Protein AF-A0A9P0CP58-F1 (afdb_monomer_lite)

Sequence (474 aa):
MNKIVRLRFTSNDEIVLLREVLAQNPFEDPKKWTTIKDNIVNVTNKAFSLGTLKNHFDGLLLNWLRKDKANRNKSGIEETYTDADVLLQEVYELSQVYNRQKILTSSIDDEKAIQEYSVTAQIENKENNEVIERDHAYCNTKKKTRRTDKPVKGNALDFLNKKRTADNEIKLRELELEERKFKLEEYSLKLEERKIKIQEDQLQFDFVEKRRKLEMEVEKHQVYVDERKQMHEVTTSHWQLFLELAEQFPALITSKFNGPQGKAQGNELWKTIAARLNGLGYGEKTILEWRRALKDWKSKVKVKASKLRCSSTLTGGGSCDTPPMTGLQKKLLGLMGRKCLEGDENNSIDKYKGKSLSEIEVEDDILQNENASDSDSENEENLNSEVNMEEYVQRNETKQNIGSAKGKKENNKKKWSDEEKMATESFFKNHIKKKIAPKKGEVLKLVRMHSTLFDGRKWESIKVFVCNRYAKKQ

InterPro domains:
  IPR028002 Myb/SANT-like DNA-binding domain 5 [PF13873] (239-306)

Secondary structure (DSSP, 8-state):
----------HHHHHHHHHHHHHH-TTT-TTHHHHHHHHHHHHH-----HHHHHHHHHHHHHHHHHHHHHHHTSTT------HHHHHHHHHHHHHHHHHHHHHHHHHHHHHHHHHHHHHHHHHHHHHHHHHHHHHTTS-----------------HHHHHHHHHHHHHHHHHHHHHHHHHHHHHHHHHHHHHHHHHHHHHHHHHHHHHHHHHHHHHHHHHHHHHHHHHHHTT---HHHHHHHHHHHHH-THHHH----STTHHHHHHHHHHHHHHHHHTTSS----HHHHHHHHHHHHHHHHHHHHHHHHHHH--S-----PPPPPHHHHHHHHHH-THHHH--GGG-GGGGTT--TTS----GGGGGTS--------------------------------------------PPPHHHHHHHHHHTHHHHHHTPPPPHHHHHHHHHHTTTTSTT--HHHHHHHHHHHHHT--

Structure (mmCIF, N/CA/C/O backbone):
data_AF-A0A9P0CP58-F1
#
_entry.id   AF-A0A9P0CP58-F1
#
loop_
_atom_site.group_PDB
_atom_site.id
_atom_site.type_symbol
_atom_site.label_atom_id
_atom_site.label_alt_id
_atom_site.label_comp_id
_atom_site.label_asym_id
_atom_site.label_entity_id
_atom_site.label_seq_id
_atom_site.pdbx_PDB_ins_code
_atom_site.Cartn_x
_atom_site.Cartn_y
_atom_site.Cartn_z
_atom_site.occupancy
_atom_site.B_iso_or_equiv
_atom_site.auth_seq_id
_atom_site.auth_comp_id
_atom_site.auth_asym_id
_atom_site.auth_atom_id
_atom_site.pdbx_PDB_model_num
ATOM 1 N N . MET A 1 1 ? -32.951 -33.243 2.300 1.00 40.72 1 MET A N 1
ATOM 2 C CA . MET A 1 1 ? -32.289 -32.131 1.580 1.00 40.72 1 MET A CA 1
ATOM 3 C C . MET A 1 1 ? -30.842 -32.045 2.045 1.00 40.72 1 MET A C 1
ATOM 5 O O . MET A 1 1 ? -30.618 -31.849 3.233 1.00 40.72 1 MET A O 1
ATOM 9 N N . ASN A 1 2 ? -29.866 -32.254 1.157 1.00 49.03 2 ASN A N 1
ATOM 10 C CA . ASN A 1 2 ? -28.451 -32.096 1.506 1.00 49.03 2 ASN A CA 1
ATOM 11 C C . ASN A 1 2 ? -28.172 -30.612 1.779 1.00 49.03 2 ASN A C 1
ATOM 13 O O . ASN A 1 2 ? -28.331 -29.787 0.882 1.00 49.03 2 ASN A O 1
ATOM 17 N N . LYS A 1 3 ? -27.780 -30.262 3.012 1.00 49.81 3 LYS A N 1
ATOM 18 C CA . LYS A 1 3 ? -27.315 -28.906 3.339 1.00 49.81 3 LYS A CA 1
ATOM 19 C C . LYS A 1 3 ? -26.111 -28.597 2.449 1.00 49.81 3 LYS A C 1
ATOM 21 O O . LYS A 1 3 ? -25.091 -29.276 2.545 1.00 49.81 3 LYS A O 1
ATOM 26 N N . ILE A 1 4 ? -26.228 -27.594 1.582 1.00 60.56 4 ILE A N 1
ATOM 27 C CA . ILE A 1 4 ? -25.109 -27.122 0.763 1.00 60.56 4 ILE A CA 1
ATOM 28 C C . ILE A 1 4 ? -24.101 -26.470 1.716 1.00 60.56 4 ILE A C 1
ATOM 30 O O . ILE A 1 4 ? -24.297 -25.352 2.188 1.00 60.56 4 ILE A O 1
ATOM 34 N N . VAL A 1 5 ? -23.035 -27.196 2.052 1.00 71.38 5 VAL A N 1
ATOM 35 C CA . VAL A 1 5 ? -21.938 -26.669 2.869 1.00 71.38 5 VAL A CA 1
ATOM 36 C C . VAL A 1 5 ? -21.106 -25.730 2.001 1.00 71.38 5 VAL A C 1
ATOM 38 O O . VAL A 1 5 ? -20.609 -26.116 0.944 1.00 71.38 5 VAL A O 1
ATOM 41 N N . ARG A 1 6 ? -20.937 -24.481 2.445 1.00 76.00 6 ARG A N 1
ATOM 42 C CA . ARG A 1 6 ? -20.106 -23.492 1.747 1.00 76.00 6 ARG A CA 1
ATOM 43 C C . ARG A 1 6 ? -18.646 -23.951 1.735 1.00 76.00 6 ARG A C 1
ATOM 45 O O . ARG A 1 6 ? -18.010 -24.034 2.785 1.00 76.00 6 ARG A O 1
ATOM 52 N N . LEU A 1 7 ? -18.119 -24.210 0.541 1.00 83.38 7 LEU A N 1
ATOM 53 C CA . LEU A 1 7 ? -16.732 -24.618 0.317 1.00 83.38 7 LEU A CA 1
ATOM 54 C C . LEU A 1 7 ? -15.763 -23.500 0.736 1.00 83.38 7 LEU A C 1
ATOM 56 O O . LEU A 1 7 ? -15.955 -22.333 0.390 1.00 83.38 7 LEU A O 1
ATOM 60 N N . ARG A 1 8 ? -14.719 -23.862 1.487 1.00 86.56 8 ARG A N 1
ATOM 61 C CA . ARG A 1 8 ? -13.637 -22.964 1.917 1.00 86.56 8 ARG A CA 1
ATOM 62 C C . ARG A 1 8 ? -12.279 -23.601 1.632 1.00 86.56 8 ARG A C 1
ATOM 64 O O . ARG A 1 8 ? -12.119 -24.816 1.804 1.00 86.56 8 ARG A O 1
ATOM 71 N N . PHE A 1 9 ? -11.325 -22.766 1.229 1.00 90.56 9 PHE A N 1
ATOM 72 C CA . PHE A 1 9 ? -9.926 -23.152 1.081 1.00 90.56 9 PHE A CA 1
ATOM 73 C C . PHE A 1 9 ? -9.274 -23.342 2.449 1.00 90.56 9 PHE A C 1
ATOM 75 O O . PHE A 1 9 ? -9.543 -22.605 3.399 1.00 90.56 9 PHE A O 1
ATOM 82 N N . THR A 1 10 ? -8.444 -24.369 2.535 1.00 91.50 10 THR A N 1
ATOM 83 C CA . THR A 1 10 ? -7.582 -24.692 3.672 1.00 91.50 10 THR A CA 1
ATOM 84 C C . THR A 1 10 ? -6.128 -24.629 3.220 1.00 91.50 10 THR A C 1
ATOM 86 O O . THR A 1 10 ? -5.854 -24.737 2.028 1.00 91.50 10 THR A O 1
ATOM 89 N N . SER A 1 11 ? -5.182 -24.541 4.157 1.00 88.81 11 SER A N 1
ATOM 90 C CA . SER A 1 11 ? -3.750 -24.500 3.826 1.00 88.81 11 SER A CA 1
ATOM 91 C C . SER A 1 11 ? -3.278 -25.718 3.023 1.00 88.81 11 SER A C 1
ATOM 93 O O . SER A 1 11 ? -2.376 -25.606 2.202 1.00 88.81 11 SER A O 1
ATOM 95 N N . ASN A 1 12 ? -3.915 -26.880 3.207 1.00 91.62 12 ASN A N 1
ATOM 96 C CA . ASN A 1 12 ? -3.627 -28.060 2.394 1.00 91.62 12 ASN A CA 1
ATOM 97 C C . ASN A 1 12 ? -4.109 -27.891 0.942 1.00 91.62 12 ASN A C 1
ATOM 99 O O . ASN A 1 12 ? -3.393 -28.261 0.018 1.00 91.62 12 ASN A O 1
ATOM 103 N N . ASP A 1 13 ? -5.289 -27.297 0.736 1.00 92.12 13 ASP A N 1
ATOM 104 C CA . ASP A 1 13 ? -5.809 -27.023 -0.612 1.00 92.12 13 ASP A CA 1
ATOM 105 C C . ASP A 1 13 ? -4.918 -26.012 -1.353 1.00 92.12 13 ASP A C 1
ATOM 107 O O . ASP A 1 13 ? -4.687 -26.161 -2.549 1.00 92.12 13 ASP A O 1
ATOM 111 N N . GLU A 1 14 ? -4.388 -25.014 -0.637 1.00 93.75 14 GLU A N 1
ATOM 112 C CA . GLU A 1 14 ? -3.456 -24.012 -1.171 1.00 93.75 14 GLU A CA 1
ATOM 113 C C . GLU A 1 14 ? -2.145 -24.661 -1.640 1.00 93.75 14 GLU A C 1
ATOM 115 O O . GLU A 1 14 ? -1.699 -24.411 -2.757 1.00 93.75 14 GLU A O 1
ATOM 120 N N . ILE A 1 15 ? -1.558 -25.553 -0.834 1.00 93.31 15 ILE A N 1
ATOM 121 C CA . ILE A 1 15 ? -0.336 -26.288 -1.201 1.00 93.31 15 ILE A CA 1
ATOM 122 C C . ILE A 1 15 ? -0.576 -27.180 -2.425 1.00 93.31 15 ILE A C 1
ATOM 124 O O . ILE A 1 15 ? 0.246 -27.195 -3.342 1.00 93.31 15 ILE A O 1
ATOM 128 N N . VAL A 1 16 ? -1.694 -27.915 -2.458 1.00 93.62 16 VAL A N 1
ATOM 129 C CA . VAL A 1 16 ? -2.049 -28.778 -3.598 1.00 93.62 16 VAL A CA 1
ATOM 130 C C . VAL A 1 16 ? -2.241 -27.945 -4.865 1.00 93.62 16 VAL A C 1
ATOM 132 O O . VAL A 1 16 ? -1.688 -28.294 -5.904 1.00 93.62 16 VAL A O 1
ATOM 135 N N . LEU A 1 17 ? -2.949 -26.816 -4.775 1.00 94.62 17 LEU A N 1
ATOM 136 C CA . LEU A 1 17 ? -3.136 -25.888 -5.891 1.00 94.62 17 LEU A CA 1
ATOM 137 C C . LEU A 1 17 ? -1.797 -25.367 -6.428 1.00 94.62 17 LEU A C 1
ATOM 139 O O . LEU A 1 17 ? -1.574 -25.405 -7.634 1.00 94.62 17 LEU A O 1
ATOM 143 N N . LEU A 1 18 ? -0.897 -24.911 -5.555 1.00 95.25 18 LEU A N 1
ATOM 144 C CA . LEU A 1 18 ? 0.399 -24.366 -5.970 1.00 95.25 18 LEU A CA 1
ATOM 145 C C . LEU A 1 18 ? 1.297 -25.428 -6.615 1.00 95.25 18 LEU A C 1
ATOM 147 O O . LEU A 1 18 ? 1.918 -25.159 -7.641 1.00 95.25 18 LEU A O 1
ATOM 151 N N . ARG A 1 19 ? 1.321 -26.649 -6.067 1.00 94.44 19 ARG A N 1
ATOM 152 C CA . ARG A 1 19 ? 2.052 -27.778 -6.665 1.00 94.44 19 ARG A CA 1
ATOM 153 C C . ARG A 1 19 ? 1.521 -28.135 -8.046 1.00 94.44 19 ARG A C 1
ATOM 155 O O . ARG A 1 19 ? 2.307 -28.360 -8.959 1.00 94.44 19 ARG A O 1
ATOM 162 N N . GLU A 1 20 ? 0.203 -28.159 -8.206 1.00 95.12 20 GLU A N 1
ATOM 163 C CA . GLU A 1 20 ? -0.417 -28.501 -9.483 1.00 95.12 20 GLU A CA 1
ATOM 164 C C . GLU A 1 20 ? -0.182 -27.405 -10.538 1.00 95.12 20 GLU A C 1
ATOM 166 O O . GLU A 1 20 ? 0.058 -27.704 -11.706 1.00 95.12 20 GLU A O 1
ATOM 171 N N . VAL A 1 21 ? -0.153 -26.133 -10.124 1.00 94.25 21 VAL A N 1
ATOM 172 C CA . VAL A 1 21 ? 0.246 -25.009 -10.986 1.00 94.25 21 VAL A CA 1
ATOM 173 C C . VAL A 1 21 ? 1.704 -25.140 -11.438 1.00 94.25 21 VAL A C 1
ATOM 175 O O . VAL A 1 21 ? 1.976 -24.925 -12.618 1.00 94.25 21 VAL A O 1
ATOM 178 N N . LEU A 1 22 ? 2.628 -25.530 -10.553 1.00 92.50 22 LEU A N 1
ATOM 179 C CA . LEU A 1 22 ? 4.023 -25.792 -10.932 1.00 92.50 22 LEU A CA 1
ATOM 180 C C . LEU A 1 22 ? 4.151 -26.976 -11.892 1.00 92.50 22 LEU A C 1
ATOM 182 O O . LEU A 1 22 ? 4.883 -26.887 -12.874 1.00 92.50 22 LEU A O 1
ATOM 186 N N . ALA A 1 23 ? 3.433 -28.068 -11.625 1.00 92.12 23 ALA A N 1
ATOM 187 C CA . ALA A 1 23 ? 3.528 -29.296 -12.406 1.00 92.12 23 ALA A CA 1
ATOM 188 C C . ALA A 1 23 ? 2.955 -29.140 -13.820 1.00 92.12 23 ALA A C 1
ATOM 190 O O . ALA A 1 23 ? 3.563 -29.591 -14.789 1.00 92.12 23 ALA A O 1
ATOM 191 N N . GLN A 1 24 ? 1.790 -28.501 -13.949 1.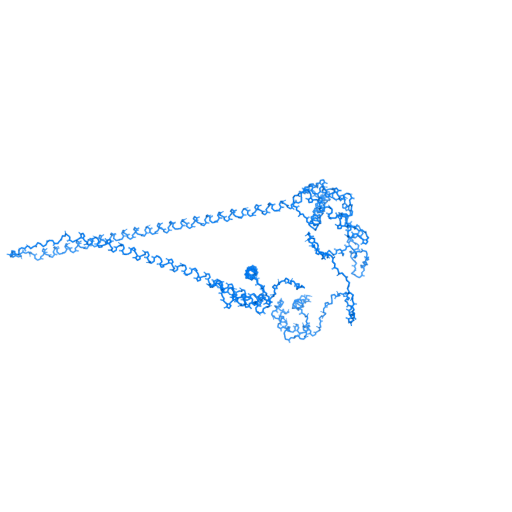00 92.19 24 GLN A N 1
ATOM 192 C CA . GLN A 1 24 ? 1.142 -28.328 -15.249 1.00 92.19 24 GLN A CA 1
ATOM 193 C C . GLN A 1 24 ? 1.686 -27.109 -15.998 1.00 92.19 24 GLN A C 1
ATOM 195 O O . GLN A 1 24 ? 1.694 -27.105 -17.225 1.00 92.19 24 GLN A O 1
ATOM 200 N N . ASN A 1 25 ? 2.161 -26.080 -15.294 1.00 89.88 25 ASN A N 1
ATOM 201 C CA . ASN A 1 25 ? 2.565 -24.794 -15.860 1.00 89.88 25 ASN A CA 1
ATOM 202 C C . ASN A 1 25 ? 1.479 -24.176 -16.772 1.00 89.88 25 ASN A C 1
ATOM 204 O O . ASN A 1 25 ? 1.571 -24.226 -18.007 1.00 89.88 25 ASN A O 1
ATOM 208 N N . PRO A 1 26 ? 0.434 -23.566 -16.187 1.00 90.62 26 PRO A N 1
ATOM 209 C CA . PRO A 1 26 ? -0.660 -22.971 -16.946 1.00 90.62 26 PRO A CA 1
ATOM 210 C C . PRO A 1 26 ? -0.301 -21.641 -17.629 1.00 90.62 26 PRO A C 1
ATOM 212 O O . PRO A 1 26 ? -1.155 -21.065 -18.304 1.00 90.62 26 PRO A O 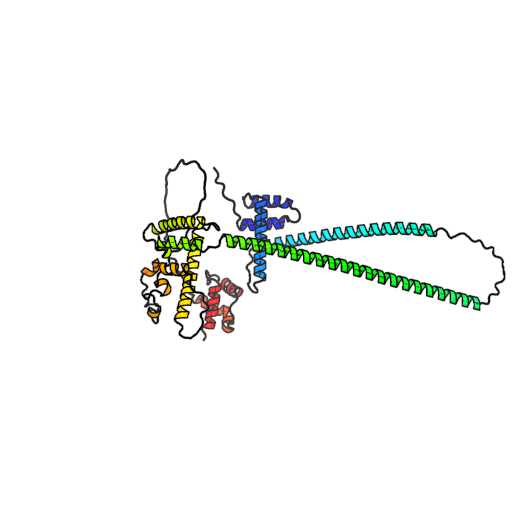1
ATOM 215 N N . PHE A 1 27 ? 0.921 -21.126 -17.444 1.00 88.62 27 PHE A N 1
ATOM 216 C CA . PHE A 1 27 ? 1.377 -19.909 -18.117 1.00 88.62 27 PHE A CA 1
ATOM 217 C C . PHE A 1 27 ? 1.699 -20.166 -19.594 1.00 88.62 27 PHE A C 1
ATOM 219 O O . PHE A 1 27 ? 1.409 -19.309 -20.423 1.00 88.62 27 PHE A O 1
ATOM 226 N N . GLU A 1 28 ? 2.205 -21.358 -19.929 1.00 85.56 28 GLU A N 1
ATOM 227 C CA . GLU A 1 28 ? 2.453 -21.788 -21.314 1.00 85.56 28 GLU A CA 1
ATOM 228 C C . GLU A 1 28 ? 1.163 -22.046 -22.098 1.00 85.56 28 GLU A C 1
ATOM 230 O O . GLU A 1 28 ? 1.031 -21.613 -23.239 1.00 85.56 28 GLU A O 1
ATOM 235 N N . ASP A 1 29 ? 0.207 -22.752 -21.487 1.00 86.00 29 ASP A N 1
ATOM 236 C CA . ASP A 1 29 ? -1.084 -23.054 -22.104 1.00 86.00 29 ASP A CA 1
ATOM 237 C C . ASP A 1 29 ? -2.230 -22.823 -21.102 1.00 86.00 29 ASP A C 1
ATOM 239 O O . ASP A 1 29 ? -2.389 -23.587 -20.139 1.00 86.00 29 ASP A O 1
ATOM 243 N N . PRO A 1 30 ? -3.086 -21.809 -21.344 1.00 88.50 30 PRO A N 1
ATOM 244 C CA . PRO A 1 30 ? -4.240 -21.511 -20.505 1.00 88.50 30 PRO A CA 1
ATOM 245 C C . PRO A 1 30 ? -5.235 -22.666 -20.351 1.00 88.50 30 PRO A C 1
ATOM 247 O O . PRO A 1 30 ? -5.993 -22.675 -19.375 1.00 88.50 30 PRO A O 1
ATOM 250 N N . LYS A 1 31 ? -5.264 -23.633 -21.282 1.00 91.44 31 LYS A N 1
ATOM 251 C CA . LYS A 1 31 ? -6.148 -24.805 -21.192 1.00 91.44 31 LYS A CA 1
ATOM 252 C C . LYS A 1 31 ? -5.767 -25.713 -20.031 1.00 91.44 31 LYS A C 1
ATOM 254 O O . LYS A 1 31 ? -6.651 -26.319 -19.442 1.00 91.44 31 LYS A O 1
ATOM 259 N N . LYS A 1 32 ? -4.500 -25.731 -19.607 1.00 91.69 32 LYS A N 1
ATOM 260 C CA . LYS A 1 32 ? -4.035 -26.575 -18.495 1.00 91.69 32 LYS A CA 1
ATOM 261 C C . LYS A 1 32 ? -4.719 -26.257 -17.158 1.00 91.69 32 LYS A C 1
ATOM 263 O O . LYS A 1 32 ? -4.763 -27.110 -16.278 1.00 91.69 32 LYS A O 1
ATOM 268 N N . TRP A 1 33 ? -5.351 -25.086 -17.014 1.00 93.31 33 TRP A N 1
ATOM 269 C CA . TRP A 1 33 ? -6.211 -24.778 -15.865 1.00 93.31 33 TRP A CA 1
ATOM 270 C C . TRP A 1 33 ? -7.382 -25.754 -15.683 1.00 93.31 33 TRP A C 1
ATOM 272 O O . TRP A 1 33 ? -7.819 -25.946 -14.549 1.00 93.31 33 TRP A O 1
ATOM 282 N N . THR A 1 34 ? -7.895 -26.372 -16.755 1.00 93.06 34 THR A N 1
ATOM 283 C CA . THR A 1 34 ? -8.938 -27.405 -16.632 1.00 93.06 34 THR A CA 1
ATOM 284 C C . THR A 1 34 ? -8.383 -28.652 -15.957 1.00 93.06 34 THR A C 1
ATOM 286 O O . THR A 1 34 ? -8.971 -29.123 -14.991 1.00 93.06 34 THR A O 1
ATOM 289 N N . THR A 1 35 ? -7.197 -29.095 -16.375 1.00 93.81 35 THR A N 1
ATOM 290 C CA . THR A 1 35 ? -6.481 -30.228 -15.773 1.00 93.81 35 THR A CA 1
ATOM 291 C C . THR A 1 35 ? -6.165 -29.973 -14.300 1.00 93.81 35 THR A C 1
ATOM 293 O O . THR A 1 35 ? -6.442 -30.819 -13.454 1.00 93.81 35 THR A O 1
ATOM 296 N N . ILE A 1 36 ? -5.669 -28.772 -13.972 1.00 93.62 36 ILE A N 1
ATOM 297 C CA . ILE A 1 36 ? -5.380 -28.363 -12.587 1.00 93.62 36 ILE A CA 1
ATOM 298 C C . ILE A 1 36 ? -6.641 -28.458 -11.721 1.00 93.62 36 ILE A C 1
ATOM 300 O O . ILE A 1 36 ? -6.600 -28.984 -10.609 1.00 93.62 36 ILE A O 1
ATOM 304 N N . LYS A 1 37 ? -7.782 -27.969 -12.223 1.00 94.38 37 LYS A N 1
ATOM 305 C CA . LYS A 1 37 ? -9.051 -28.055 -11.496 1.00 94.38 37 LYS A CA 1
ATOM 306 C C . LYS A 1 37 ? -9.432 -29.504 -11.226 1.00 94.38 37 LYS A C 1
ATOM 308 O O . LYS A 1 37 ? -9.744 -29.818 -10.082 1.00 94.38 37 LYS A O 1
ATOM 313 N N . ASP A 1 38 ? -9.432 -30.354 -12.245 1.00 92.56 38 ASP A N 1
ATOM 314 C CA . ASP A 1 38 ? -9.885 -31.739 -12.101 1.00 92.56 38 ASP A CA 1
ATOM 315 C C . ASP A 1 38 ? -9.009 -32.494 -11.089 1.00 92.56 38 ASP A C 1
ATOM 317 O O . ASP A 1 38 ? -9.524 -33.178 -10.203 1.00 92.56 38 ASP A O 1
ATOM 321 N N . ASN A 1 39 ? -7.696 -32.251 -11.113 1.00 92.62 39 ASN A N 1
ATOM 322 C CA . ASN A 1 39 ? -6.755 -32.814 -10.145 1.00 92.62 39 ASN A CA 1
ATOM 323 C C . ASN A 1 39 ? -7.012 -32.314 -8.714 1.00 92.62 39 ASN A C 1
ATOM 325 O O . ASN A 1 39 ? -7.036 -33.112 -7.776 1.00 92.62 39 ASN A O 1
ATOM 329 N N . ILE A 1 40 ? -7.291 -31.021 -8.525 1.00 92.19 40 ILE A N 1
ATOM 330 C CA . ILE A 1 40 ? -7.628 -30.472 -7.201 1.00 92.19 40 ILE A CA 1
ATOM 331 C C . ILE A 1 40 ? -8.938 -31.058 -6.677 1.00 92.19 40 ILE A C 1
ATOM 333 O O . ILE A 1 40 ? -9.014 -31.402 -5.496 1.00 92.19 40 ILE A O 1
ATOM 337 N N . VAL A 1 41 ? -9.959 -31.197 -7.527 1.00 93.00 41 VAL A N 1
ATOM 338 C CA . VAL A 1 41 ? -11.235 -31.814 -7.138 1.00 93.00 41 VAL A CA 1
ATOM 339 C C . VAL A 1 41 ? -11.008 -33.260 -6.693 1.00 93.00 41 VAL A C 1
ATOM 341 O O . VAL A 1 41 ? -11.522 -33.642 -5.644 1.00 93.00 41 VAL A O 1
ATOM 344 N N . ASN A 1 42 ? -10.180 -34.019 -7.415 1.00 91.56 42 ASN A N 1
ATOM 345 C CA . ASN A 1 42 ? -9.854 -35.409 -7.084 1.00 91.56 42 ASN A CA 1
ATOM 346 C C . ASN A 1 42 ? -9.076 -35.549 -5.765 1.00 91.56 42 ASN A C 1
ATOM 348 O O . ASN A 1 42 ? -9.338 -36.465 -4.990 1.00 91.56 42 ASN A O 1
ATOM 352 N N . VAL A 1 43 ? -8.130 -34.647 -5.487 1.00 91.19 43 VAL A N 1
ATOM 353 C CA . VAL A 1 43 ? -7.284 -34.724 -4.281 1.00 91.19 43 VAL A CA 1
ATOM 354 C C . VAL A 1 43 ? -8.001 -34.189 -3.041 1.00 91.19 43 VAL A C 1
ATOM 356 O O . VAL A 1 43 ? -7.880 -34.749 -1.953 1.00 91.19 43 VAL A O 1
ATOM 359 N N . THR A 1 44 ? -8.741 -33.090 -3.181 1.00 88.69 44 THR A N 1
ATOM 360 C CA . THR A 1 44 ? -9.341 -32.379 -2.038 1.00 88.69 44 THR A CA 1
ATOM 361 C C . THR A 1 44 ? -10.801 -32.758 -1.791 1.00 88.69 44 THR A C 1
ATOM 363 O O . THR A 1 44 ? -11.350 -32.403 -0.748 1.00 88.69 44 THR A O 1
ATOM 366 N N . ASN A 1 45 ? -11.443 -33.466 -2.731 1.00 89.88 45 ASN A N 1
ATOM 367 C CA . ASN A 1 45 ? -12.887 -33.738 -2.761 1.00 89.88 45 ASN A CA 1
ATOM 368 C C . ASN A 1 45 ? -13.756 -32.466 -2.691 1.00 89.88 45 ASN A C 1
ATOM 370 O O . ASN A 1 45 ? -14.914 -32.501 -2.270 1.00 89.88 45 ASN A O 1
ATOM 374 N N . LYS A 1 46 ? -13.201 -31.319 -3.102 1.00 89.00 46 LYS A N 1
ATOM 375 C CA . LYS A 1 46 ? -13.875 -30.019 -3.115 1.00 89.00 46 LYS A CA 1
ATOM 376 C C . LYS A 1 46 ? -14.051 -29.541 -4.548 1.00 89.00 46 LYS A C 1
ATOM 378 O O . LYS A 1 46 ? -13.086 -29.230 -5.238 1.00 89.00 46 LYS A O 1
ATOM 383 N N . ALA A 1 47 ? -15.304 -29.432 -4.980 1.00 88.50 47 ALA A N 1
ATOM 384 C CA . ALA A 1 47 ? -15.665 -28.984 -6.321 1.00 88.50 47 ALA A CA 1
ATOM 385 C C . ALA A 1 47 ? -15.552 -27.453 -6.467 1.00 88.50 47 ALA A C 1
ATOM 387 O O . ALA A 1 47 ? -16.555 -26.738 -6.471 1.00 88.50 47 ALA A O 1
ATOM 388 N N . PHE A 1 48 ? -14.330 -26.929 -6.569 1.00 89.81 48 PHE A N 1
ATOM 389 C CA . PHE A 1 48 ? -14.111 -25.509 -6.854 1.00 89.81 48 PHE A CA 1
ATOM 390 C C . PHE A 1 48 ? -14.351 -25.184 -8.337 1.00 89.81 48 PHE A C 1
ATOM 392 O O . PHE A 1 48 ? -14.035 -25.966 -9.236 1.00 89.81 48 PHE A O 1
ATOM 399 N N . SER A 1 49 ? -14.895 -23.995 -8.614 1.00 90.81 49 SER A N 1
ATOM 400 C CA . SER A 1 49 ? -14.999 -23.493 -9.989 1.00 90.81 49 SER A CA 1
ATOM 401 C C . SER A 1 49 ? -13.634 -23.006 -10.500 1.00 90.81 49 SER A C 1
ATOM 403 O O . SER A 1 49 ? -12.789 -22.584 -9.708 1.00 90.81 49 SER A O 1
ATOM 405 N N . LEU A 1 50 ? -13.428 -23.003 -11.825 1.00 91.00 50 LEU A N 1
ATOM 406 C CA . LEU A 1 50 ? -12.188 -22.490 -12.433 1.00 91.00 50 LEU A CA 1
ATOM 407 C C . LEU A 1 50 ? -11.910 -21.036 -12.039 1.00 91.00 50 LEU A C 1
ATOM 409 O O . LEU A 1 50 ? -10.785 -20.701 -11.682 1.00 91.00 50 LEU A O 1
ATOM 413 N N . GLY A 1 51 ? -12.938 -20.183 -12.073 1.00 89.56 51 GLY A N 1
ATOM 414 C CA . GLY A 1 51 ? -12.808 -18.780 -11.678 1.00 89.56 51 GLY A CA 1
ATOM 415 C C . GLY A 1 51 ? -12.442 -18.633 -10.202 1.00 89.56 51 GLY A C 1
ATOM 416 O O . GLY A 1 51 ? -11.597 -17.818 -9.855 1.00 89.56 51 GLY A O 1
ATOM 417 N N . THR A 1 52 ? -13.011 -19.470 -9.331 1.00 91.62 52 THR A N 1
ATOM 418 C CA . THR A 1 52 ? -12.680 -19.473 -7.900 1.00 91.62 52 THR A CA 1
ATOM 419 C C . THR A 1 52 ? -11.225 -19.871 -7.651 1.00 91.62 52 THR A C 1
ATOM 421 O O . THR A 1 52 ? -10.566 -19.220 -6.846 1.00 91.62 52 THR A O 1
ATOM 424 N N . LEU A 1 53 ? -10.715 -20.894 -8.347 1.00 92.50 53 LEU A N 1
ATOM 425 C CA . LEU A 1 53 ? -9.318 -21.328 -8.230 1.00 92.50 53 LEU A CA 1
ATOM 426 C C . LEU A 1 53 ? -8.346 -20.252 -8.717 1.00 92.50 53 LEU A C 1
ATOM 428 O O . LEU A 1 53 ? -7.403 -19.932 -8.002 1.00 92.50 53 LEU A O 1
ATOM 432 N N . LYS A 1 54 ? -8.613 -19.650 -9.884 1.00 92.88 54 LYS A N 1
ATOM 433 C CA . LYS A 1 54 ? -7.788 -18.566 -10.441 1.00 92.88 54 LYS A CA 1
ATOM 434 C C . LYS A 1 54 ? -7.770 -17.339 -9.534 1.00 92.88 54 LYS A C 1
ATOM 436 O O . LYS A 1 54 ? -6.704 -16.905 -9.124 1.00 92.88 54 LYS A O 1
ATOM 441 N N . ASN A 1 55 ? -8.941 -16.854 -9.122 1.00 92.44 55 ASN A N 1
ATOM 442 C CA . ASN A 1 55 ? -9.036 -15.688 -8.240 1.00 92.44 55 ASN A CA 1
ATOM 443 C C . ASN A 1 55 ? -8.350 -15.932 -6.889 1.00 92.44 55 ASN A C 1
ATOM 445 O O . ASN A 1 55 ? -7.751 -15.021 -6.318 1.00 92.44 55 ASN A O 1
ATOM 449 N N . HIS A 1 56 ? -8.450 -17.153 -6.356 1.00 93.38 56 HIS A N 1
ATOM 450 C CA . HIS A 1 56 ? -7.772 -17.508 -5.117 1.00 93.38 56 HIS A CA 1
ATOM 451 C C . HIS A 1 56 ? -6.253 -17.566 -5.307 1.00 93.38 56 HIS A C 1
ATOM 453 O O . HIS A 1 56 ? -5.531 -16.967 -4.515 1.00 93.38 56 HIS A O 1
ATOM 459 N N . PHE A 1 57 ? -5.783 -18.200 -6.383 1.00 94.25 57 PHE A N 1
ATOM 460 C CA . PHE A 1 57 ? -4.376 -18.236 -6.774 1.00 94.25 57 PHE A CA 1
ATOM 461 C C . PHE A 1 57 ? -3.778 -16.828 -6.937 1.00 94.25 57 PHE A C 1
ATOM 463 O O . PHE A 1 57 ? -2.769 -16.514 -6.306 1.00 94.25 57 PHE A O 1
ATOM 470 N N . ASP A 1 58 ? -4.439 -15.951 -7.696 1.00 92.44 58 ASP A N 1
ATOM 471 C CA . ASP A 1 58 ? -4.006 -14.564 -7.897 1.00 92.44 58 ASP A CA 1
ATOM 472 C C . ASP A 1 58 ? -3.944 -13.805 -6.562 1.00 92.44 58 ASP A C 1
ATOM 474 O O . ASP A 1 58 ? -3.008 -13.046 -6.295 1.00 92.44 58 ASP A O 1
ATOM 478 N N . GLY A 1 59 ? -4.916 -14.053 -5.678 1.00 91.12 59 GLY A N 1
ATOM 479 C CA . GLY A 1 59 ? -4.934 -13.515 -4.321 1.00 91.12 59 GLY A CA 1
ATOM 480 C C . GLY A 1 59 ? -3.760 -13.995 -3.461 1.00 91.12 59 GLY A C 1
ATOM 481 O O . GLY A 1 59 ? -3.177 -13.187 -2.733 1.00 91.12 59 GLY A O 1
ATOM 482 N N . LEU A 1 60 ? -3.386 -15.277 -3.544 1.00 93.00 60 LEU A N 1
ATOM 483 C CA . LEU A 1 60 ? -2.223 -15.833 -2.842 1.00 93.00 60 LEU A CA 1
ATOM 484 C C . LEU A 1 60 ? -0.927 -15.179 -3.333 1.00 93.00 60 LEU A C 1
ATOM 486 O O . LEU A 1 60 ? -0.140 -14.700 -2.514 1.00 93.00 60 LEU A O 1
ATOM 490 N N . LEU A 1 61 ? -0.749 -15.075 -4.653 1.00 91.75 61 LEU A N 1
ATOM 491 C CA . LEU A 1 61 ? 0.437 -14.481 -5.267 1.00 91.75 61 LEU A CA 1
ATOM 492 C C . LEU A 1 61 ? 0.574 -12.991 -4.917 1.00 91.75 61 LEU A C 1
ATOM 494 O O . LEU A 1 61 ? 1.643 -12.536 -4.510 1.00 91.75 61 LEU A O 1
ATOM 498 N N . LEU A 1 62 ? -0.522 -12.227 -4.992 1.00 89.44 62 LEU A N 1
ATOM 499 C CA . LEU A 1 62 ? -0.530 -10.802 -4.654 1.00 89.44 62 LEU A CA 1
ATOM 500 C C . LEU A 1 62 ? -0.234 -10.558 -3.168 1.00 89.44 62 LEU A C 1
ATOM 502 O O . LEU A 1 62 ? 0.508 -9.636 -2.816 1.00 89.44 62 LEU A O 1
ATOM 506 N N . ASN A 1 63 ? -0.811 -11.374 -2.283 1.00 90.31 63 ASN A N 1
ATOM 507 C CA . ASN A 1 63 ? -0.560 -11.275 -0.848 1.00 90.31 63 ASN A CA 1
ATOM 508 C C . ASN A 1 63 ? 0.887 -11.638 -0.503 1.00 90.31 63 ASN A C 1
ATOM 510 O O . ASN A 1 63 ? 1.495 -10.956 0.325 1.00 90.31 63 ASN A O 1
ATOM 514 N N . TRP A 1 64 ? 1.447 -12.664 -1.147 1.00 92.94 64 TRP A N 1
ATOM 515 C CA . TRP A 1 64 ? 2.851 -13.032 -0.995 1.00 92.94 64 TRP A CA 1
ATOM 516 C C . TRP A 1 64 ? 3.787 -11.926 -1.488 1.00 92.94 64 TRP A C 1
ATOM 518 O O . TRP A 1 64 ? 4.650 -11.504 -0.728 1.00 92.94 64 TRP A O 1
ATOM 528 N N . LEU A 1 65 ? 3.547 -11.328 -2.661 1.00 87.19 65 LEU A N 1
ATOM 529 C CA . LEU A 1 65 ? 4.352 -10.205 -3.169 1.00 87.19 65 LEU A CA 1
ATOM 530 C C . LEU A 1 65 ? 4.354 -8.991 -2.229 1.00 87.19 65 LEU A C 1
ATOM 532 O O . LEU A 1 65 ? 5.378 -8.328 -2.042 1.00 87.19 65 LEU A O 1
ATOM 536 N N . ARG A 1 66 ? 3.209 -8.686 -1.605 1.00 86.50 66 ARG A N 1
ATOM 537 C CA . ARG A 1 66 ? 3.120 -7.622 -0.591 1.00 86.50 66 ARG A CA 1
ATOM 538 C C . ARG A 1 66 ? 3.930 -7.960 0.658 1.00 86.50 66 ARG A C 1
ATOM 540 O O . ARG A 1 66 ? 4.585 -7.067 1.196 1.00 86.50 66 ARG A O 1
ATOM 547 N N . LYS A 1 67 ? 3.881 -9.218 1.111 1.00 84.88 67 LYS A N 1
ATOM 548 C CA . LYS A 1 67 ? 4.692 -9.703 2.237 1.00 84.88 67 LYS A CA 1
ATOM 549 C C . LYS A 1 67 ? 6.181 -9.642 1.895 1.00 84.88 67 LYS A C 1
ATOM 551 O O . LYS A 1 67 ? 6.906 -8.971 2.616 1.00 84.88 67 LYS A O 1
ATOM 556 N N . ASP A 1 68 ? 6.608 -10.201 0.765 1.00 81.31 68 ASP A N 1
ATOM 557 C CA . ASP A 1 68 ? 8.009 -10.202 0.318 1.00 81.31 68 ASP A CA 1
ATOM 558 C C . ASP A 1 68 ? 8.576 -8.775 0.219 1.00 81.31 68 ASP A C 1
ATOM 560 O O . ASP A 1 68 ? 9.629 -8.472 0.777 1.00 81.31 68 ASP A O 1
ATOM 564 N N . LYS A 1 69 ? 7.825 -7.829 -0.365 1.00 80.06 69 LYS A N 1
ATOM 565 C CA . LYS A 1 69 ? 8.224 -6.410 -0.406 1.00 80.06 69 LYS A CA 1
ATOM 566 C C . LYS A 1 69 ? 8.355 -5.792 0.990 1.00 80.06 69 LYS A C 1
ATOM 568 O O . LYS A 1 69 ? 9.295 -5.041 1.249 1.00 80.06 69 LYS A O 1
ATOM 573 N N . ALA A 1 70 ? 7.420 -6.082 1.895 1.00 78.25 70 ALA A N 1
ATOM 574 C CA . ALA A 1 70 ? 7.483 -5.600 3.273 1.00 78.25 70 ALA A CA 1
ATOM 575 C C . ALA A 1 70 ? 8.653 -6.219 4.056 1.00 78.25 70 ALA A C 1
ATOM 577 O O . ALA A 1 70 ? 9.181 -5.571 4.960 1.00 78.25 70 ALA A O 1
ATOM 578 N N . ASN A 1 71 ? 9.057 -7.436 3.701 1.00 75.62 71 ASN A N 1
ATOM 579 C CA . ASN A 1 71 ? 10.108 -8.196 4.365 1.00 75.62 71 ASN A CA 1
ATOM 580 C C . ASN A 1 71 ? 11.500 -7.785 3.869 1.00 75.62 71 ASN A C 1
ATOM 582 O O . ASN A 1 71 ? 12.373 -7.512 4.688 1.00 75.62 71 ASN A O 1
ATOM 586 N N . ARG A 1 72 ? 11.682 -7.562 2.558 1.00 69.38 72 ARG A N 1
ATOM 587 C CA . ARG A 1 72 ? 12.908 -6.956 1.992 1.00 69.38 72 ARG A CA 1
ATOM 588 C C . ARG A 1 72 ? 13.222 -5.580 2.582 1.00 69.38 72 ARG A C 1
ATOM 590 O O . ARG A 1 72 ? 14.385 -5.223 2.733 1.00 69.38 72 ARG A O 1
ATOM 597 N N . ASN A 1 73 ? 12.189 -4.824 2.952 1.00 68.62 73 ASN A N 1
ATOM 598 C CA . ASN A 1 73 ? 12.334 -3.509 3.581 1.00 68.62 73 ASN A CA 1
ATOM 599 C C . ASN A 1 73 ? 12.652 -3.579 5.089 1.00 68.62 73 ASN A C 1
ATOM 601 O O . ASN A 1 73 ? 12.985 -2.558 5.690 1.00 68.62 73 ASN A O 1
ATOM 605 N N . LYS A 1 74 ? 12.548 -4.756 5.720 1.00 72.56 74 LYS A N 1
ATOM 606 C CA . LYS A 1 74 ? 12.884 -4.983 7.132 1.00 72.56 74 LYS A CA 1
ATOM 607 C C . LYS A 1 74 ? 14.248 -5.664 7.231 1.00 72.56 74 LYS A C 1
ATOM 609 O O . LYS A 1 74 ? 14.352 -6.884 7.300 1.00 72.56 74 LYS A O 1
ATOM 614 N N . SER A 1 75 ? 15.316 -4.876 7.282 1.00 43.19 75 SER A N 1
ATOM 615 C CA . SER A 1 75 ? 16.672 -5.400 7.463 1.00 43.19 75 SER A CA 1
ATOM 616 C C . SER A 1 75 ? 16.813 -6.153 8.798 1.00 43.19 75 SER A C 1
ATOM 618 O O . SER A 1 75 ? 16.684 -5.555 9.866 1.00 43.19 75 SER A O 1
ATOM 620 N N . GLY A 1 76 ? 17.124 -7.455 8.750 1.00 54.31 76 GLY A N 1
ATOM 621 C CA . GLY A 1 76 ? 17.629 -8.217 9.905 1.00 54.31 76 GLY A CA 1
ATOM 622 C C . GLY A 1 76 ? 16.646 -9.131 10.652 1.00 54.31 76 GLY A C 1
ATOM 623 O O . GLY A 1 76 ? 16.954 -9.534 11.775 1.00 54.31 76 GLY A O 1
ATOM 624 N N . ILE A 1 77 ? 15.496 -9.482 10.068 1.00 51.41 77 ILE A N 1
ATOM 625 C CA . ILE A 1 77 ? 14.570 -10.480 10.631 1.00 51.41 77 ILE A CA 1
ATOM 626 C C . ILE A 1 77 ? 14.741 -11.800 9.868 1.00 51.41 77 ILE A C 1
ATOM 628 O O . ILE A 1 77 ? 14.576 -11.848 8.656 1.00 51.41 77 ILE A O 1
ATOM 632 N N . GLU A 1 78 ? 15.107 -12.868 10.580 1.00 52.62 78 GLU A N 1
ATOM 633 C CA . GLU A 1 78 ? 15.211 -14.223 10.027 1.00 52.62 78 GLU A CA 1
ATOM 634 C C . GLU A 1 78 ? 13.797 -14.814 9.926 1.00 52.62 78 GLU A C 1
ATOM 636 O O . GLU A 1 78 ? 13.169 -15.142 10.940 1.00 52.62 78 GLU A O 1
ATOM 641 N N . GLU A 1 79 ? 13.264 -14.861 8.708 1.00 65.44 79 GLU A N 1
ATOM 642 C CA . GLU A 1 79 ? 11.900 -15.302 8.436 1.00 65.44 79 GLU A CA 1
ATOM 643 C C . GLU A 1 79 ? 11.815 -16.814 8.264 1.00 65.44 79 GLU A C 1
ATOM 645 O O . GLU A 1 79 ? 12.600 -17.444 7.560 1.00 65.44 79 GLU A O 1
ATOM 650 N N . THR A 1 80 ? 10.832 -17.406 8.933 1.00 61.62 80 THR A N 1
ATOM 651 C CA . THR A 1 80 ? 10.452 -18.799 8.723 1.00 61.62 80 THR A CA 1
ATOM 652 C C . THR A 1 80 ? 9.495 -18.848 7.540 1.00 61.62 80 THR A C 1
ATOM 654 O O . THR A 1 80 ? 8.310 -18.558 7.713 1.00 61.62 80 THR A O 1
ATOM 657 N N . TYR A 1 81 ? 10.009 -19.178 6.357 1.00 73.50 81 TYR A N 1
ATOM 658 C CA . TYR A 1 81 ? 9.181 -19.460 5.185 1.00 73.50 81 TYR A CA 1
ATOM 659 C C . TYR A 1 81 ? 8.339 -20.709 5.442 1.00 73.50 81 TYR A C 1
ATOM 661 O O . TYR A 1 81 ? 8.849 -21.720 5.931 1.00 73.50 81 TYR A O 1
ATOM 669 N N . THR A 1 82 ? 7.043 -20.625 5.156 1.00 82.19 82 THR A N 1
ATOM 670 C CA . THR A 1 82 ? 6.174 -21.804 5.124 1.00 82.19 82 THR A CA 1
ATOM 671 C C . THR A 1 82 ? 6.329 -22.525 3.785 1.00 82.19 82 THR A C 1
ATOM 673 O O . THR A 1 82 ? 6.731 -21.911 2.799 1.00 82.19 82 THR A O 1
ATOM 676 N N . ASP A 1 83 ? 5.971 -23.810 3.714 1.00 82.00 83 ASP A N 1
ATOM 677 C CA . ASP A 1 83 ? 6.010 -24.575 2.456 1.00 82.00 83 ASP A CA 1
ATOM 678 C C . ASP A 1 83 ? 5.210 -23.887 1.333 1.00 82.00 83 ASP A C 1
ATOM 680 O O . ASP A 1 83 ? 5.601 -23.925 0.169 1.00 82.00 83 ASP A O 1
ATOM 684 N N . ALA A 1 84 ? 4.118 -23.198 1.680 1.00 86.81 84 ALA A N 1
ATOM 685 C CA . ALA A 1 84 ? 3.343 -22.398 0.737 1.00 86.81 84 ALA A CA 1
ATOM 686 C C . ALA A 1 84 ? 4.121 -21.174 0.219 1.00 86.81 84 ALA A C 1
ATOM 688 O O . ALA A 1 84 ? 4.000 -20.846 -0.956 1.00 86.81 84 ALA A O 1
ATOM 689 N N . ASP A 1 85 ? 4.936 -20.520 1.055 1.00 87.06 85 ASP A N 1
ATOM 690 C CA . ASP A 1 85 ? 5.753 -19.371 0.638 1.00 87.06 85 ASP A CA 1
ATOM 691 C C . ASP A 1 85 ? 6.866 -19.789 -0.334 1.00 87.06 85 ASP A C 1
ATOM 693 O O . ASP A 1 85 ? 7.148 -19.054 -1.278 1.00 87.06 85 ASP A O 1
ATOM 697 N N . VAL A 1 86 ? 7.461 -20.972 -0.132 1.00 88.38 86 VAL A N 1
ATOM 698 C CA . VAL A 1 86 ? 8.463 -21.544 -1.051 1.00 88.38 86 VAL A CA 1
ATOM 699 C C . VAL A 1 86 ? 7.824 -21.839 -2.407 1.00 88.38 86 VAL A C 1
ATOM 701 O O . VAL A 1 86 ? 8.315 -21.385 -3.437 1.00 88.38 86 VAL A O 1
ATOM 704 N N . LEU A 1 87 ? 6.674 -22.517 -2.407 1.00 91.25 87 LEU A N 1
ATOM 705 C CA . LEU A 1 87 ? 5.943 -22.814 -3.639 1.00 91.25 87 LEU A CA 1
ATOM 706 C C . LEU A 1 87 ? 5.474 -21.536 -4.350 1.00 91.25 87 LEU A C 1
ATOM 708 O O . LEU A 1 87 ? 5.518 -21.462 -5.573 1.00 91.25 87 LEU A O 1
ATOM 712 N N . LEU A 1 88 ? 5.048 -20.508 -3.611 1.00 92.50 88 LEU A N 1
ATOM 713 C CA . LEU A 1 88 ? 4.663 -19.215 -4.189 1.00 92.50 88 LEU A CA 1
ATOM 714 C C . LEU A 1 88 ? 5.844 -18.499 -4.841 1.00 92.50 88 LEU A C 1
ATOM 716 O O . LEU A 1 88 ? 5.667 -17.904 -5.905 1.00 92.50 88 LEU A O 1
ATOM 720 N N . GLN A 1 89 ? 7.035 -18.588 -4.245 1.00 90.56 89 GLN A N 1
ATOM 721 C CA . GLN A 1 89 ? 8.252 -18.076 -4.861 1.00 90.56 89 GLN A CA 1
ATOM 722 C C . GLN A 1 89 ? 8.558 -18.807 -6.175 1.00 90.56 89 GLN A C 1
ATOM 724 O O . GLN A 1 89 ? 8.750 -18.152 -7.197 1.00 90.56 89 GLN A O 1
ATOM 729 N N . GLU A 1 90 ? 8.539 -20.141 -6.175 1.00 90.62 90 GLU A N 1
ATOM 730 C CA . GLU A 1 90 ? 8.795 -20.951 -7.374 1.00 90.62 90 GLU A CA 1
ATOM 731 C C . GLU A 1 90 ? 7.776 -20.660 -8.485 1.00 90.62 90 GLU A C 1
ATOM 733 O O . GLU A 1 90 ? 8.144 -20.471 -9.645 1.00 90.62 90 GLU A O 1
ATOM 738 N N . VAL A 1 91 ? 6.488 -20.547 -8.141 1.00 91.56 91 VAL A N 1
ATOM 739 C CA . VAL A 1 91 ? 5.435 -20.214 -9.111 1.00 91.56 91 VAL A CA 1
ATOM 740 C C . VAL A 1 91 ? 5.620 -18.801 -9.663 1.00 91.56 91 VAL A C 1
ATOM 742 O O . VAL A 1 91 ? 5.411 -18.561 -10.856 1.00 91.56 91 VAL A O 1
ATOM 745 N N . TYR A 1 92 ? 6.011 -17.849 -8.814 1.00 91.12 92 TYR A N 1
ATOM 746 C CA . TYR A 1 92 ? 6.304 -16.493 -9.256 1.00 91.12 92 TYR A CA 1
ATOM 747 C C . TYR A 1 92 ? 7.486 -16.474 -10.230 1.00 91.12 92 TYR A C 1
ATOM 749 O O . TYR A 1 92 ? 7.396 -15.862 -11.294 1.00 91.12 92 TYR A O 1
ATOM 757 N N . GLU A 1 93 ? 8.572 -17.173 -9.906 1.00 88.56 93 GLU A N 1
ATOM 758 C CA . GLU A 1 93 ? 9.736 -17.303 -10.782 1.00 88.56 93 GLU A CA 1
ATOM 759 C C . GLU A 1 93 ? 9.358 -17.948 -12.123 1.00 88.56 93 GLU A C 1
ATOM 761 O O . GLU A 1 93 ? 9.728 -17.414 -13.173 1.00 88.56 93 GLU A O 1
ATOM 766 N N . LEU A 1 94 ? 8.537 -19.004 -12.104 1.00 87.88 94 LEU A N 1
ATOM 767 C CA . LEU A 1 94 ? 7.994 -19.657 -13.299 1.00 87.88 94 LEU A CA 1
ATOM 768 C C . LEU A 1 94 ? 7.210 -18.670 -14.184 1.00 87.88 94 LEU A C 1
ATOM 770 O O . LEU A 1 94 ? 7.435 -18.596 -15.394 1.00 87.88 94 LEU A O 1
ATOM 774 N N . SER A 1 95 ? 6.356 -17.838 -13.579 1.00 85.44 95 SER A N 1
ATOM 775 C CA . SER A 1 95 ? 5.619 -16.780 -14.283 1.00 85.44 95 SER A CA 1
ATOM 776 C C . SER A 1 95 ? 6.552 -15.734 -14.917 1.00 85.44 95 SER A C 1
ATOM 778 O O . SER A 1 95 ? 6.346 -15.312 -16.057 1.00 85.44 95 SER A O 1
ATOM 780 N N . GLN A 1 96 ? 7.623 -15.335 -14.220 1.00 83.50 96 GLN A N 1
ATOM 781 C CA . GLN A 1 96 ? 8.602 -14.370 -14.737 1.00 83.50 96 GLN A CA 1
ATOM 782 C C . GLN A 1 96 ? 9.455 -14.938 -15.877 1.00 83.50 96 GLN A C 1
ATOM 784 O O . GLN A 1 96 ? 9.815 -14.206 -16.800 1.00 83.50 96 GLN A O 1
ATOM 789 N N . VAL A 1 97 ? 9.813 -16.224 -15.826 1.00 79.75 97 VAL A N 1
ATOM 790 C CA . VAL A 1 97 ? 10.525 -16.902 -16.922 1.00 79.75 97 VAL A CA 1
ATOM 791 C C . VAL A 1 97 ? 9.671 -16.898 -18.186 1.00 79.75 97 VAL A C 1
ATOM 793 O O . VAL A 1 97 ? 10.162 -16.486 -19.236 1.00 79.75 97 VAL A O 1
ATOM 796 N N . TYR A 1 98 ? 8.386 -17.239 -18.074 1.00 79.06 98 TYR A N 1
ATOM 797 C CA . TYR A 1 98 ? 7.470 -17.203 -19.211 1.00 79.06 98 TYR A CA 1
ATOM 798 C C . TYR A 1 98 ? 7.296 -15.789 -19.786 1.00 79.06 98 TYR A C 1
ATOM 800 O O . TYR A 1 98 ? 7.409 -15.587 -20.993 1.00 79.06 98 TYR A O 1
ATOM 808 N N . ASN A 1 99 ? 7.109 -14.778 -18.932 1.00 75.69 99 ASN A N 1
ATOM 809 C CA . ASN A 1 99 ? 7.002 -13.389 -19.390 1.00 75.69 99 ASN A CA 1
ATOM 810 C C . ASN A 1 99 ? 8.275 -12.917 -20.114 1.00 75.69 99 ASN A C 1
ATOM 812 O O . ASN A 1 99 ? 8.180 -12.227 -21.125 1.00 75.69 99 ASN A O 1
ATOM 816 N N . ARG A 1 100 ? 9.463 -13.329 -19.652 1.00 72.88 100 ARG A N 1
ATOM 817 C CA . ARG A 1 100 ? 10.735 -13.042 -20.336 1.00 72.88 100 ARG A CA 1
ATOM 818 C C . ARG A 1 100 ? 10.845 -13.750 -21.685 1.00 72.88 100 ARG A C 1
ATOM 820 O O . ARG A 1 100 ? 11.246 -13.118 -22.656 1.00 72.88 100 ARG A O 1
ATOM 827 N N . GLN A 1 101 ? 10.453 -15.020 -21.768 1.00 70.94 101 GLN A N 1
ATOM 828 C CA . GLN A 1 101 ? 10.426 -15.769 -23.031 1.00 70.94 101 GLN A CA 1
ATOM 829 C C . GLN A 1 101 ? 9.437 -15.164 -24.037 1.00 70.94 101 GLN A C 1
ATOM 831 O O . GLN A 1 101 ? 9.740 -15.081 -25.225 1.00 70.94 101 GLN A O 1
ATOM 836 N N . LYS A 1 102 ? 8.290 -14.665 -23.568 1.00 71.00 102 LYS A N 1
ATOM 837 C CA . LYS A 1 102 ? 7.315 -13.951 -24.400 1.00 71.00 102 LYS A CA 1
ATOM 838 C C . LYS A 1 102 ? 7.874 -12.640 -24.971 1.00 71.00 102 LYS A C 1
ATOM 840 O O . LYS A 1 102 ? 7.628 -12.338 -26.130 1.00 71.00 102 LYS A O 1
ATOM 845 N N . ILE A 1 103 ? 8.649 -11.890 -24.183 1.00 65.38 103 ILE A N 1
ATOM 846 C CA . ILE A 1 103 ? 9.310 -10.650 -24.634 1.00 65.38 103 ILE A CA 1
ATOM 847 C C . ILE A 1 103 ? 10.432 -10.952 -25.645 1.00 65.38 103 ILE A C 1
ATOM 849 O O . ILE A 1 103 ? 10.587 -10.245 -26.636 1.00 65.38 103 ILE A O 1
ATOM 853 N N . LEU A 1 104 ? 11.205 -12.018 -25.416 1.00 59.56 104 LEU A N 1
ATOM 854 C CA . LEU A 1 104 ? 12.263 -12.455 -26.334 1.00 59.56 104 LEU A CA 1
ATOM 855 C C . LEU A 1 104 ? 11.696 -12.939 -27.674 1.00 59.56 104 LEU A C 1
ATOM 857 O O . LEU A 1 104 ? 12.230 -12.593 -28.718 1.00 59.56 104 LEU A O 1
ATOM 861 N N . THR A 1 105 ? 10.601 -13.701 -27.657 1.00 58.56 105 THR A N 1
ATOM 862 C CA . THR A 1 105 ? 9.951 -14.186 -28.887 1.00 58.56 105 THR A CA 1
ATOM 863 C C . THR A 1 105 ? 9.316 -13.054 -29.692 1.00 58.56 105 THR A C 1
ATOM 865 O O . THR A 1 105 ? 9.533 -13.012 -30.897 1.00 58.56 105 THR A O 1
ATOM 868 N N . SER A 1 106 ? 8.671 -12.071 -29.049 1.00 53.75 106 SER A N 1
ATOM 869 C CA . SER A 1 106 ? 8.194 -10.874 -29.762 1.00 53.75 106 SER A CA 1
ATOM 870 C C . SER A 1 106 ? 9.334 -10.052 -30.375 1.00 53.75 106 SER A C 1
ATOM 872 O O . SER A 1 106 ? 9.200 -9.571 -31.491 1.00 53.75 106 SER A O 1
ATOM 874 N N . SER A 1 107 ? 10.483 -9.951 -29.696 1.00 54.00 107 SER A N 1
ATOM 875 C CA . SER A 1 107 ? 11.659 -9.241 -30.226 1.00 54.00 107 SER A CA 1
ATOM 876 C C . SER A 1 107 ? 12.324 -9.968 -31.403 1.00 54.00 107 SER A C 1
ATOM 878 O O . SER A 1 107 ? 12.895 -9.316 -32.270 1.00 54.00 107 SER A O 1
ATOM 880 N N . ILE A 1 108 ? 12.261 -11.304 -31.445 1.00 57.12 108 ILE A N 1
ATOM 881 C CA . ILE A 1 108 ? 12.768 -12.114 -32.566 1.00 57.12 108 ILE A CA 1
ATOM 882 C C . ILE A 1 108 ? 11.854 -11.982 -33.789 1.00 57.12 108 ILE A C 1
ATOM 884 O O . ILE A 1 108 ? 12.344 -11.963 -34.916 1.00 57.12 108 ILE A O 1
ATOM 888 N N . ASP A 1 109 ? 10.539 -11.889 -33.585 1.00 55.66 109 ASP A N 1
ATOM 889 C CA . ASP A 1 109 ? 9.589 -11.654 -34.675 1.00 55.66 109 ASP A CA 1
ATOM 890 C C . ASP A 1 109 ? 9.750 -10.235 -35.256 1.00 55.66 109 ASP A C 1
ATOM 892 O O . ASP A 1 109 ? 9.716 -10.071 -36.477 1.00 55.66 109 ASP A O 1
ATOM 896 N N . ASP A 1 110 ? 10.061 -9.242 -34.415 1.00 55.22 110 ASP A N 1
ATOM 897 C CA . ASP A 1 110 ? 10.429 -7.888 -34.850 1.00 55.22 110 ASP A CA 1
ATOM 898 C C . ASP A 1 110 ? 11.780 -7.865 -35.599 1.00 55.22 110 ASP A C 1
ATOM 900 O O . ASP A 1 110 ? 11.898 -7.231 -36.649 1.00 55.22 110 ASP A O 1
ATOM 904 N N . GLU A 1 111 ? 12.798 -8.600 -35.130 1.00 55.28 111 GLU A N 1
ATOM 905 C CA . GLU A 1 111 ? 14.084 -8.737 -35.837 1.00 55.28 111 GLU A CA 1
ATOM 906 C C . GLU A 1 111 ? 13.936 -9.451 -37.185 1.00 55.28 111 GLU A C 1
ATOM 908 O O . GLU A 1 111 ? 14.533 -9.019 -38.172 1.00 55.28 111 GLU A O 1
ATOM 913 N N . LYS A 1 112 ? 13.107 -10.499 -37.267 1.00 62.81 112 LYS A N 1
ATOM 914 C CA . LYS A 1 112 ? 12.794 -11.174 -38.534 1.00 62.81 112 LYS A CA 1
ATOM 915 C C . LYS A 1 112 ? 12.050 -10.256 -39.494 1.00 62.81 112 LYS A C 1
ATOM 917 O O . LYS A 1 112 ? 12.399 -10.246 -40.668 1.00 62.81 112 LYS A O 1
ATOM 922 N N . ALA A 1 113 ? 11.107 -9.446 -39.012 1.00 55.47 113 ALA A N 1
ATOM 923 C CA . ALA A 1 113 ? 10.412 -8.456 -39.834 1.00 55.47 113 ALA A CA 1
ATOM 924 C C . ALA A 1 113 ? 11.367 -7.365 -40.360 1.00 55.47 113 ALA A C 1
ATOM 926 O O . ALA A 1 113 ? 11.276 -6.964 -41.519 1.00 55.47 113 ALA A O 1
ATOM 927 N N . ILE A 1 114 ? 12.340 -6.927 -39.551 1.00 58.06 114 ILE A N 1
ATOM 928 C CA . ILE A 1 114 ? 13.392 -5.984 -39.972 1.00 58.06 114 ILE A CA 1
ATOM 929 C C . ILE A 1 114 ? 14.335 -6.629 -41.000 1.00 58.06 114 ILE A C 1
ATOM 931 O O . ILE A 1 114 ? 14.761 -5.975 -41.955 1.00 58.06 114 ILE A O 1
ATOM 935 N N . GLN A 1 115 ? 14.653 -7.914 -40.838 1.00 59.94 115 GLN A N 1
ATOM 936 C CA . GLN A 1 115 ? 15.513 -8.654 -41.759 1.00 59.94 115 GLN A CA 1
ATOM 937 C C . GLN A 1 115 ? 14.805 -8.946 -43.091 1.00 59.94 115 GLN A C 1
ATOM 939 O O . GLN A 1 115 ? 15.418 -8.812 -44.147 1.00 59.94 115 GLN A O 1
ATOM 944 N N . GLU A 1 116 ? 13.511 -9.257 -43.059 1.00 64.88 116 GLU A N 1
ATOM 945 C CA . GLU A 1 116 ? 12.666 -9.447 -44.240 1.00 64.88 116 GLU A CA 1
ATOM 946 C C . GLU A 1 116 ? 12.484 -8.124 -45.005 1.00 64.88 116 GLU A C 1
ATOM 948 O O . GLU A 1 116 ? 12.674 -8.095 -46.220 1.00 64.88 116 GLU A O 1
ATOM 953 N N . TYR A 1 117 ? 12.286 -7.005 -44.291 1.00 60.38 117 TYR A N 1
ATOM 954 C CA . TYR A 1 117 ? 12.252 -5.655 -44.870 1.00 60.38 117 TYR A CA 1
ATOM 955 C C . TYR A 1 117 ? 13.601 -5.230 -45.491 1.00 60.38 117 TYR A C 1
ATOM 957 O O . TYR A 1 117 ? 13.652 -4.612 -46.557 1.00 60.38 117 TYR A O 1
ATOM 965 N N . SER A 1 118 ? 14.718 -5.601 -44.854 1.00 59.69 118 SER A N 1
ATOM 966 C CA . SER A 1 118 ? 16.086 -5.411 -45.364 1.00 59.69 118 SER A CA 1
ATOM 967 C C . SER A 1 118 ? 16.336 -6.202 -46.653 1.00 59.69 118 SER A C 1
ATOM 969 O O . SER A 1 118 ? 16.894 -5.664 -47.612 1.00 59.69 118 SER A O 1
ATOM 971 N N . VAL A 1 119 ? 15.875 -7.454 -46.719 1.00 67.50 119 VAL A N 1
ATOM 972 C CA . VAL A 1 119 ? 15.998 -8.297 -47.915 1.00 67.50 119 VAL A CA 1
ATOM 973 C C . VAL A 1 119 ? 15.145 -7.748 -49.063 1.00 67.50 119 VAL A C 1
ATOM 975 O O . VAL A 1 119 ? 15.644 -7.660 -50.184 1.00 67.50 119 VAL A O 1
ATOM 978 N N . THR A 1 120 ? 13.916 -7.284 -48.808 1.00 60.53 120 THR A N 1
ATOM 979 C CA . THR A 1 120 ? 13.091 -6.628 -49.841 1.00 60.53 120 THR A CA 1
ATOM 980 C C . THR A 1 120 ? 13.707 -5.319 -50.342 1.00 60.53 120 THR A C 1
ATOM 982 O O . THR A 1 120 ? 13.750 -5.091 -51.549 1.00 60.53 120 THR A O 1
ATOM 985 N N . ALA A 1 121 ? 14.301 -4.509 -49.460 1.00 54.75 121 ALA A N 1
ATOM 986 C CA . ALA A 1 121 ? 14.998 -3.281 -49.852 1.00 54.75 121 ALA A CA 1
ATOM 987 C C . ALA A 1 121 ? 16.301 -3.552 -50.637 1.00 54.75 121 ALA A C 1
ATOM 989 O O . ALA A 1 121 ? 16.704 -2.759 -51.489 1.00 54.75 121 ALA A O 1
ATOM 990 N N . GLN A 1 122 ? 16.982 -4.675 -50.385 1.00 57.09 122 GLN A N 1
ATOM 991 C CA . GLN A 1 122 ? 18.134 -5.106 -51.185 1.00 57.09 122 GLN A CA 1
ATOM 992 C C . GLN A 1 122 ? 17.723 -5.611 -52.574 1.00 57.09 122 GLN A C 1
ATOM 994 O O . GLN A 1 122 ? 18.467 -5.391 -53.530 1.00 57.09 122 GLN A O 1
ATOM 999 N N . ILE A 1 123 ? 16.549 -6.241 -52.705 1.00 59.31 123 ILE A N 1
ATOM 1000 C CA . ILE A 1 123 ? 15.984 -6.668 -53.995 1.00 59.31 123 ILE A CA 1
ATOM 1001 C C . ILE A 1 123 ? 15.603 -5.444 -54.844 1.00 59.31 123 ILE A C 1
ATOM 1003 O O . ILE A 1 123 ? 16.035 -5.361 -55.993 1.00 59.31 123 ILE A O 1
ATOM 1007 N N . GLU A 1 124 ? 14.937 -4.437 -54.267 1.00 52.69 124 GLU A N 1
ATOM 1008 C CA . GLU A 1 124 ? 14.609 -3.178 -54.963 1.00 52.69 124 GLU A CA 1
ATOM 1009 C C . GLU A 1 124 ? 15.863 -2.385 -55.382 1.00 52.69 124 GLU A C 1
ATOM 1011 O O . GLU A 1 124 ? 15.908 -1.785 -56.456 1.00 52.69 124 GLU A O 1
ATOM 1016 N N . ASN A 1 125 ? 16.937 -2.415 -54.586 1.00 55.03 125 ASN A N 1
ATOM 1017 C CA . ASN A 1 125 ? 18.218 -1.810 -54.974 1.00 55.03 125 ASN A CA 1
ATOM 1018 C C . ASN A 1 125 ? 18.949 -2.596 -56.077 1.00 55.03 125 ASN A C 1
ATOM 1020 O O . ASN A 1 125 ? 19.704 -2.006 -56.853 1.00 55.03 125 ASN A O 1
ATOM 1024 N N . LYS A 1 126 ? 18.725 -3.911 -56.180 1.00 53.28 126 LYS A N 1
ATOM 1025 C CA . LYS A 1 126 ? 19.263 -4.744 -57.265 1.00 53.28 126 LYS A CA 1
ATOM 1026 C C . LYS A 1 126 ? 18.529 -4.487 -58.581 1.00 53.28 126 LYS A C 1
ATOM 1028 O O . LYS A 1 126 ? 19.184 -4.359 -59.611 1.00 53.28 126 LYS A O 1
ATOM 1033 N N . GLU A 1 127 ? 17.208 -4.321 -58.533 1.00 51.72 127 GLU A N 1
ATOM 1034 C CA . GLU A 1 127 ? 16.401 -3.938 -59.698 1.00 51.72 127 GLU A CA 1
ATOM 1035 C C . GLU A 1 127 ? 16.732 -2.517 -60.182 1.00 51.72 127 GLU A C 1
ATOM 1037 O O . GLU A 1 127 ? 16.867 -2.294 -61.384 1.00 51.72 127 GLU A O 1
ATOM 1042 N N . ASN A 1 128 ? 16.984 -1.571 -59.271 1.00 50.28 128 ASN A N 1
ATOM 1043 C CA . ASN A 1 128 ? 17.417 -0.220 -59.643 1.00 50.28 128 ASN A CA 1
ATOM 1044 C C . ASN A 1 128 ? 18.852 -0.170 -60.208 1.00 50.28 128 ASN A C 1
ATOM 1046 O O . ASN A 1 128 ? 19.126 0.629 -61.103 1.00 50.28 128 ASN A O 1
ATOM 1050 N N . ASN A 1 129 ? 19.763 -1.045 -59.761 1.00 48.34 129 ASN A N 1
ATOM 1051 C CA . ASN A 1 129 ? 21.105 -1.156 -60.353 1.00 48.34 129 ASN A CA 1
ATOM 1052 C C . ASN A 1 129 ? 21.102 -1.849 -61.727 1.00 48.34 129 ASN A C 1
ATOM 1054 O O . ASN A 1 129 ? 21.872 -1.447 -62.597 1.00 48.34 129 ASN A O 1
ATOM 1058 N N . GLU A 1 130 ? 20.214 -2.819 -61.974 1.00 46.75 130 GLU A N 1
ATOM 1059 C CA . GLU A 1 130 ? 20.046 -3.409 -63.314 1.00 46.75 130 GLU A CA 1
ATOM 1060 C C . GLU A 1 130 ? 19.475 -2.415 -64.340 1.00 46.75 130 GLU A C 1
ATOM 1062 O O . GLU A 1 130 ? 19.732 -2.547 -65.539 1.00 46.75 130 GLU A O 1
ATOM 1067 N N . VAL A 1 131 ? 18.730 -1.397 -63.900 1.00 48.69 131 VAL A N 1
ATOM 1068 C CA . VAL A 1 131 ? 18.269 -0.306 -64.775 1.00 48.69 131 VAL A CA 1
ATOM 1069 C C . VAL A 1 131 ? 19.427 0.634 -65.141 1.00 48.69 131 VAL A C 1
ATOM 1071 O O . VAL A 1 131 ? 19.532 1.042 -66.295 1.00 48.69 131 VAL A O 1
ATOM 1074 N N . ILE A 1 132 ? 20.366 0.889 -64.223 1.00 47.91 132 ILE A N 1
ATOM 1075 C CA . ILE A 1 132 ? 21.558 1.717 -64.492 1.00 47.91 132 ILE A CA 1
ATOM 1076 C C . ILE A 1 132 ? 22.573 0.978 -65.389 1.00 47.91 132 ILE A C 1
ATOM 1078 O O . ILE A 1 132 ? 23.231 1.597 -66.229 1.00 47.91 132 ILE A O 1
ATOM 1082 N N . GLU A 1 133 ? 22.672 -0.352 -65.288 1.00 42.97 133 GLU A N 1
ATOM 1083 C CA . GLU A 1 133 ? 23.551 -1.158 -66.152 1.00 42.97 133 GLU A CA 1
ATOM 1084 C C . GLU A 1 133 ? 23.025 -1.310 -67.593 1.00 42.97 133 GLU A C 1
ATOM 1086 O O . GLU A 1 133 ? 23.814 -1.519 -68.520 1.00 42.97 133 GLU A O 1
ATOM 1091 N N . ARG A 1 134 ? 21.715 -1.122 -67.827 1.00 45.66 134 ARG A N 1
ATOM 1092 C CA . ARG A 1 134 ? 21.145 -1.067 -69.188 1.00 45.66 134 ARG A CA 1
ATOM 1093 C C . ARG A 1 134 ? 21.436 0.252 -69.907 1.00 45.66 134 ARG A C 1
ATOM 1095 O O . ARG A 1 134 ? 21.637 0.229 -71.122 1.00 45.66 134 ARG A O 1
ATOM 1102 N N . ASP A 1 135 ? 21.574 1.362 -69.184 1.00 42.75 135 ASP A N 1
ATOM 1103 C CA . ASP A 1 135 ? 21.870 2.673 -69.784 1.00 42.75 135 ASP A CA 1
ATOM 1104 C C . ASP A 1 135 ? 23.366 2.884 -70.096 1.00 42.75 135 ASP A C 1
ATOM 1106 O O . ASP A 1 135 ? 23.726 3.729 -70.920 1.00 42.75 135 ASP A O 1
ATOM 1110 N N . HIS A 1 136 ? 24.257 2.051 -69.546 1.00 43.06 136 HIS A N 1
ATOM 1111 C CA . HIS A 1 136 ? 25.686 2.042 -69.890 1.00 43.06 136 HIS A CA 1
ATOM 1112 C C . HIS A 1 136 ? 26.061 1.114 -71.064 1.00 43.06 136 HIS A C 1
ATOM 1114 O O . HIS A 1 136 ? 27.237 1.016 -71.428 1.00 43.06 136 HIS A O 1
ATOM 1120 N N . ALA A 1 137 ? 25.084 0.488 -71.730 1.00 40.84 137 ALA A N 1
ATOM 1121 C CA . ALA A 1 137 ? 25.314 -0.367 -72.899 1.00 40.84 137 ALA A CA 1
ATOM 1122 C C . ALA A 1 137 ? 25.412 0.393 -74.243 1.00 40.84 137 ALA A C 1
ATOM 1124 O O . ALA A 1 137 ? 25.647 -0.228 -75.282 1.00 40.84 137 ALA A O 1
ATOM 1125 N N . TYR A 1 138 ? 25.293 1.728 -74.255 1.00 46.41 138 TYR A N 1
ATOM 1126 C CA . TYR A 1 138 ? 25.298 2.531 -75.486 1.00 46.41 138 TYR A CA 1
ATOM 1127 C C . TYR A 1 138 ? 26.489 3.494 -75.614 1.00 46.41 138 TYR A C 1
ATOM 1129 O O . TYR A 1 138 ? 26.330 4.655 -75.968 1.00 46.41 138 TYR A O 1
ATOM 1137 N N . CYS A 1 139 ? 27.718 3.019 -75.394 1.00 42.12 139 CYS A N 1
ATOM 1138 C CA . CYS A 1 139 ? 28.883 3.611 -76.066 1.00 42.12 139 CYS A CA 1
ATOM 1139 C C . CYS A 1 139 ? 30.064 2.636 -76.135 1.00 42.12 139 CYS A C 1
ATOM 1141 O O . CYS A 1 139 ? 31.115 2.844 -75.537 1.00 42.12 139 CYS A O 1
ATOM 1143 N N . ASN A 1 140 ? 29.908 1.550 -76.894 1.00 46.62 140 ASN A N 1
ATOM 1144 C CA . ASN A 1 140 ? 31.059 0.776 -77.354 1.00 46.62 140 ASN A CA 1
ATOM 1145 C C . ASN A 1 140 ? 30.940 0.471 -78.853 1.00 46.62 140 ASN A C 1
ATOM 1147 O O . ASN A 1 140 ? 30.935 -0.672 -79.311 1.00 46.62 140 ASN A O 1
ATOM 1151 N N . THR A 1 141 ? 30.815 1.531 -79.657 1.00 42.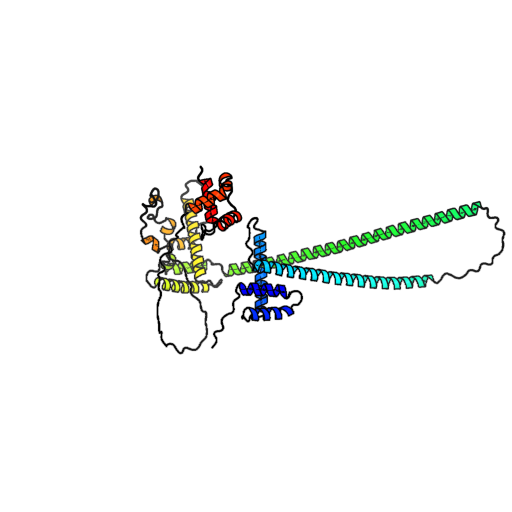12 141 THR A N 1
ATOM 1152 C CA . THR A 1 141 ? 30.972 1.422 -81.108 1.00 42.12 141 THR A CA 1
ATOM 1153 C C . THR A 1 141 ? 32.455 1.327 -81.449 1.00 42.12 141 THR A C 1
ATOM 1155 O O . THR A 1 141 ? 33.200 2.306 -81.403 1.00 42.12 141 THR A O 1
ATOM 1158 N N . LYS A 1 142 ? 32.854 0.115 -81.828 1.00 47.53 142 LYS A N 1
ATOM 1159 C CA . LYS A 1 142 ? 34.073 -0.249 -82.558 1.00 47.53 142 LYS A CA 1
ATOM 1160 C C . LYS A 1 142 ? 34.541 0.864 -83.517 1.00 47.53 142 LYS A C 1
ATOM 1162 O O . LYS A 1 142 ? 34.019 0.987 -84.622 1.00 47.53 142 LYS A O 1
ATOM 1167 N N . LYS A 1 143 ? 35.603 1.596 -83.167 1.00 41.59 143 LYS A N 1
ATOM 1168 C CA . LYS A 1 143 ? 36.439 2.305 -84.152 1.00 41.59 143 LYS A CA 1
ATOM 1169 C C . LYS A 1 143 ? 37.603 1.398 -84.552 1.00 41.59 143 LYS A C 1
ATOM 1171 O O . LYS A 1 143 ? 38.636 1.360 -83.896 1.00 41.59 143 LYS A O 1
ATOM 1176 N N . LYS A 1 144 ? 37.425 0.666 -85.658 1.00 46.03 144 LYS A N 1
ATOM 1177 C CA . LYS A 1 144 ? 38.533 0.112 -86.450 1.00 46.03 144 LYS A CA 1
ATOM 1178 C C . LYS A 1 144 ? 39.308 1.287 -87.054 1.00 46.03 144 LYS A C 1
ATOM 1180 O O . LYS A 1 144 ? 38.947 1.775 -88.122 1.00 46.03 144 LYS A O 1
ATOM 1185 N N . THR A 1 145 ? 40.364 1.748 -86.398 1.00 39.56 145 THR A N 1
ATOM 1186 C CA . THR A 1 145 ? 41.370 2.587 -87.053 1.00 39.56 145 THR A CA 1
ATOM 1187 C C . THR A 1 145 ? 42.390 1.681 -87.732 1.00 39.56 145 THR A C 1
ATOM 1189 O O . THR A 1 145 ? 43.053 0.851 -87.111 1.00 39.56 145 THR A O 1
ATOM 1192 N N . ARG A 1 146 ? 42.452 1.802 -89.062 1.00 42.56 146 ARG A N 1
ATOM 1193 C CA . ARG A 1 146 ? 43.467 1.186 -89.916 1.00 42.56 146 ARG A CA 1
ATOM 1194 C C . ARG A 1 146 ? 44.853 1.555 -89.386 1.00 42.56 146 ARG A C 1
ATOM 1196 O O . ARG A 1 146 ? 45.164 2.736 -89.250 1.00 42.56 146 ARG A O 1
ATOM 1203 N N . ARG A 1 147 ? 45.673 0.540 -89.111 1.00 42.38 147 ARG A N 1
ATOM 1204 C CA . ARG A 1 147 ? 47.110 0.692 -88.881 1.00 42.38 147 ARG A CA 1
ATOM 1205 C C . ARG A 1 147 ? 47.733 1.238 -90.163 1.00 42.38 147 ARG A C 1
ATOM 1207 O O . ARG A 1 147 ? 47.815 0.532 -91.160 1.00 42.38 147 ARG A O 1
ATOM 1214 N N . THR A 1 148 ? 48.103 2.511 -90.144 1.00 47.59 148 THR A N 1
ATOM 1215 C CA . THR A 1 148 ? 49.125 3.045 -91.040 1.00 47.59 148 THR A CA 1
ATOM 1216 C C . THR A 1 148 ? 50.434 2.977 -90.276 1.00 47.59 148 THR A C 1
ATOM 1218 O O . THR A 1 148 ? 50.601 3.698 -89.288 1.00 47.59 148 THR A O 1
ATOM 1221 N N . ASP A 1 149 ? 51.328 2.095 -90.706 1.00 52.12 149 ASP A N 1
ATOM 1222 C CA . ASP A 1 149 ? 52.689 1.996 -90.197 1.00 52.12 149 ASP A CA 1
ATOM 1223 C C . ASP A 1 149 ? 53.425 3.315 -90.473 1.00 52.12 149 ASP A C 1
ATOM 1225 O O . ASP A 1 149 ? 53.869 3.595 -91.585 1.00 52.12 149 ASP A O 1
ATOM 1229 N N . LYS A 1 150 ? 53.507 4.168 -89.448 1.00 52.66 150 LYS A N 1
ATOM 1230 C CA . LYS A 1 150 ? 54.458 5.278 -89.378 1.00 52.66 150 LYS A CA 1
ATOM 1231 C C . LYS A 1 150 ? 55.492 4.932 -88.304 1.00 52.66 150 LYS A C 1
ATOM 1233 O O . LYS A 1 150 ? 55.095 4.558 -87.199 1.00 52.66 150 LYS A O 1
ATOM 1238 N N . PRO A 1 151 ? 56.797 5.058 -88.587 1.00 49.88 151 PRO A N 1
ATOM 1239 C CA . PRO A 1 151 ? 57.840 4.742 -87.622 1.00 49.88 151 PRO A CA 1
ATOM 1240 C C . PRO A 1 151 ? 57.777 5.731 -86.454 1.00 49.88 151 PRO A C 1
ATOM 1242 O O . PRO A 1 151 ? 57.939 6.940 -86.628 1.00 49.88 151 PRO A O 1
ATOM 1245 N N . VAL A 1 152 ? 57.530 5.211 -85.251 1.00 51.28 152 VAL A N 1
ATOM 1246 C CA . VAL A 1 152 ? 57.532 5.973 -83.999 1.00 51.28 152 VAL A CA 1
ATOM 1247 C C . VAL A 1 152 ? 58.976 6.358 -83.674 1.00 51.28 152 VAL A C 1
ATOM 1249 O O . VAL A 1 152 ? 59.680 5.651 -82.964 1.00 51.28 152 VAL A O 1
ATOM 1252 N N . LYS A 1 153 ? 59.430 7.507 -84.179 1.00 55.56 153 LYS A N 1
ATOM 1253 C CA . LYS A 1 153 ? 60.529 8.265 -83.562 1.00 55.56 153 LYS A CA 1
ATOM 1254 C C . LYS A 1 153 ? 59.943 9.160 -82.467 1.00 55.56 153 LYS A C 1
ATOM 1256 O O . LYS A 1 153 ? 59.968 10.380 -82.565 1.00 55.56 153 LYS A O 1
ATOM 1261 N N . GLY A 1 154 ? 59.327 8.541 -81.462 1.00 55.41 154 GLY A N 1
ATOM 1262 C CA . GLY A 1 154 ? 58.963 9.211 -80.218 1.00 55.41 154 GLY A CA 1
ATOM 1263 C C . GLY A 1 154 ? 60.134 9.072 -79.259 1.00 55.41 154 GLY A C 1
ATOM 1264 O O . GLY A 1 154 ? 60.555 7.953 -78.978 1.00 55.41 154 GLY A O 1
ATOM 1265 N N . ASN A 1 155 ? 60.687 10.193 -78.804 1.00 68.38 155 ASN A N 1
ATOM 1266 C CA . ASN A 1 155 ? 61.785 10.209 -77.848 1.00 68.38 155 ASN A CA 1
ATOM 1267 C C . ASN A 1 155 ? 61.347 9.414 -76.604 1.00 68.38 155 ASN A C 1
ATOM 1269 O O . ASN A 1 155 ? 60.294 9.708 -76.042 1.00 68.38 155 ASN A O 1
ATOM 1273 N N . ALA A 1 156 ? 62.096 8.388 -76.184 1.00 73.25 156 ALA A N 1
ATOM 1274 C CA . ALA A 1 156 ? 61.694 7.508 -75.073 1.00 73.25 156 ALA A CA 1
ATOM 1275 C C . ALA A 1 156 ? 61.360 8.295 -73.785 1.00 73.25 156 ALA A C 1
ATOM 1277 O O . ALA A 1 156 ? 60.514 7.885 -72.990 1.00 73.25 156 ALA A O 1
ATOM 1278 N N . LEU A 1 157 ? 61.967 9.476 -73.637 1.00 73.75 157 LEU A N 1
ATOM 1279 C CA . LEU A 1 157 ? 61.703 10.444 -72.578 1.00 73.75 157 LEU A CA 1
ATOM 1280 C C . LEU A 1 157 ? 60.251 10.969 -72.563 1.00 73.75 157 LEU A C 1
ATOM 1282 O O . LEU A 1 157 ? 59.659 11.104 -71.495 1.00 73.75 157 LEU A O 1
ATOM 1286 N N . ASP A 1 158 ? 59.647 11.218 -73.729 1.00 79.69 158 ASP A N 1
ATOM 1287 C CA . ASP A 1 158 ? 58.278 11.743 -73.835 1.00 79.69 158 ASP A CA 1
ATOM 1288 C C . ASP A 1 158 ? 57.239 10.708 -73.409 1.00 79.69 158 ASP A C 1
ATOM 1290 O O . ASP A 1 158 ? 56.220 11.051 -72.811 1.00 79.69 158 ASP A O 1
ATOM 1294 N N . PHE A 1 159 ? 57.497 9.428 -73.687 1.00 80.00 159 PHE A N 1
ATOM 1295 C CA . PHE A 1 159 ? 56.640 8.341 -73.223 1.00 80.00 159 PHE A CA 1
ATOM 1296 C C . PHE A 1 159 ? 56.687 8.213 -71.697 1.00 80.00 159 PHE A C 1
ATOM 1298 O O . PHE A 1 159 ? 55.643 8.073 -71.062 1.00 80.00 159 PHE A O 1
ATOM 1305 N N . LEU A 1 160 ? 57.876 8.326 -71.097 1.00 80.62 160 LEU A N 1
ATOM 1306 C CA . LEU A 1 160 ? 58.039 8.297 -69.642 1.00 80.62 160 LEU A CA 1
ATOM 1307 C C . LEU A 1 160 ? 57.362 9.497 -68.964 1.00 80.62 160 LEU A C 1
ATOM 1309 O O . LEU A 1 160 ? 56.683 9.320 -67.954 1.00 80.62 160 LEU A O 1
ATOM 1313 N N . ASN A 1 161 ? 57.462 10.694 -69.548 1.00 84.00 161 ASN A N 1
ATOM 1314 C CA . ASN A 1 161 ? 56.776 11.887 -69.044 1.00 84.00 161 ASN A CA 1
ATOM 1315 C C . ASN A 1 161 ? 55.245 11.783 -69.176 1.00 84.00 161 ASN A C 1
ATOM 1317 O O . ASN A 1 161 ? 54.521 12.133 -68.242 1.00 84.00 161 ASN A O 1
ATOM 1321 N N . LYS A 1 162 ? 54.735 11.246 -70.292 1.00 85.56 162 LYS A N 1
ATOM 1322 C CA . LYS A 1 162 ? 53.296 10.978 -70.483 1.00 85.56 162 LYS A CA 1
ATOM 1323 C C . LYS A 1 162 ? 52.764 9.905 -69.536 1.00 85.56 162 LYS A C 1
ATOM 1325 O O . LYS A 1 162 ? 51.670 10.045 -69.007 1.00 85.56 162 LYS A O 1
ATOM 1330 N N . LYS A 1 163 ? 53.542 8.852 -69.281 1.00 87.56 163 LYS A N 1
ATOM 1331 C CA . LYS A 1 163 ? 53.176 7.822 -68.305 1.00 87.56 163 LYS A CA 1
ATOM 1332 C C . LYS A 1 163 ? 53.131 8.398 -66.890 1.00 87.56 163 LYS A C 1
ATOM 1334 O O . LYS A 1 163 ? 52.143 8.215 -66.198 1.00 87.56 163 LYS A O 1
ATOM 1339 N N . ARG A 1 164 ? 54.146 9.174 -66.495 1.00 90.12 164 ARG A N 1
ATOM 1340 C CA . ARG A 1 164 ? 54.192 9.834 -65.181 1.00 90.12 164 ARG A CA 1
ATOM 1341 C C . ARG A 1 164 ? 53.024 10.801 -64.962 1.00 90.12 164 ARG A C 1
ATOM 1343 O O . ARG A 1 164 ? 52.495 10.869 -63.861 1.00 90.12 164 ARG A O 1
ATOM 1350 N N . THR A 1 165 ? 52.638 11.561 -65.985 1.00 90.25 165 THR A N 1
ATOM 1351 C CA . THR A 1 165 ? 51.489 12.481 -65.905 1.00 90.25 165 THR A CA 1
ATOM 1352 C C . THR A 1 165 ? 50.168 11.726 -65.818 1.00 90.25 165 THR A C 1
ATOM 1354 O O . THR A 1 165 ? 49.379 12.036 -64.934 1.00 90.25 165 THR A O 1
ATOM 1357 N N . ALA A 1 166 ? 49.974 10.676 -66.621 1.00 89.81 166 ALA A N 1
ATOM 1358 C CA . ALA A 1 166 ? 48.806 9.802 -66.508 1.00 89.81 166 ALA A CA 1
ATOM 1359 C C . ALA A 1 166 ? 48.717 9.115 -65.131 1.00 89.81 166 ALA A C 1
ATOM 1361 O O . ALA A 1 166 ? 47.651 9.103 -64.524 1.00 89.81 166 ALA A O 1
ATOM 1362 N N . ASP A 1 167 ? 49.833 8.610 -64.595 1.00 89.12 167 ASP A N 1
ATOM 1363 C CA . ASP A 1 167 ? 49.885 7.998 -63.260 1.00 89.12 167 ASP A CA 1
ATOM 1364 C C . ASP A 1 167 ? 49.545 9.021 -62.156 1.00 89.12 167 ASP A C 1
ATOM 1366 O O . ASP A 1 167 ? 48.871 8.692 -61.181 1.00 89.12 167 ASP A O 1
ATOM 1370 N N . ASN A 1 168 ? 49.977 10.279 -62.306 1.00 90.56 168 ASN A N 1
ATOM 1371 C CA . ASN A 1 168 ? 49.618 11.360 -61.385 1.00 90.56 168 ASN A CA 1
ATOM 1372 C C . ASN A 1 168 ? 48.134 11.747 -61.491 1.00 90.56 168 ASN A C 1
ATOM 1374 O O . ASN A 1 168 ? 47.501 11.992 -60.469 1.00 90.56 168 ASN A O 1
ATOM 1378 N N . GLU A 1 169 ? 47.575 11.795 -62.702 1.00 92.94 169 GLU A N 1
ATOM 1379 C CA . GLU A 1 169 ? 46.148 12.063 -62.924 1.00 92.94 169 GLU A CA 1
ATOM 1380 C C . GLU A 1 169 ? 45.264 10.955 -62.344 1.00 92.94 169 GLU A C 1
ATOM 1382 O O . GLU A 1 169 ? 44.223 11.246 -61.757 1.00 92.94 169 GLU A O 1
ATOM 1387 N N . ILE A 1 170 ? 45.687 9.691 -62.459 1.00 92.38 170 ILE A N 1
ATOM 1388 C CA . ILE A 1 170 ? 44.997 8.554 -61.837 1.00 92.38 170 ILE A CA 1
ATOM 1389 C C . ILE A 1 170 ? 44.981 8.722 -60.317 1.00 92.38 170 ILE A C 1
ATOM 1391 O O . ILE A 1 170 ? 43.907 8.679 -59.724 1.00 92.38 170 ILE A O 1
ATOM 1395 N N . LYS A 1 171 ? 46.133 9.013 -59.700 1.00 93.56 171 LYS A N 1
ATOM 1396 C CA . LYS A 1 171 ? 46.220 9.255 -58.250 1.00 93.56 171 LYS A CA 1
ATOM 1397 C C . LYS A 1 171 ? 45.363 10.430 -57.791 1.00 93.56 171 LYS A C 1
ATOM 1399 O O . LYS A 1 171 ? 44.754 10.362 -56.731 1.00 93.56 171 LYS A O 1
ATOM 1404 N N . LEU A 1 172 ? 45.301 11.506 -58.577 1.00 93.50 172 LEU A N 1
ATOM 1405 C CA . LEU A 1 172 ? 44.457 12.656 -58.254 1.00 93.50 172 LEU A CA 1
ATOM 1406 C C . LEU A 1 172 ? 42.971 12.273 -58.260 1.00 93.50 172 LEU A C 1
ATOM 1408 O O . LEU A 1 172 ? 42.249 12.617 -57.332 1.00 93.50 172 LEU A O 1
ATOM 1412 N N . ARG A 1 173 ? 42.526 11.499 -59.259 1.00 92.25 173 ARG A N 1
ATOM 1413 C CA . ARG A 1 173 ? 41.148 10.984 -59.306 1.00 92.25 173 ARG A CA 1
ATOM 1414 C C . ARG A 1 173 ? 40.846 10.003 -58.177 1.00 92.25 173 ARG A C 1
ATOM 1416 O O . ARG A 1 173 ? 39.731 10.004 -57.667 1.00 92.25 173 ARG A O 1
ATOM 1423 N N . GLU A 1 174 ? 41.806 9.163 -57.795 1.00 91.81 174 GLU A N 1
ATOM 1424 C CA . GLU A 1 174 ? 41.670 8.268 -56.640 1.00 91.81 174 GLU A CA 1
ATOM 1425 C C . GLU A 1 174 ? 41.452 9.071 -55.351 1.00 91.81 174 GLU A C 1
ATOM 1427 O O . GLU A 1 174 ? 40.491 8.800 -54.632 1.00 91.81 174 GLU A O 1
ATOM 1432 N N . LEU A 1 175 ? 42.251 10.119 -55.125 1.00 92.50 175 LEU A N 1
ATOM 1433 C CA . LEU A 1 175 ? 42.084 11.031 -53.989 1.00 92.50 175 LEU A CA 1
ATOM 1434 C C . LEU A 1 175 ? 40.725 11.749 -54.012 1.00 92.50 175 LEU A C 1
ATOM 1436 O O . LEU A 1 175 ? 40.043 11.804 -52.993 1.00 92.50 175 LEU A O 1
ATOM 1440 N N . GLU A 1 176 ? 40.279 12.246 -55.168 1.00 93.62 176 GLU A N 1
ATOM 1441 C CA . GLU A 1 176 ? 38.958 12.882 -55.299 1.00 93.62 176 GLU A CA 1
ATOM 1442 C C . GLU A 1 176 ? 37.805 11.914 -54.981 1.00 93.62 176 GLU A C 1
ATOM 1444 O O . GLU A 1 176 ? 36.807 12.292 -54.355 1.00 93.62 176 GLU A O 1
ATOM 1449 N N . LEU A 1 177 ? 37.920 10.650 -55.403 1.00 93.69 177 LEU A N 1
ATOM 1450 C CA . LEU A 1 177 ? 36.937 9.617 -55.082 1.00 93.69 177 LEU A CA 1
ATOM 1451 C C . LEU A 1 177 ? 36.937 9.283 -53.588 1.00 93.69 177 LEU A C 1
ATOM 1453 O O . LEU A 1 177 ? 35.861 9.081 -53.021 1.00 93.69 177 LEU A O 1
ATOM 1457 N N . GLU A 1 178 ? 38.103 9.245 -52.946 1.00 91.94 178 GLU A N 1
ATOM 1458 C CA . GLU A 1 178 ? 38.224 9.070 -51.496 1.00 91.94 178 GLU A CA 1
ATOM 1459 C C . GLU A 1 178 ? 37.600 10.239 -50.727 1.00 91.94 178 GLU A C 1
ATOM 1461 O O . GLU A 1 178 ? 36.781 10.009 -49.836 1.00 91.94 178 GLU A O 1
ATOM 1466 N N . GLU A 1 179 ? 37.866 11.485 -51.125 1.00 92.31 179 GLU A N 1
ATOM 1467 C CA . GLU A 1 179 ? 37.225 12.662 -50.526 1.00 92.31 179 GLU A CA 1
ATOM 1468 C C . GLU A 1 179 ? 35.699 12.616 -50.658 1.00 92.31 179 GLU A C 1
ATOM 1470 O O . GLU A 1 179 ? 34.963 12.981 -49.736 1.00 92.31 179 GLU A O 1
ATOM 1475 N N . ARG A 1 180 ? 35.191 12.162 -51.810 1.00 94.25 180 ARG A N 1
ATOM 1476 C CA . ARG A 1 180 ? 33.748 12.024 -52.029 1.00 94.25 180 ARG A CA 1
ATOM 1477 C C . ARG A 1 180 ? 33.142 10.921 -51.164 1.00 94.25 180 ARG A C 1
ATOM 1479 O O . ARG A 1 180 ? 32.051 11.122 -50.634 1.00 94.25 180 ARG A O 1
ATOM 1486 N N . LYS A 1 181 ? 33.831 9.786 -51.001 1.00 93.25 181 LYS A N 1
ATOM 1487 C CA . LYS A 1 181 ? 33.411 8.712 -50.086 1.00 93.25 181 LYS A CA 1
ATOM 1488 C C . LYS A 1 181 ? 33.352 9.215 -48.647 1.00 93.25 181 LYS A C 1
ATOM 1490 O O . LYS A 1 181 ? 32.333 9.021 -47.994 1.00 93.25 181 LYS A O 1
ATOM 1495 N N . PHE A 1 182 ? 34.376 9.944 -48.207 1.00 93.88 182 PHE A N 1
ATOM 1496 C CA . PHE A 1 182 ? 34.425 10.520 -46.866 1.00 93.88 182 PHE A CA 1
ATOM 1497 C C . PHE A 1 182 ? 33.265 11.498 -46.613 1.00 93.88 182 PHE A C 1
ATOM 1499 O O . PHE A 1 182 ? 32.590 11.417 -45.592 1.00 93.88 182 PHE A O 1
ATOM 1506 N N . LYS A 1 183 ? 32.946 12.371 -47.582 1.00 95.50 183 LYS A N 1
ATOM 1507 C CA . LYS A 1 183 ? 31.789 13.286 -47.491 1.00 95.50 183 LYS A CA 1
ATOM 1508 C C . LYS A 1 183 ? 30.450 12.550 -47.399 1.00 95.50 183 LYS A C 1
ATOM 1510 O O . LYS A 1 183 ? 29.551 13.003 -46.693 1.00 95.50 183 LYS A O 1
ATOM 1515 N N . LEU A 1 184 ? 30.294 11.446 -48.130 1.00 92.62 184 LEU A N 1
ATOM 1516 C CA . LEU A 1 184 ? 29.082 10.626 -48.069 1.00 92.62 184 LEU A CA 1
ATOM 1517 C C . LEU A 1 184 ? 28.948 9.922 -46.717 1.00 92.62 184 LEU A C 1
ATOM 1519 O O . LEU A 1 184 ? 27.852 9.890 -46.163 1.00 92.62 184 LEU A O 1
ATOM 1523 N N . GLU A 1 185 ? 30.049 9.414 -46.170 1.00 93.56 185 GLU A N 1
ATOM 1524 C CA . GLU A 1 185 ? 30.082 8.803 -44.840 1.00 93.56 185 GLU A CA 1
ATOM 1525 C C . GLU A 1 185 ? 29.746 9.823 -43.744 1.00 93.56 185 GLU A C 1
ATOM 1527 O O . GLU A 1 185 ? 28.875 9.570 -42.912 1.00 93.56 185 GLU A O 1
ATOM 1532 N N . GLU A 1 186 ? 30.330 11.023 -43.803 1.00 92.75 186 GLU A N 1
ATOM 1533 C CA . GLU A 1 186 ? 30.012 12.120 -42.883 1.00 92.75 186 GLU A CA 1
ATOM 1534 C C . GLU A 1 186 ? 28.523 12.509 -42.953 1.00 92.75 186 GLU A C 1
ATOM 1536 O O . GLU A 1 186 ? 27.875 12.746 -41.931 1.00 92.75 186 GLU A O 1
ATOM 1541 N N . TYR A 1 187 ? 27.950 12.555 -44.159 1.00 95.62 187 TYR A N 1
ATOM 1542 C CA . TYR A 1 187 ? 26.528 12.837 -44.341 1.00 95.62 187 TYR A CA 1
ATOM 1543 C C . TYR A 1 187 ? 25.640 11.707 -43.804 1.00 95.62 187 TYR A C 1
ATOM 1545 O O . TYR A 1 187 ? 24.623 11.978 -43.165 1.00 95.62 187 TYR A O 1
ATOM 1553 N N . SER A 1 188 ? 26.037 10.451 -44.016 1.00 94.38 188 SER A N 1
ATOM 1554 C CA . SER A 1 188 ? 25.340 9.279 -43.484 1.00 94.38 188 SER A CA 1
ATOM 1555 C C . SER A 1 188 ? 25.321 9.286 -41.955 1.00 94.38 188 SER A C 1
ATOM 1557 O O . SER A 1 188 ? 24.264 9.092 -41.359 1.00 94.38 188 SER A O 1
ATOM 1559 N N . LEU A 1 189 ? 26.458 9.577 -41.317 1.00 95.31 189 LEU A N 1
ATOM 1560 C CA . LEU A 1 189 ? 26.552 9.697 -39.860 1.00 95.31 189 LEU A CA 1
ATOM 1561 C C . LEU A 1 189 ? 25.632 10.802 -39.328 1.00 95.31 189 LEU A C 1
ATOM 1563 O O . LEU A 1 189 ? 24.875 10.571 -38.390 1.00 95.31 189 LEU A O 1
ATOM 1567 N N . LYS A 1 190 ? 25.599 11.968 -39.987 1.00 96.44 190 LYS A N 1
ATOM 1568 C CA . LYS A 1 190 ? 24.691 13.073 -39.622 1.00 96.44 190 LYS A CA 1
ATOM 1569 C C . LYS A 1 190 ? 23.212 12.703 -39.727 1.00 96.44 190 LYS A C 1
ATOM 1571 O O . LYS A 1 190 ? 22.395 13.210 -38.955 1.00 96.44 190 LYS A O 1
ATOM 1576 N N . LEU A 1 191 ? 22.833 11.879 -40.703 1.00 94.88 191 LEU A N 1
ATOM 1577 C CA . LEU A 1 191 ? 21.458 11.391 -40.817 1.00 94.88 191 LEU A CA 1
ATOM 1578 C C . LEU A 1 191 ? 21.117 10.417 -39.688 1.00 94.88 191 LEU A C 1
ATOM 1580 O O . LEU A 1 191 ? 20.031 10.526 -39.118 1.00 94.88 191 LEU A O 1
ATOM 1584 N N . GLU A 1 192 ? 22.040 9.525 -39.331 1.00 93.88 192 GLU A N 1
ATOM 1585 C CA . GLU A 1 192 ? 21.836 8.572 -38.239 1.00 93.88 192 GLU A CA 1
ATOM 1586 C C . GLU A 1 192 ? 21.728 9.284 -36.884 1.00 93.88 192 GLU A C 1
ATOM 1588 O O . GLU A 1 192 ? 20.797 9.029 -36.125 1.00 93.88 192 GLU A O 1
ATOM 1593 N N . GLU A 1 193 ? 22.581 10.278 -36.621 1.00 93.06 193 GLU A N 1
ATOM 1594 C CA . GLU A 1 193 ? 22.483 11.129 -35.427 1.00 93.06 193 GLU A CA 1
ATOM 1595 C C . GLU A 1 193 ? 21.118 11.824 -35.323 1.00 93.06 193 GLU A C 1
ATOM 1597 O O . GLU A 1 193 ? 20.503 11.863 -34.256 1.00 93.06 193 GLU A O 1
ATOM 1602 N N . ARG A 1 194 ? 20.602 12.357 -36.439 1.00 95.00 194 ARG A N 1
ATOM 1603 C CA . ARG A 1 194 ? 19.264 12.971 -36.470 1.00 95.00 194 ARG A CA 1
ATOM 1604 C C . ARG A 1 194 ? 18.162 11.955 -36.203 1.00 95.00 194 ARG A C 1
ATOM 1606 O O . ARG A 1 194 ? 17.191 12.291 -35.531 1.00 95.00 194 ARG A O 1
ATOM 1613 N N . LYS A 1 195 ? 18.295 10.740 -36.729 1.00 96.25 195 LYS A N 1
ATOM 1614 C CA . LYS A 1 195 ? 17.322 9.665 -36.531 1.00 96.25 195 LYS A CA 1
ATOM 1615 C C . LYS A 1 195 ? 17.275 9.226 -35.069 1.00 96.25 195 LYS A C 1
ATOM 1617 O O . LYS A 1 195 ? 16.183 9.154 -34.511 1.00 96.25 195 LYS A O 1
ATOM 1622 N N . ILE A 1 196 ? 18.438 9.033 -34.443 1.00 95.50 196 ILE A N 1
ATOM 1623 C CA . ILE A 1 196 ? 18.558 8.741 -33.007 1.00 95.50 196 ILE A CA 1
ATOM 1624 C C . ILE A 1 196 ? 17.910 9.862 -32.194 1.00 95.50 196 ILE A C 1
ATOM 1626 O O . ILE A 1 196 ? 17.070 9.594 -31.342 1.00 95.50 196 ILE A O 1
ATOM 1630 N N . LYS A 1 197 ? 18.203 11.125 -32.523 1.00 96.81 197 LYS A N 1
ATOM 1631 C CA . LYS A 1 197 ? 17.616 12.273 -31.824 1.00 96.81 197 LYS A CA 1
ATOM 1632 C C . LYS A 1 197 ? 16.086 12.306 -31.900 1.00 96.81 197 LYS A C 1
ATOM 1634 O O . LYS A 1 197 ? 15.427 12.538 -30.894 1.00 96.81 197 LYS A O 1
ATOM 1639 N N . ILE A 1 198 ? 15.508 12.045 -33.074 1.00 95.31 198 ILE A N 1
ATOM 1640 C CA . ILE A 1 198 ? 14.045 11.982 -33.234 1.00 95.31 198 ILE A CA 1
ATOM 1641 C C . ILE A 1 198 ? 13.450 10.851 -32.382 1.00 95.31 198 ILE A C 1
ATOM 1643 O O . ILE A 1 198 ? 12.399 11.039 -31.774 1.00 95.31 198 ILE A O 1
ATOM 1647 N N . GLN A 1 199 ? 14.113 9.694 -32.314 1.00 94.56 199 GLN A N 1
ATOM 1648 C CA . GLN A 1 199 ? 13.672 8.577 -31.474 1.00 94.56 199 GLN A CA 1
ATOM 1649 C C . GLN A 1 199 ? 13.748 8.916 -29.979 1.00 94.56 199 GLN A C 1
ATOM 1651 O O . GLN A 1 199 ? 12.818 8.616 -29.233 1.00 94.56 199 GLN A O 1
ATOM 1656 N N . GLU A 1 200 ? 14.821 9.574 -29.538 1.00 92.38 200 GLU A N 1
ATOM 1657 C CA . GLU A 1 200 ? 14.961 10.052 -28.160 1.00 92.38 200 GLU A CA 1
ATOM 1658 C C . GLU A 1 200 ? 13.852 11.046 -27.793 1.00 92.38 200 GLU A C 1
ATOM 1660 O O . GLU A 1 200 ? 13.219 10.899 -26.745 1.00 92.38 200 GLU A O 1
ATOM 1665 N N . ASP A 1 201 ? 13.563 12.007 -28.674 1.00 93.88 201 ASP A N 1
ATOM 1666 C CA . ASP A 1 201 ? 12.499 12.996 -28.478 1.00 93.88 201 ASP A CA 1
ATOM 1667 C C . ASP A 1 201 ? 11.109 12.332 -28.406 1.00 93.88 201 ASP A C 1
ATOM 1669 O O . ASP A 1 201 ? 10.289 12.694 -27.558 1.00 93.88 201 ASP A O 1
ATOM 1673 N N . GLN A 1 202 ? 10.847 11.319 -29.242 1.00 93.62 202 GLN A N 1
ATOM 1674 C CA . GLN A 1 202 ? 9.611 10.526 -29.191 1.00 93.62 202 GLN A CA 1
ATOM 1675 C C . GLN A 1 202 ? 9.466 9.778 -27.863 1.00 93.62 202 GLN A C 1
ATOM 1677 O O . GLN A 1 202 ? 8.414 9.841 -27.226 1.00 93.62 202 GLN A O 1
ATOM 1682 N N . LEU A 1 203 ? 10.532 9.124 -27.396 1.00 94.44 203 LEU A N 1
ATOM 1683 C CA . LEU A 1 203 ? 10.518 8.427 -26.110 1.00 94.44 203 LEU A CA 1
ATOM 1684 C C . LEU A 1 203 ? 10.287 9.399 -24.950 1.00 94.44 203 LEU A C 1
ATOM 1686 O O . LEU A 1 203 ? 9.490 9.113 -24.055 1.00 94.44 203 LEU A O 1
ATOM 1690 N N . GLN A 1 204 ? 10.949 10.558 -24.962 1.00 92.62 204 GLN A N 1
ATOM 1691 C CA . GLN A 1 204 ? 10.739 11.604 -23.959 1.00 92.62 204 GLN A CA 1
ATOM 1692 C C . GLN A 1 204 ? 9.282 12.069 -23.932 1.00 92.62 204 GLN A C 1
ATOM 1694 O O . GLN A 1 204 ? 8.686 12.166 -22.855 1.00 92.62 204 GLN A O 1
ATOM 1699 N N . PHE A 1 205 ? 8.690 12.307 -25.103 1.00 94.38 205 PHE A N 1
ATOM 1700 C CA . PHE A 1 205 ? 7.286 12.682 -25.218 1.00 94.38 205 PHE A CA 1
ATOM 1701 C C . PHE A 1 205 ? 6.360 11.616 -24.612 1.00 94.38 205 PHE A C 1
ATOM 1703 O O . PHE A 1 205 ? 5.522 11.942 -23.766 1.00 94.38 205 PHE A O 1
ATOM 1710 N N . ASP A 1 206 ? 6.571 10.342 -24.947 1.00 90.94 206 ASP A N 1
ATOM 1711 C CA . ASP A 1 206 ? 5.789 9.221 -24.414 1.00 90.94 206 ASP A CA 1
ATOM 1712 C C . ASP A 1 206 ? 5.906 9.093 -22.888 1.00 90.94 206 ASP A C 1
ATOM 1714 O O . ASP A 1 206 ? 4.919 8.818 -22.195 1.00 90.94 206 ASP A O 1
ATOM 1718 N N . PHE A 1 207 ? 7.102 9.302 -22.330 1.00 94.81 207 PHE A N 1
ATOM 1719 C CA . PHE A 1 207 ? 7.309 9.296 -20.881 1.00 94.81 207 PHE A CA 1
ATOM 1720 C C . PHE A 1 207 ? 6.556 10.434 -20.191 1.00 94.81 207 PHE A C 1
ATOM 1722 O O . PHE A 1 207 ? 5.906 10.210 -19.163 1.00 94.81 207 PHE A O 1
ATOM 1729 N N . VAL A 1 208 ? 6.617 11.644 -20.749 1.00 94.38 208 VAL A N 1
ATOM 1730 C CA . VAL A 1 208 ? 5.904 12.810 -20.213 1.00 94.38 208 VAL A CA 1
ATOM 1731 C C . VAL A 1 208 ? 4.394 12.592 -20.276 1.00 94.38 208 VAL A C 1
ATOM 1733 O O . VAL A 1 208 ? 3.697 12.858 -19.293 1.00 94.38 208 VAL A O 1
ATOM 1736 N N . GLU A 1 209 ? 3.881 12.056 -21.382 1.00 94.12 209 GLU A N 1
ATOM 1737 C CA . GLU A 1 209 ? 2.453 11.793 -21.543 1.00 94.12 209 GLU A CA 1
ATOM 1738 C C . GLU A 1 209 ? 1.956 10.715 -20.564 1.00 94.12 209 GLU A C 1
ATOM 1740 O O . GLU A 1 209 ? 0.928 10.898 -19.903 1.00 94.12 209 GLU A O 1
ATOM 1745 N N . LYS A 1 210 ? 2.713 9.621 -20.393 1.00 93.69 210 LYS A N 1
ATOM 1746 C CA . LYS A 1 210 ? 2.411 8.578 -19.396 1.00 93.69 210 LYS A CA 1
ATOM 1747 C C . LYS A 1 210 ? 2.412 9.131 -17.974 1.00 93.69 210 LYS A C 1
ATOM 1749 O O . LYS A 1 210 ? 1.503 8.817 -17.206 1.00 93.69 210 LYS A O 1
ATOM 1754 N N . ARG A 1 211 ? 3.387 9.977 -17.624 1.00 90.94 211 ARG A N 1
ATOM 1755 C CA . ARG A 1 211 ? 3.452 10.610 -16.299 1.00 90.94 211 ARG A CA 1
ATOM 1756 C C . ARG A 1 211 ? 2.229 11.490 -16.046 1.00 90.94 211 ARG A C 1
ATOM 1758 O O . ARG A 1 211 ? 1.593 11.347 -15.008 1.00 90.94 211 ARG A O 1
ATOM 1765 N N . ARG A 1 212 ? 1.840 12.312 -17.025 1.00 94.44 212 ARG A N 1
ATOM 1766 C CA . ARG A 1 212 ? 0.643 13.160 -16.933 1.00 94.44 212 ARG A CA 1
ATOM 1767 C C . ARG A 1 212 ? -0.641 12.336 -16.774 1.00 94.44 212 ARG A C 1
ATOM 1769 O O . ARG A 1 212 ? -1.518 12.708 -16.001 1.00 94.44 212 ARG A O 1
ATOM 1776 N N . LYS A 1 213 ? -0.771 11.214 -17.494 1.00 94.94 213 LYS A N 1
ATOM 1777 C CA . LYS A 1 213 ? -1.918 10.293 -17.352 1.00 94.94 213 LYS A CA 1
ATOM 1778 C C . LYS A 1 213 ? -2.004 9.719 -15.937 1.00 94.94 213 LYS A C 1
ATOM 1780 O O . LYS A 1 213 ? -3.084 9.727 -15.352 1.00 94.94 213 LYS A O 1
ATOM 1785 N N . LEU A 1 214 ? -0.872 9.293 -15.380 1.00 93.06 214 LEU A N 1
ATOM 1786 C CA . LEU A 1 214 ? -0.798 8.771 -14.016 1.00 93.06 214 LEU A CA 1
ATOM 1787 C C . LEU A 1 214 ? -1.152 9.842 -12.970 1.00 93.06 214 LEU A C 1
ATOM 1789 O O . LEU A 1 214 ? -1.892 9.559 -12.035 1.00 93.06 214 LEU A O 1
ATOM 1793 N N . GLU A 1 215 ? -0.674 11.075 -13.145 1.00 93.88 215 GLU A N 1
ATOM 1794 C CA . GLU A 1 215 ? -1.018 12.207 -12.271 1.00 93.88 215 GLU A CA 1
ATOM 1795 C C . GLU A 1 215 ? -2.528 12.489 -12.267 1.00 93.88 215 GLU A C 1
ATOM 1797 O O . GLU A 1 215 ? -3.126 12.577 -11.196 1.00 93.88 215 GLU A O 1
ATOM 1802 N N . MET A 1 216 ? -3.166 12.536 -13.443 1.00 92.62 216 MET A N 1
ATOM 1803 C CA . MET A 1 216 ? -4.622 12.716 -13.547 1.00 92.62 216 MET A CA 1
ATOM 1804 C C . MET A 1 216 ? -5.404 11.562 -12.900 1.00 92.62 216 MET A C 1
ATOM 1806 O O . MET A 1 216 ? -6.457 11.778 -12.301 1.00 92.62 216 MET A O 1
ATOM 1810 N N . GLU A 1 217 ? -4.917 10.325 -13.011 1.00 92.81 217 GLU A N 1
ATOM 1811 C CA . GLU A 1 217 ? -5.553 9.163 -12.383 1.00 92.81 217 GLU A CA 1
ATOM 1812 C C . GLU A 1 217 ? -5.443 9.207 -10.854 1.00 92.81 217 GLU A C 1
ATOM 1814 O O . GLU A 1 217 ? -6.424 8.940 -10.153 1.00 92.81 217 GLU A O 1
ATOM 1819 N N . VAL A 1 218 ? -4.280 9.609 -10.335 1.00 93.62 218 VAL A N 1
ATOM 1820 C CA . VAL A 1 218 ? -4.068 9.837 -8.901 1.00 93.62 218 VAL A CA 1
ATOM 1821 C C . VAL A 1 218 ? -4.989 10.941 -8.390 1.00 93.62 218 VAL A C 1
ATOM 1823 O O . VAL A 1 218 ? -5.642 10.751 -7.367 1.00 93.62 218 VAL A O 1
ATOM 1826 N N . GLU A 1 219 ? -5.096 12.060 -9.106 1.00 93.81 219 GLU A N 1
ATOM 1827 C CA . GLU A 1 219 ? -5.982 13.166 -8.739 1.00 93.81 219 GLU A CA 1
ATOM 1828 C C . GLU A 1 219 ? -7.451 12.728 -8.723 1.00 93.81 219 GLU A C 1
ATOM 1830 O O . GLU A 1 219 ? -8.161 12.948 -7.742 1.00 93.81 219 GLU A O 1
ATOM 1835 N N . LYS A 1 220 ? -7.895 12.002 -9.754 1.00 92.69 220 LYS A N 1
ATOM 1836 C CA . LYS A 1 220 ? -9.248 11.438 -9.805 1.00 92.69 220 LYS A CA 1
ATOM 1837 C C . LYS A 1 220 ? -9.519 10.493 -8.631 1.00 92.69 220 LYS A C 1
ATOM 1839 O O . LYS A 1 220 ? -10.600 10.535 -8.042 1.00 92.69 220 LYS A O 1
ATOM 1844 N N . HIS A 1 221 ? -8.555 9.641 -8.279 1.00 88.69 221 HIS A N 1
ATOM 1845 C CA . HIS A 1 221 ? -8.684 8.755 -7.124 1.00 88.69 221 HIS A CA 1
ATOM 1846 C C . HIS A 1 221 ? -8.730 9.539 -5.808 1.00 88.69 221 HIS A C 1
ATOM 1848 O O . HIS A 1 221 ? -9.504 9.195 -4.916 1.00 88.69 221 HIS A O 1
ATOM 1854 N N . GLN A 1 222 ? -7.944 10.608 -5.696 1.00 90.62 222 GLN A N 1
ATOM 1855 C CA . GLN A 1 222 ? -7.921 11.471 -4.523 1.00 90.62 222 GLN A CA 1
ATOM 1856 C C . GLN A 1 222 ? -9.270 12.169 -4.315 1.00 90.62 222 GLN A C 1
ATOM 1858 O O . GLN A 1 222 ? -9.816 12.099 -3.216 1.00 90.62 222 GLN A O 1
ATOM 1863 N N . VAL A 1 223 ? -9.851 12.739 -5.377 1.00 90.88 223 VAL A N 1
ATOM 1864 C CA . VAL A 1 223 ? -11.198 13.336 -5.344 1.00 90.88 223 VAL A CA 1
ATOM 1865 C C . VAL A 1 223 ? -12.230 12.312 -4.876 1.00 90.88 223 VAL A C 1
ATOM 1867 O O . VAL A 1 223 ? -12.971 12.578 -3.936 1.00 90.88 223 VAL A O 1
ATOM 1870 N N . TYR A 1 224 ? -12.220 11.101 -5.439 1.00 85.75 224 TYR A N 1
ATOM 1871 C CA . TYR A 1 224 ? -13.128 10.028 -5.022 1.00 85.75 224 TYR A CA 1
ATOM 1872 C C . TYR A 1 224 ? -12.969 9.647 -3.538 1.00 85.75 224 TYR A C 1
ATOM 1874 O O . TYR A 1 224 ? -13.950 9.413 -2.826 1.00 85.75 224 TYR A O 1
ATOM 1882 N N . VAL A 1 225 ? -11.729 9.567 -3.048 1.00 83.25 225 VAL A N 1
ATOM 1883 C CA . VAL A 1 225 ? -11.444 9.283 -1.636 1.00 83.25 225 VAL A CA 1
ATOM 1884 C C . VAL A 1 225 ? -11.968 10.405 -0.739 1.00 83.25 225 VAL A C 1
ATOM 1886 O O . VAL A 1 225 ? -12.530 10.118 0.320 1.00 83.25 225 VAL A O 1
ATOM 1889 N N . ASP A 1 226 ? -11.807 11.661 -1.142 1.00 79.12 226 ASP A N 1
ATOM 1890 C CA . ASP A 1 226 ? -12.248 12.811 -0.357 1.00 79.12 226 ASP A CA 1
ATOM 1891 C C . ASP A 1 226 ? -13.775 12.972 -0.370 1.00 79.12 226 ASP A C 1
ATOM 1893 O O . ASP A 1 226 ? -14.359 13.185 0.693 1.00 79.12 226 ASP A O 1
ATOM 1897 N N . GLU A 1 227 ? -14.445 12.713 -1.497 1.00 79.75 227 GLU A N 1
ATOM 1898 C CA . GLU A 1 227 ? -15.909 12.596 -1.573 1.00 79.75 227 GLU A CA 1
ATOM 1899 C C . GLU A 1 227 ? -16.426 11.515 -0.615 1.00 79.75 227 GLU A C 1
ATOM 1901 O O . GLU A 1 227 ? -17.352 11.743 0.167 1.00 79.75 227 GLU A O 1
ATOM 1906 N N . ARG A 1 228 ? -15.781 10.339 -0.593 1.00 75.62 228 ARG A N 1
ATOM 1907 C CA . ARG A 1 228 ? -16.145 9.259 0.336 1.00 75.62 228 ARG A CA 1
ATOM 1908 C C . ARG A 1 228 ? -15.940 9.625 1.800 1.00 75.62 228 ARG A C 1
ATOM 1910 O O . ARG A 1 228 ? -16.751 9.212 2.633 1.00 75.62 228 ARG A O 1
ATOM 1917 N N . LYS A 1 229 ? -14.885 10.374 2.130 1.00 77.75 229 LYS A N 1
ATOM 1918 C CA . LYS A 1 229 ? -14.672 10.888 3.492 1.00 77.75 229 LYS A CA 1
ATOM 1919 C C . LYS A 1 229 ? -15.760 11.886 3.873 1.00 77.75 229 LYS A C 1
ATOM 1921 O O . LYS A 1 229 ? -16.319 11.761 4.960 1.00 77.75 229 LYS A O 1
ATOM 1926 N N . GLN A 1 230 ? -16.090 12.817 2.979 1.00 71.38 230 GLN A N 1
ATOM 1927 C CA . GLN A 1 230 ? -17.122 13.827 3.205 1.00 71.38 230 GLN A CA 1
ATOM 1928 C C . GLN A 1 230 ? -18.502 13.187 3.409 1.00 71.38 230 GLN A C 1
ATOM 1930 O O . GLN A 1 230 ? -19.232 13.577 4.318 1.00 71.38 230 GLN A O 1
ATOM 1935 N N . MET A 1 231 ? -18.824 12.140 2.640 1.00 68.19 231 MET A N 1
ATOM 1936 C CA . MET A 1 231 ? -20.059 11.362 2.795 1.00 68.19 231 MET A CA 1
ATOM 1937 C C . MET A 1 231 ? -20.187 10.635 4.137 1.00 68.19 231 MET A C 1
ATOM 1939 O O . MET A 1 231 ? -21.240 10.072 4.377 1.00 68.19 231 MET A O 1
ATOM 1943 N N . HIS A 1 232 ? -19.157 10.584 4.985 1.00 69.81 232 HIS A N 1
ATOM 1944 C CA . HIS A 1 232 ? -19.228 9.938 6.301 1.00 69.81 232 HIS A CA 1
ATOM 1945 C C . HIS A 1 232 ? -18.789 10.879 7.429 1.00 69.81 232 HIS A C 1
ATOM 1947 O O . HIS A 1 232 ? -18.533 10.421 8.552 1.00 69.81 232 HIS A O 1
ATOM 1953 N N . GLU A 1 233 ? -18.657 12.179 7.164 1.00 80.75 233 GLU A N 1
ATOM 1954 C CA . GLU A 1 233 ? -18.217 13.141 8.165 1.00 80.75 233 GLU A CA 1
ATOM 1955 C C . GLU A 1 233 ? -19.382 13.587 9.058 1.00 80.75 233 GLU A C 1
ATOM 1957 O O . GLU A 1 233 ? -20.467 13.946 8.601 1.00 80.75 233 GLU A O 1
ATOM 1962 N N . VAL A 1 234 ? -19.160 13.571 10.375 1.00 85.00 234 VAL A N 1
ATOM 1963 C CA . VAL A 1 234 ? -20.184 13.981 11.340 1.00 85.00 234 VAL A CA 1
ATOM 1964 C C . VAL A 1 234 ? -20.232 15.503 11.420 1.00 85.00 234 VAL A C 1
ATOM 1966 O O . VAL A 1 234 ? -19.387 16.137 12.056 1.00 85.00 234 VAL A O 1
ATOM 1969 N N . THR A 1 235 ? -21.248 16.081 10.789 1.00 87.44 235 THR A N 1
ATOM 1970 C CA . THR A 1 235 ? -21.488 17.530 10.777 1.00 87.44 235 THR A CA 1
ATOM 1971 C C . THR A 1 235 ? -21.958 18.086 12.131 1.00 87.44 235 THR A C 1
ATOM 1973 O O . THR A 1 235 ? -22.362 17.361 13.042 1.00 87.44 235 THR A O 1
ATOM 1976 N N . THR A 1 236 ? -21.952 19.415 12.258 1.00 88.25 236 THR A N 1
ATOM 1977 C CA . THR A 1 236 ? -22.438 20.151 13.438 1.00 88.25 236 THR A CA 1
ATOM 1978 C C . THR A 1 236 ? -23.899 19.839 13.778 1.00 88.25 236 THR A C 1
ATOM 1980 O O . THR A 1 236 ? -24.229 19.701 14.956 1.00 88.25 236 THR A O 1
ATOM 1983 N N . SER A 1 237 ? -24.759 19.670 12.769 1.00 89.12 237 SER A N 1
ATOM 1984 C CA . SER A 1 237 ? -26.185 19.373 12.955 1.00 89.12 237 SER A CA 1
ATOM 1985 C C . SER A 1 237 ? -26.410 18.026 13.645 1.00 89.12 237 SER A C 1
ATOM 1987 O O . SER A 1 237 ? -27.251 17.929 14.537 1.00 89.12 237 SER A O 1
ATOM 1989 N N . HIS A 1 238 ? -25.597 17.012 13.321 1.00 91.06 238 HIS A N 1
ATOM 1990 C CA . HIS A 1 238 ? -25.630 15.722 14.015 1.00 91.06 238 HIS A CA 1
ATOM 1991 C C . HIS A 1 238 ? -25.307 15.875 15.503 1.00 91.06 238 HIS A C 1
ATOM 1993 O O . HIS A 1 238 ? -25.990 15.302 16.347 1.00 91.06 238 HIS A O 1
ATOM 1999 N N . TRP A 1 239 ? -24.295 16.680 15.847 1.00 91.50 239 TRP A N 1
ATOM 2000 C CA . TRP A 1 239 ? -23.930 16.922 17.245 1.00 91.50 239 TRP A CA 1
ATOM 2001 C C . TRP A 1 239 ? -24.995 17.706 18.007 1.00 91.50 239 TRP A C 1
ATOM 2003 O O . TRP A 1 239 ? -25.200 17.458 19.193 1.00 91.50 239 TRP A O 1
ATOM 2013 N N . GLN A 1 240 ? -25.682 18.632 17.342 1.00 92.06 240 GLN A N 1
ATOM 2014 C CA . GLN A 1 240 ? -26.789 19.370 17.938 1.00 92.06 240 GLN A CA 1
ATOM 2015 C C . GLN A 1 240 ? -27.972 18.447 18.254 1.00 92.06 240 GLN A C 1
ATOM 2017 O O . GLN A 1 240 ? -28.417 18.430 19.401 1.00 92.06 240 GLN A O 1
ATOM 2022 N N . LEU A 1 241 ? -28.405 17.630 17.285 1.00 91.19 241 LEU A N 1
ATOM 2023 C CA . LEU A 1 241 ? -29.472 16.646 17.490 1.00 91.19 241 LEU A CA 1
ATOM 2024 C C . LEU A 1 241 ? -29.081 15.614 18.555 1.00 91.19 241 LEU A C 1
ATOM 2026 O O . LEU A 1 241 ? -29.875 15.276 19.429 1.00 91.19 241 LEU A O 1
ATOM 2030 N N . PHE A 1 242 ? -27.831 15.145 18.534 1.00 91.38 242 PHE A N 1
ATOM 2031 C CA . PHE A 1 242 ? -27.328 14.232 19.553 1.00 91.38 242 PHE A CA 1
ATOM 2032 C C . PHE A 1 242 ? -27.412 14.843 20.959 1.00 91.38 242 PHE A C 1
ATOM 2034 O O . PHE A 1 242 ? -27.815 14.161 21.896 1.00 91.38 242 PHE A O 1
ATOM 2041 N N . LEU A 1 243 ? -27.034 16.115 21.127 1.00 91.12 243 LEU A N 1
ATOM 2042 C CA . LEU A 1 243 ? -27.089 16.782 22.429 1.00 91.12 243 LEU A CA 1
ATOM 2043 C C . LEU A 1 243 ? -28.520 16.993 22.924 1.00 91.12 243 LEU A C 1
ATOM 2045 O O . LEU A 1 243 ? -28.753 16.855 24.118 1.00 91.12 243 LEU A O 1
ATOM 2049 N N . GLU A 1 244 ? -29.462 17.292 22.032 1.00 90.81 244 GLU A N 1
ATOM 2050 C CA . GLU A 1 244 ? -30.889 17.365 22.366 1.00 90.81 244 GLU A CA 1
ATOM 2051 C C . GLU A 1 244 ? -31.416 16.009 22.865 1.00 90.81 244 GLU A C 1
ATOM 2053 O O . GLU A 1 244 ? -32.072 15.926 23.902 1.00 90.81 244 GLU A O 1
ATOM 2058 N N . LEU A 1 245 ? -31.045 14.918 22.188 1.00 89.50 245 LEU A N 1
ATOM 2059 C CA . LEU A 1 245 ? -31.383 13.561 22.625 1.00 89.50 245 LEU A CA 1
ATOM 2060 C C . LEU A 1 245 ? -30.685 13.197 23.947 1.00 89.50 245 LEU A C 1
ATOM 2062 O O . LEU A 1 245 ? -31.275 12.545 24.803 1.00 89.50 245 LEU A O 1
ATOM 2066 N N . ALA A 1 246 ? -29.444 13.638 24.154 1.00 87.50 246 ALA A N 1
ATOM 2067 C CA . ALA A 1 246 ? -28.701 13.401 25.390 1.00 87.50 246 ALA A CA 1
ATOM 2068 C C . ALA A 1 246 ? -29.256 14.182 26.596 1.00 87.50 246 ALA A C 1
ATOM 2070 O O . ALA A 1 246 ? -29.112 13.721 27.727 1.00 87.50 246 ALA A O 1
ATOM 2071 N N . GLU A 1 247 ? -29.890 15.336 26.371 1.00 88.81 247 GLU A N 1
ATOM 2072 C CA . GLU A 1 247 ? -30.633 16.069 27.405 1.00 88.81 247 GLU A CA 1
ATOM 2073 C C . GLU A 1 247 ? -31.889 15.315 27.839 1.00 88.81 247 GLU A C 1
ATOM 2075 O O . GLU A 1 247 ? -32.179 15.243 29.031 1.00 88.81 247 GLU A O 1
ATOM 2080 N N . GLN A 1 248 ? -32.599 14.708 26.884 1.00 86.50 248 GLN A N 1
ATOM 2081 C CA . GLN A 1 248 ? -33.775 13.880 27.163 1.00 86.50 248 GLN A CA 1
ATOM 2082 C C . GLN A 1 248 ? -33.396 12.555 27.842 1.00 86.50 248 GLN A C 1
ATOM 2084 O O . GLN A 1 248 ? -34.147 12.046 28.673 1.00 86.50 248 GLN A O 1
ATOM 2089 N N . PHE A 1 249 ? -32.210 12.015 27.537 1.00 84.38 249 PHE A N 1
ATOM 2090 C CA . PHE A 1 249 ? -31.732 10.733 28.059 1.00 84.38 249 PHE A CA 1
ATOM 2091 C C . PHE A 1 249 ? -30.313 10.828 28.657 1.00 84.38 249 PHE A C 1
ATOM 2093 O O . PHE A 1 249 ? -29.344 10.383 28.032 1.00 84.38 249 PHE A O 1
ATOM 2100 N N . PRO A 1 250 ? -30.149 11.311 29.907 1.00 80.75 250 PRO A N 1
ATOM 2101 C CA . PRO A 1 250 ? -28.832 11.459 30.545 1.00 80.75 250 PRO A CA 1
ATOM 2102 C C . PRO A 1 250 ? -28.030 10.150 30.674 1.00 80.75 250 PRO A C 1
ATOM 2104 O O . PRO A 1 250 ? -26.794 10.163 30.653 1.00 80.75 250 PRO A O 1
ATOM 2107 N N . ALA A 1 251 ? -28.719 9.002 30.751 1.00 80.25 251 ALA A N 1
ATOM 2108 C CA . ALA A 1 251 ? -28.114 7.665 30.779 1.00 80.25 251 ALA A CA 1
ATOM 2109 C C . ALA A 1 251 ? -27.242 7.369 29.540 1.00 80.25 251 ALA A C 1
ATOM 2111 O O . ALA A 1 251 ? -26.281 6.601 29.616 1.00 80.25 251 ALA A O 1
ATOM 2112 N N . LEU A 1 252 ? -27.510 8.039 28.414 1.00 81.12 252 LEU A N 1
ATOM 2113 C CA . LEU A 1 252 ? -26.734 7.939 27.179 1.00 81.12 252 LEU A CA 1
ATOM 2114 C C . LEU A 1 252 ? -25.299 8.464 27.340 1.00 81.12 252 LEU A C 1
ATOM 2116 O O . LEU A 1 252 ? -24.351 7.946 26.742 1.00 81.12 252 LEU A O 1
ATOM 2120 N N . ILE A 1 253 ? -25.116 9.510 28.150 1.00 81.81 253 ILE A N 1
ATOM 2121 C CA . ILE A 1 253 ? -23.805 10.126 28.369 1.00 81.81 253 ILE A CA 1
ATOM 2122 C C . ILE A 1 253 ? -22.994 9.340 29.394 1.00 81.81 253 ILE A C 1
ATOM 2124 O O . ILE A 1 253 ? -21.785 9.171 29.193 1.00 81.81 253 ILE A O 1
ATOM 2128 N N . THR A 1 254 ? -23.651 8.859 30.448 1.00 76.50 254 THR A N 1
ATOM 2129 C CA . THR A 1 254 ? -23.023 8.125 31.552 1.00 76.50 254 THR A CA 1
ATOM 2130 C C . THR A 1 254 ? -22.820 6.644 31.243 1.00 76.50 254 THR A C 1
ATOM 2132 O O . THR A 1 254 ? -22.009 6.010 31.908 1.00 76.50 254 THR A O 1
ATOM 2135 N N . SER A 1 255 ? -23.503 6.102 30.225 1.00 71.62 255 SER A N 1
ATOM 2136 C CA . SER A 1 255 ? -23.526 4.670 29.887 1.00 71.62 255 SER A CA 1
ATOM 2137 C C . SER A 1 255 ? -24.012 3.773 31.036 1.00 71.62 255 SER A C 1
ATOM 2139 O O . SER A 1 255 ? -23.774 2.565 31.024 1.00 71.62 255 SER A O 1
ATOM 2141 N N . LYS A 1 256 ? -24.692 4.351 32.033 1.00 77.75 256 LYS A N 1
ATOM 2142 C CA . LYS A 1 256 ? -25.191 3.649 33.217 1.00 77.75 256 LYS A CA 1
ATOM 2143 C C . LYS A 1 256 ? -26.669 3.331 33.022 1.00 77.75 256 LYS A C 1
ATOM 2145 O O . LYS A 1 256 ? -27.531 4.126 33.388 1.00 77.75 256 LYS A O 1
ATOM 2150 N N . PHE A 1 257 ? -26.945 2.181 32.416 1.00 79.88 257 PHE A N 1
ATOM 2151 C CA . PHE A 1 257 ? -28.291 1.616 32.345 1.00 79.88 257 PHE A CA 1
ATOM 2152 C C . PHE A 1 257 ? -28.422 0.570 33.453 1.00 79.88 257 PHE A C 1
ATOM 2154 O O . PHE A 1 257 ? -27.820 -0.499 33.376 1.00 79.88 257 PHE A O 1
ATOM 2161 N N . ASN A 1 258 ? -29.154 0.907 34.514 1.00 76.81 258 ASN A N 1
ATOM 2162 C CA . ASN A 1 258 ? -29.274 0.055 35.695 1.00 76.81 258 ASN A CA 1
ATOM 2163 C C . ASN A 1 258 ? -30.351 -1.023 35.495 1.00 76.81 258 ASN A C 1
ATOM 2165 O O . ASN A 1 258 ? -31.398 -0.762 34.907 1.00 76.81 258 ASN A O 1
ATOM 2169 N N . GLY A 1 259 ? -30.114 -2.214 36.049 1.00 79.12 259 GLY A N 1
ATOM 2170 C CA . GLY A 1 259 ? -31.081 -3.313 36.086 1.00 79.12 259 GLY A CA 1
ATOM 2171 C C . GLY A 1 259 ? -30.839 -4.423 35.051 1.00 79.12 259 GLY A C 1
ATOM 2172 O O . GLY A 1 259 ? -30.015 -4.277 34.147 1.00 79.12 259 GLY A O 1
ATOM 2173 N N . PRO A 1 260 ? -31.567 -5.551 35.164 1.00 75.56 260 PRO A N 1
ATOM 2174 C CA . PRO A 1 260 ? -31.349 -6.755 34.352 1.00 75.56 260 PRO A CA 1
ATOM 2175 C C . PRO A 1 260 ? -31.607 -6.547 32.851 1.00 75.56 260 PRO A C 1
ATOM 2177 O O . PRO A 1 260 ? -31.071 -7.282 32.029 1.00 75.56 260 PRO A O 1
ATOM 2180 N N . GLN A 1 261 ? -32.387 -5.526 32.482 1.00 81.50 261 GLN A N 1
ATOM 2181 C CA . GLN A 1 261 ? -32.671 -5.155 31.090 1.00 81.50 261 GLN A CA 1
ATOM 2182 C C . GLN A 1 261 ? -31.868 -3.938 30.601 1.00 81.50 261 GLN A C 1
ATOM 2184 O O . GLN A 1 261 ? -32.060 -3.495 29.469 1.00 81.50 261 GLN A O 1
ATOM 2189 N N . GLY A 1 262 ? -30.947 -3.397 31.408 1.00 82.75 262 GLY A N 1
ATOM 2190 C CA . GLY A 1 262 ? -30.248 -2.148 31.092 1.00 82.75 262 GLY A CA 1
ATOM 2191 C C . GLY A 1 262 ? -29.479 -2.191 29.765 1.00 82.75 262 GLY A C 1
ATOM 2192 O O . GLY A 1 262 ? -29.524 -1.237 28.989 1.00 82.75 262 GLY A O 1
ATOM 2193 N N . LYS A 1 263 ? -28.841 -3.326 29.442 1.00 81.75 263 LYS A N 1
ATOM 2194 C CA . LYS A 1 263 ? -28.132 -3.507 28.160 1.00 81.75 263 LYS A CA 1
ATOM 2195 C C . LYS A 1 263 ? -29.093 -3.469 26.962 1.00 81.75 263 LYS A C 1
ATOM 2197 O O . LYS A 1 263 ? -28.795 -2.813 25.966 1.00 81.75 263 LYS A O 1
ATOM 2202 N N . ALA A 1 264 ? -30.246 -4.132 27.071 1.00 85.62 264 ALA A N 1
ATOM 2203 C CA . ALA A 1 264 ? -31.255 -4.170 26.011 1.00 85.62 264 ALA A CA 1
ATOM 2204 C C . ALA A 1 264 ? -31.859 -2.778 25.768 1.00 85.62 264 ALA A C 1
ATOM 2206 O O . ALA A 1 264 ? -31.852 -2.299 24.636 1.00 85.62 264 ALA A O 1
ATOM 2207 N N . GLN A 1 265 ? -32.250 -2.082 26.839 1.00 85.88 265 GLN A N 1
ATOM 2208 C CA . GLN A 1 265 ? -32.774 -0.712 26.776 1.00 85.88 265 GLN A CA 1
ATOM 2209 C C . GLN A 1 265 ? -31.756 0.268 26.181 1.00 85.88 265 GLN A C 1
ATOM 2211 O O . GLN A 1 265 ? -32.097 1.106 25.346 1.00 85.88 265 GLN A O 1
ATOM 2216 N N . GLY A 1 266 ? -30.480 0.139 26.561 1.00 86.75 266 GLY A N 1
ATOM 2217 C CA . GLY A 1 266 ? -29.405 0.933 25.975 1.00 86.75 266 GLY A CA 1
ATOM 2218 C C . GLY A 1 266 ? -29.258 0.689 24.472 1.00 86.75 266 GLY A C 1
ATOM 2219 O O . GLY A 1 266 ? -29.111 1.640 23.704 1.00 86.75 266 GLY A O 1
ATOM 2220 N N . ASN A 1 267 ? -29.329 -0.567 24.028 1.00 88.31 267 ASN A N 1
ATOM 2221 C CA . ASN A 1 267 ? -29.258 -0.910 22.608 1.00 88.31 267 ASN A CA 1
ATOM 2222 C C . ASN A 1 267 ? -30.467 -0.385 21.814 1.00 88.31 267 ASN A C 1
ATOM 2224 O O . ASN A 1 267 ? -30.267 0.168 20.735 1.00 88.31 267 ASN A O 1
ATOM 2228 N N . GLU A 1 268 ? -31.691 -0.479 22.338 1.00 89.88 268 GLU A N 1
ATOM 2229 C CA . GLU A 1 268 ? -32.893 0.084 21.695 1.00 89.88 268 GLU A CA 1
ATOM 2230 C C . GLU A 1 268 ? -32.849 1.612 21.585 1.00 89.88 268 GLU A C 1
ATOM 2232 O O . GLU A 1 268 ? -33.174 2.188 20.539 1.00 89.88 268 GLU A O 1
ATOM 2237 N N . LEU A 1 269 ? -32.367 2.283 22.633 1.00 90.06 269 LEU A N 1
ATOM 2238 C CA . LEU A 1 269 ? -32.174 3.728 22.612 1.00 90.06 269 LEU A CA 1
ATOM 2239 C C . LEU A 1 269 ? -31.152 4.121 21.537 1.00 90.06 269 LEU A C 1
ATOM 2241 O O . LEU A 1 269 ? -31.397 5.020 20.733 1.00 90.06 269 LEU A O 1
ATOM 2245 N N . TRP A 1 270 ? -30.027 3.406 21.470 1.00 91.81 270 TRP A N 1
ATOM 2246 C CA . TRP A 1 270 ? -29.006 3.625 20.448 1.00 91.81 270 TRP A CA 1
ATOM 2247 C C . TRP A 1 270 ? -29.496 3.321 19.026 1.00 91.81 270 TRP A C 1
ATOM 2249 O O . TRP A 1 270 ? -29.114 4.051 18.113 1.00 91.81 270 TRP A O 1
ATOM 2259 N N . LYS A 1 271 ? -30.365 2.318 18.831 1.00 92.50 271 LYS A N 1
ATOM 2260 C CA . LYS A 1 271 ? -31.047 2.066 17.546 1.00 92.50 271 LYS A CA 1
ATOM 2261 C C . LYS A 1 271 ? -31.867 3.284 17.116 1.00 92.50 271 LYS A C 1
ATOM 2263 O O . LYS A 1 271 ? -31.717 3.766 15.997 1.00 92.50 271 LYS A O 1
ATOM 2268 N N . THR A 1 272 ? -32.670 3.828 18.029 1.00 91.38 272 THR A N 1
ATOM 2269 C CA . THR A 1 272 ? -33.514 5.006 17.766 1.00 91.38 272 THR A CA 1
ATOM 2270 C C . THR A 1 272 ? -32.678 6.248 17.447 1.00 91.38 272 THR A C 1
ATOM 2272 O O . THR A 1 272 ? -32.980 6.988 16.511 1.00 91.38 272 THR A O 1
ATOM 2275 N N . ILE A 1 273 ? -31.596 6.468 18.198 1.00 91.19 273 ILE A N 1
ATOM 2276 C CA . ILE A 1 273 ? -30.679 7.593 17.983 1.00 91.19 273 ILE A CA 1
ATOM 2277 C C . ILE A 1 273 ? -29.969 7.462 16.635 1.00 91.19 273 ILE A C 1
ATOM 2279 O O . ILE A 1 273 ? -29.929 8.431 15.883 1.00 91.19 273 ILE A O 1
ATOM 2283 N N . ALA A 1 274 ? -29.443 6.279 16.307 1.00 92.25 274 ALA A N 1
ATOM 2284 C CA . ALA A 1 274 ? -28.769 6.042 15.034 1.00 92.25 274 ALA A CA 1
ATOM 2285 C C . ALA A 1 274 ? -29.713 6.282 13.847 1.00 92.25 274 ALA A C 1
ATOM 2287 O O . ALA A 1 274 ? -29.326 6.963 12.903 1.00 92.25 274 ALA A O 1
ATOM 2288 N N . ALA A 1 275 ? -30.966 5.821 13.928 1.00 91.75 275 ALA A N 1
ATOM 2289 C CA . ALA A 1 275 ? -31.972 6.076 12.898 1.00 91.75 275 ALA A CA 1
ATOM 2290 C C . ALA A 1 275 ? -32.253 7.579 12.717 1.00 91.75 275 ALA A C 1
ATOM 2292 O O . ALA A 1 275 ? -32.266 8.075 11.592 1.00 91.75 275 ALA A O 1
ATOM 2293 N N . ARG A 1 276 ? -32.415 8.329 13.817 1.00 91.88 276 ARG A N 1
ATOM 2294 C CA . ARG A 1 276 ? -32.632 9.786 13.756 1.00 91.88 276 ARG A CA 1
ATOM 2295 C C . ARG A 1 276 ? -31.422 10.548 13.219 1.00 91.88 276 ARG A C 1
ATOM 2297 O O . ARG A 1 276 ? -31.602 11.505 12.476 1.00 91.88 276 ARG A O 1
ATOM 2304 N N . LEU A 1 277 ? -30.209 10.135 13.587 1.00 90.81 277 LEU A N 1
ATOM 2305 C CA . LEU A 1 277 ? -28.976 10.758 13.104 1.00 90.81 277 LEU A CA 1
ATOM 2306 C C . LEU A 1 277 ? -28.749 10.471 11.618 1.00 90.81 277 LEU A C 1
ATOM 2308 O O . LEU A 1 277 ? -28.479 11.405 10.874 1.00 90.81 277 LEU A O 1
ATOM 2312 N N . ASN A 1 278 ? -28.927 9.225 11.176 1.00 91.31 278 ASN A N 1
ATOM 2313 C CA . ASN A 1 278 ? -28.813 8.859 9.760 1.00 91.31 278 ASN A CA 1
ATOM 2314 C C . ASN A 1 278 ? -29.904 9.541 8.909 1.00 91.31 278 ASN A C 1
ATOM 2316 O O . ASN A 1 278 ? -29.676 9.858 7.745 1.00 91.31 278 ASN A O 1
ATOM 2320 N N . GLY A 1 279 ? -31.067 9.844 9.499 1.00 88.75 279 GLY A N 1
ATOM 2321 C CA . GLY A 1 279 ? -32.133 10.614 8.853 1.00 88.75 279 GLY A CA 1
ATOM 2322 C C . GLY A 1 279 ? -31.771 12.068 8.511 1.00 88.75 279 GLY A C 1
ATOM 2323 O O . GLY A 1 279 ? -32.472 12.681 7.711 1.00 88.75 279 GLY A O 1
ATOM 2324 N N . LEU A 1 280 ? -30.683 12.624 9.066 1.00 86.12 280 LEU A N 1
ATOM 2325 C CA . LEU A 1 280 ? -30.168 13.952 8.697 1.00 86.12 280 LEU A CA 1
ATOM 2326 C C . LEU A 1 280 ? -29.330 13.944 7.399 1.00 86.12 280 LEU A C 1
ATOM 2328 O O . LEU A 1 280 ? -28.962 15.015 6.912 1.00 86.12 280 LEU A O 1
ATOM 2332 N N . GLY A 1 281 ? -29.046 12.766 6.831 1.00 76.75 281 GLY A N 1
ATOM 2333 C CA . GLY A 1 281 ? -28.237 12.587 5.622 1.00 76.75 281 GLY A CA 1
ATOM 2334 C C . GLY A 1 281 ? -26.737 12.423 5.902 1.00 76.75 281 GLY A C 1
ATOM 2335 O O . GLY A 1 281 ? -26.320 12.269 7.042 1.00 76.75 281 GLY A O 1
ATOM 2336 N N . TYR A 1 282 ? -25.910 12.482 4.849 1.00 69.94 282 TYR A N 1
ATOM 2337 C CA . TYR A 1 282 ? -24.440 12.341 4.923 1.00 69.94 282 TYR A CA 1
ATOM 2338 C C . TYR A 1 282 ? -23.949 10.954 5.376 1.00 69.94 282 TYR A C 1
ATOM 2340 O O . TYR A 1 282 ? -23.047 10.840 6.208 1.00 69.94 282 TYR A O 1
ATOM 2348 N N . GLY A 1 283 ? -24.541 9.913 4.781 1.00 69.75 283 GLY A N 1
ATOM 2349 C CA . GLY A 1 283 ? -24.118 8.519 4.919 1.00 69.75 283 GLY A CA 1
ATOM 2350 C C . GLY A 1 283 ? -24.821 7.761 6.044 1.00 69.75 283 GLY A C 1
ATOM 2351 O O . GLY A 1 283 ? -25.343 8.338 6.994 1.00 69.75 283 GLY A O 1
ATOM 2352 N N . GLU A 1 284 ? -24.833 6.436 5.932 1.00 82.12 284 GLU A N 1
ATOM 2353 C CA . GLU A 1 284 ? -25.388 5.553 6.955 1.00 82.12 284 GLU A CA 1
ATOM 2354 C C . GLU A 1 284 ? -24.269 5.102 7.887 1.00 82.12 284 GLU A C 1
ATOM 2356 O O . GLU A 1 284 ? -23.311 4.454 7.467 1.00 82.12 284 GLU A O 1
ATOM 2361 N N . LYS A 1 285 ? -24.380 5.457 9.167 1.00 86.94 285 LYS A N 1
ATOM 2362 C CA . LYS A 1 285 ? -23.485 4.948 10.205 1.00 86.94 285 LYS A CA 1
ATOM 2363 C C . LYS A 1 285 ? -24.193 3.907 11.046 1.00 86.94 285 LYS A C 1
ATOM 2365 O O . LYS A 1 285 ? -25.344 4.074 11.458 1.00 86.94 285 LYS A O 1
ATOM 2370 N N . THR A 1 286 ? -23.460 2.852 11.355 1.00 90.69 286 THR A N 1
ATOM 2371 C CA . THR A 1 286 ? -23.872 1.834 12.315 1.00 90.69 286 THR A CA 1
ATOM 2372 C C . THR A 1 286 ? -23.863 2.397 13.739 1.00 90.69 286 THR A C 1
ATOM 2374 O O . THR A 1 286 ? -23.215 3.401 14.053 1.00 90.69 286 THR A O 1
ATOM 2377 N N . ILE A 1 287 ? -24.553 1.714 14.653 1.00 90.62 287 ILE A N 1
ATOM 2378 C CA . ILE A 1 287 ? -24.597 2.090 16.075 1.00 90.62 287 ILE A CA 1
ATOM 2379 C C . ILE A 1 287 ? -23.189 2.155 16.684 1.00 90.62 287 ILE A C 1
ATOM 2381 O O . ILE A 1 287 ? -22.881 3.066 17.456 1.00 90.62 287 ILE A O 1
ATOM 2385 N N . LEU A 1 288 ? -22.318 1.208 16.328 1.00 88.94 288 LEU A N 1
ATOM 2386 C CA . LEU A 1 288 ? -20.942 1.152 16.824 1.00 88.94 288 LEU A CA 1
ATOM 2387 C C . LEU A 1 288 ? -20.120 2.354 16.351 1.00 88.94 288 LEU A C 1
ATOM 2389 O O . LEU A 1 288 ? -19.356 2.928 17.129 1.00 88.94 288 LEU A O 1
ATOM 2393 N N . GLU A 1 289 ? -20.309 2.779 15.103 1.00 89.62 289 GLU A N 1
ATOM 2394 C CA . GLU A 1 289 ? -19.648 3.964 14.559 1.00 89.62 289 GLU A CA 1
ATOM 2395 C C . GLU A 1 289 ? -20.120 5.242 15.250 1.00 89.62 289 GLU A C 1
ATOM 2397 O O . GLU A 1 289 ? -19.288 6.084 15.589 1.00 89.62 289 GLU A O 1
ATOM 2402 N N . TRP A 1 290 ? -21.416 5.362 15.549 1.00 91.50 290 TRP A N 1
ATOM 2403 C CA . TRP A 1 290 ? -21.949 6.479 16.332 1.00 91.50 290 TRP A CA 1
ATOM 2404 C C . TRP A 1 290 ? -21.413 6.502 17.767 1.00 91.50 290 TRP A C 1
ATOM 2406 O O . TRP A 1 290 ? -20.980 7.550 18.256 1.00 91.50 290 TRP A O 1
ATOM 2416 N N . ARG A 1 291 ? -21.357 5.343 18.436 1.00 90.50 291 ARG A N 1
ATOM 2417 C CA . ARG A 1 291 ? -20.753 5.210 19.773 1.00 90.50 291 ARG A CA 1
ATOM 2418 C C . ARG A 1 291 ? -19.280 5.612 19.768 1.00 90.50 291 ARG A C 1
ATOM 2420 O O . ARG A 1 291 ? -18.832 6.336 20.661 1.00 90.50 291 ARG A O 1
ATOM 2427 N N . ARG A 1 292 ? -18.528 5.177 18.754 1.00 89.62 292 ARG A N 1
ATOM 2428 C CA . ARG A 1 292 ? -17.113 5.523 18.584 1.00 89.62 292 ARG A CA 1
ATOM 2429 C C . ARG A 1 292 ? -16.925 7.012 18.316 1.00 89.62 292 ARG A C 1
ATOM 2431 O O . ARG A 1 292 ? -16.124 7.642 19.001 1.00 89.62 292 ARG A O 1
ATOM 2438 N N . ALA A 1 293 ? -17.707 7.585 17.403 1.00 89.56 293 ALA A N 1
ATOM 2439 C CA . ALA A 1 293 ? -17.681 9.014 17.107 1.00 89.56 293 ALA A CA 1
ATOM 2440 C C . ALA A 1 293 ? -17.947 9.845 18.370 1.00 89.56 293 ALA A C 1
ATOM 2442 O O . ALA A 1 293 ? -17.223 10.803 18.648 1.00 89.56 293 ALA A O 1
ATOM 2443 N N . LEU A 1 294 ? -18.924 9.440 19.187 1.00 89.38 294 LEU A N 1
ATOM 2444 C CA . LEU A 1 294 ? -19.202 10.081 20.469 1.00 89.38 294 LEU A CA 1
ATOM 2445 C C . LEU A 1 294 ? -18.030 9.950 21.451 1.00 89.38 294 LEU A C 1
ATOM 2447 O O . LEU A 1 294 ? -17.669 10.929 22.104 1.00 89.38 294 LEU A O 1
ATOM 2451 N N . LYS A 1 295 ? -17.438 8.759 21.586 1.00 89.94 295 LYS A N 1
ATOM 2452 C CA . LYS A 1 295 ? -16.279 8.526 22.464 1.00 89.94 295 LYS A CA 1
ATOM 2453 C C . LYS A 1 295 ? -15.113 9.442 22.091 1.00 89.94 295 LYS A C 1
ATOM 2455 O O . LYS A 1 295 ? -14.541 10.100 22.965 1.00 89.94 295 LYS A O 1
ATOM 2460 N N . ASP A 1 296 ? -14.810 9.531 20.801 1.00 89.00 296 ASP A N 1
ATOM 2461 C CA . ASP A 1 296 ? -13.739 10.375 20.279 1.00 89.00 296 ASP A CA 1
ATOM 2462 C C . ASP A 1 296 ? -14.057 11.862 20.473 1.00 89.00 296 ASP A C 1
ATOM 2464 O O . ASP A 1 296 ? -13.187 12.634 20.883 1.00 89.00 296 ASP A O 1
ATOM 2468 N N . TRP A 1 297 ? -15.310 12.273 20.260 1.00 91.38 297 TRP A N 1
ATOM 2469 C CA . TRP A 1 297 ? -15.744 13.648 20.500 1.00 91.38 297 TRP A CA 1
ATOM 2470 C C . TRP A 1 297 ? -15.631 14.038 21.977 1.00 91.38 297 TRP A C 1
ATOM 2472 O O . TRP A 1 297 ? -15.024 15.064 22.290 1.00 91.38 297 TRP A O 1
ATOM 2482 N N . LYS A 1 298 ? -16.099 13.182 22.896 1.00 89.12 298 LYS A N 1
ATOM 2483 C CA . LYS A 1 298 ? -15.924 13.362 24.348 1.00 89.12 298 LYS A CA 1
ATOM 2484 C C . LYS A 1 298 ? -14.445 13.520 24.706 1.00 89.12 298 LYS A C 1
ATOM 2486 O O . LYS A 1 298 ? -14.094 14.436 25.444 1.00 89.12 298 LYS A O 1
ATOM 2491 N N . SER A 1 299 ? -13.572 12.668 24.164 1.00 89.31 299 SER A N 1
ATOM 2492 C CA . SER A 1 299 ? -12.123 12.750 24.390 1.00 89.31 299 SER A CA 1
ATOM 2493 C C . SER A 1 299 ? -11.544 14.090 23.919 1.00 89.31 299 SER A C 1
ATOM 2495 O O . SER A 1 299 ? -10.899 14.798 24.695 1.00 89.31 299 SER A O 1
ATOM 2497 N N . LYS A 1 300 ? -11.860 14.508 22.685 1.00 90.00 300 LYS A N 1
ATOM 2498 C CA . LYS A 1 300 ? -11.417 15.795 22.121 1.00 90.00 300 LYS A CA 1
ATOM 2499 C C . LYS A 1 300 ? -11.878 16.985 22.966 1.00 90.00 300 LYS A C 1
ATOM 2501 O O . LYS A 1 300 ? -11.088 17.895 23.217 1.00 90.00 300 LYS A O 1
ATOM 2506 N N . VAL A 1 301 ? -13.129 16.973 23.433 1.00 90.31 301 VAL A N 1
ATOM 2507 C CA . VAL A 1 301 ? -13.678 18.043 24.280 1.00 90.31 301 VAL A CA 1
ATOM 2508 C C . VAL A 1 301 ? -12.985 18.091 25.640 1.00 90.31 301 VAL A C 1
ATOM 2510 O O . VAL A 1 301 ? -12.584 19.175 26.057 1.00 90.31 301 VAL A O 1
ATOM 2513 N N . LYS A 1 302 ? -12.754 16.946 26.298 1.00 88.44 302 LYS A N 1
ATOM 2514 C CA . LYS A 1 302 ? -12.004 16.896 27.568 1.00 88.44 302 LYS A CA 1
ATOM 2515 C C . LYS A 1 302 ? -10.587 17.437 27.419 1.00 88.44 302 LYS A C 1
ATOM 2517 O O . LYS A 1 302 ? -10.165 18.258 28.225 1.00 88.44 302 LYS A O 1
ATOM 2522 N N . VAL A 1 303 ? -9.867 17.014 26.377 1.00 88.25 303 VAL A N 1
ATOM 2523 C CA . VAL A 1 303 ? -8.498 17.483 26.113 1.00 88.25 303 VAL A CA 1
ATOM 2524 C C . VAL A 1 303 ? -8.484 18.994 25.896 1.00 88.25 303 VAL A C 1
ATOM 2526 O O . VAL A 1 303 ? -7.661 19.691 26.486 1.00 88.25 303 VAL A O 1
ATOM 2529 N N . LYS A 1 304 ? -9.414 19.521 25.090 1.00 88.12 304 LYS A N 1
ATOM 2530 C CA . LYS A 1 304 ? -9.517 20.964 24.839 1.00 88.12 304 LYS A CA 1
ATOM 2531 C C . LYS A 1 304 ? -9.854 21.743 26.117 1.00 88.12 304 LYS A C 1
ATOM 2533 O O . LYS A 1 304 ? -9.212 22.751 26.393 1.00 88.12 304 LYS A O 1
ATOM 2538 N N . ALA A 1 305 ? -10.800 21.255 26.919 1.00 87.19 305 ALA A N 1
ATOM 2539 C CA . ALA A 1 305 ? -11.170 21.863 28.196 1.00 87.19 305 ALA A CA 1
ATOM 2540 C C . ALA A 1 305 ? -10.015 21.838 29.212 1.00 87.19 305 ALA A C 1
ATOM 2542 O O . ALA A 1 305 ? -9.749 22.847 29.862 1.00 87.19 305 ALA A O 1
ATOM 2543 N N . SER A 1 306 ? -9.282 20.725 29.301 1.00 85.38 306 SER A N 1
ATOM 2544 C CA . SER A 1 306 ? -8.093 20.606 30.149 1.00 85.38 306 SER A CA 1
ATOM 2545 C C . SER A 1 306 ? -7.013 21.607 29.746 1.00 85.38 306 SER A C 1
ATOM 2547 O O . SER A 1 306 ? -6.458 22.270 30.615 1.00 85.38 306 SER A O 1
ATOM 2549 N N . LYS A 1 307 ? -6.735 21.756 28.443 1.00 84.75 307 LYS A N 1
ATOM 2550 C CA . LYS A 1 307 ? -5.758 22.734 27.941 1.00 84.75 307 LYS A CA 1
ATOM 2551 C C . LYS A 1 307 ? -6.147 24.167 28.304 1.00 84.75 307 LYS A C 1
ATOM 2553 O O . LYS A 1 307 ? -5.309 24.897 28.822 1.00 84.75 307 LYS A O 1
ATOM 2558 N N . LEU A 1 308 ? -7.418 24.535 28.106 1.00 84.38 308 LEU A N 1
ATOM 2559 C CA . LEU A 1 308 ? -7.937 25.857 28.477 1.00 84.38 308 LEU A CA 1
ATOM 2560 C C . LEU A 1 308 ? -7.824 26.120 29.987 1.00 84.38 308 LEU A C 1
ATOM 2562 O O . LEU A 1 308 ? -7.445 27.216 30.400 1.00 84.38 308 LEU A O 1
ATOM 2566 N N . ARG A 1 309 ? -8.091 25.104 30.817 1.00 80.75 309 ARG A N 1
ATOM 2567 C CA . ARG A 1 309 ? -7.904 25.195 32.268 1.00 80.75 309 ARG A CA 1
ATOM 2568 C C . ARG A 1 309 ? -6.432 25.392 32.631 1.00 80.75 309 ARG A C 1
ATOM 2570 O O . ARG A 1 309 ? -6.126 26.332 33.355 1.00 80.75 309 ARG A O 1
ATOM 2577 N N . CYS A 1 310 ? -5.520 24.581 32.095 1.00 79.62 310 CYS A N 1
ATOM 2578 C CA . CYS A 1 310 ? -4.083 24.738 32.337 1.00 79.62 310 CYS A CA 1
ATOM 2579 C C . CYS A 1 310 ? -3.600 26.146 31.970 1.00 79.62 310 CYS A C 1
ATOM 2581 O O . CYS A 1 310 ? -2.928 26.775 32.781 1.00 79.62 310 CYS A O 1
ATOM 2583 N N . SER A 1 311 ? -4.007 26.681 30.813 1.00 77.81 311 SER A N 1
ATOM 2584 C CA . SER A 1 311 ? -3.652 28.055 30.442 1.00 77.81 311 SER A CA 1
ATOM 2585 C C . SER A 1 311 ? -4.224 29.111 31.384 1.00 77.81 311 SER A C 1
ATOM 2587 O O . SER A 1 311 ? -3.575 30.121 31.606 1.00 77.81 311 SER A O 1
ATOM 2589 N N . SER A 1 312 ? -5.407 28.884 31.968 1.00 74.25 312 SER A N 1
ATOM 2590 C CA . SER A 1 312 ? -5.996 29.818 32.939 1.00 74.25 312 SER A CA 1
ATOM 2591 C C . SER A 1 312 ? -5.326 29.779 34.319 1.00 74.25 312 SER A C 1
ATOM 2593 O O . SER A 1 312 ? -5.397 30.754 35.057 1.00 74.25 312 SER A O 1
ATOM 2595 N N . THR A 1 313 ? -4.687 28.660 34.681 1.00 72.75 313 THR A N 1
ATOM 2596 C CA . THR A 1 313 ? -4.009 28.471 35.978 1.00 72.75 313 THR A CA 1
ATOM 2597 C C . THR A 1 313 ? -2.515 28.813 35.918 1.00 72.75 313 THR A C 1
ATOM 2599 O O . THR A 1 313 ? -1.889 29.010 36.956 1.00 72.75 313 THR A O 1
ATOM 2602 N N . LEU A 1 314 ? -1.924 28.903 34.722 1.00 70.38 314 LEU A N 1
ATOM 2603 C CA . LEU A 1 314 ? -0.540 29.336 34.545 1.00 70.38 314 LEU A CA 1
ATOM 2604 C C . LEU A 1 314 ? -0.420 30.844 34.815 1.00 70.38 314 LEU A C 1
ATOM 2606 O O . LEU A 1 314 ? -0.794 31.677 33.998 1.00 70.38 314 LEU A O 1
ATOM 2610 N N . THR A 1 315 ? 0.167 31.198 35.956 1.00 66.56 315 THR A N 1
ATOM 2611 C CA . THR A 1 315 ? 0.439 32.583 36.385 1.00 66.56 315 THR A CA 1
ATOM 2612 C C . THR A 1 315 ? 1.665 33.215 35.706 1.00 66.56 315 THR A C 1
ATOM 2614 O O . THR A 1 315 ? 2.101 34.297 36.088 1.00 66.56 315 THR A O 1
ATOM 2617 N N . GLY A 1 316 ? 2.217 32.567 34.676 1.00 63.94 316 GLY A N 1
ATOM 2618 C CA . GLY A 1 316 ? 3.417 32.995 33.955 1.00 63.94 316 GLY A CA 1
ATOM 2619 C C . GLY A 1 316 ? 3.141 33.417 32.512 1.00 63.94 316 GLY A C 1
ATOM 2620 O O . GLY A 1 316 ? 3.597 32.738 31.603 1.00 63.94 316 GLY A O 1
ATOM 2621 N N . GLY A 1 317 ? 2.375 34.495 32.303 1.00 54.94 317 GLY A N 1
ATOM 2622 C CA . GLY A 1 317 ? 2.435 35.408 31.139 1.00 54.94 317 GLY A CA 1
ATOM 2623 C C . GLY A 1 317 ? 2.375 34.879 29.690 1.00 54.94 317 GLY A C 1
ATOM 2624 O O . GLY A 1 317 ? 2.569 35.674 28.774 1.00 54.94 317 GLY A O 1
ATOM 2625 N N . GLY A 1 318 ? 2.139 33.592 29.436 1.00 60.50 318 GLY A N 1
ATOM 2626 C CA . GLY A 1 318 ? 2.111 33.024 28.085 1.00 60.50 318 GLY A CA 1
ATOM 2627 C C . GLY A 1 318 ? 0.740 33.136 27.415 1.00 60.50 318 GLY A C 1
ATOM 2628 O O . GLY A 1 318 ? -0.261 32.687 27.970 1.00 60.50 318 GLY A O 1
ATOM 2629 N N . SER A 1 319 ? 0.702 33.681 26.195 1.00 57.75 319 SER A N 1
ATOM 2630 C CA . SER A 1 319 ? -0.455 33.588 25.292 1.00 57.75 319 SER A CA 1
ATOM 2631 C C . SER A 1 319 ? -0.824 32.120 25.062 1.00 57.75 319 SER A C 1
ATOM 2633 O O . SER A 1 319 ? 0.032 31.309 24.711 1.00 57.75 319 SER A O 1
ATOM 2635 N N . CYS A 1 320 ? -2.093 31.763 25.257 1.00 62.16 320 CYS A N 1
ATOM 2636 C CA . CYS A 1 320 ? -2.597 30.440 24.910 1.00 62.16 320 CYS A CA 1
ATOM 2637 C C . CYS A 1 320 ? -3.214 30.482 23.513 1.00 62.16 320 CYS A C 1
ATOM 2639 O O . CYS A 1 320 ? -4.301 31.025 23.332 1.00 62.16 320 CYS A O 1
ATOM 2641 N N . ASP A 1 321 ? -2.574 29.820 22.552 1.00 69.69 321 ASP A N 1
ATOM 2642 C CA . ASP A 1 321 ? -3.053 29.739 21.164 1.00 69.69 321 ASP A CA 1
ATOM 2643 C C . ASP A 1 321 ? -4.243 28.773 20.986 1.00 69.69 321 ASP A C 1
ATOM 2645 O O . ASP A 1 321 ? -4.631 28.438 19.867 1.00 69.69 321 ASP A O 1
ATOM 2649 N N . THR A 1 322 ? -4.833 28.266 22.078 1.00 77.50 322 THR A N 1
ATOM 2650 C CA . THR A 1 322 ? -5.949 27.315 21.993 1.00 77.50 322 THR A CA 1
ATOM 2651 C C . THR A 1 322 ? -7.256 28.067 21.721 1.00 77.50 322 THR A C 1
ATOM 2653 O O . THR A 1 322 ? -7.698 28.830 22.582 1.00 77.50 322 THR A O 1
ATOM 2656 N N . PRO A 1 323 ? -7.951 27.813 20.591 1.00 80.94 323 PRO A N 1
ATOM 2657 C CA . PRO A 1 323 ? -9.205 28.494 20.288 1.00 80.94 323 PRO A CA 1
ATOM 2658 C C . PRO A 1 323 ? -10.266 28.246 21.368 1.00 80.94 323 PRO A C 1
ATOM 2660 O O . PRO A 1 323 ? -10.342 27.128 21.904 1.00 80.94 323 PRO A O 1
ATOM 2663 N N . PRO A 1 324 ? -11.153 29.221 21.642 1.00 84.25 324 PRO A N 1
ATOM 2664 C CA . PRO A 1 324 ? -12.214 29.060 22.625 1.00 84.25 324 PRO A CA 1
ATOM 2665 C C . PRO A 1 324 ? -13.116 27.860 22.296 1.00 84.25 324 PRO A C 1
ATOM 2667 O O . PRO A 1 324 ? -13.242 27.398 21.155 1.00 84.25 324 PRO A O 1
ATOM 2670 N N . MET A 1 325 ? -13.715 27.286 23.336 1.00 86.00 325 MET A N 1
ATOM 2671 C CA . MET A 1 325 ? -14.595 26.125 23.211 1.00 86.00 325 MET A CA 1
ATOM 2672 C C . MET A 1 325 ? -15.942 26.538 22.599 1.00 86.00 325 MET A C 1
ATOM 2674 O O . MET A 1 325 ? -16.519 27.543 23.021 1.00 86.00 325 MET A O 1
ATOM 2678 N N . THR A 1 326 ? -16.448 25.783 21.619 1.00 89.31 326 THR A N 1
ATOM 2679 C CA . THR A 1 326 ? -17.722 26.115 20.955 1.00 89.31 326 THR A CA 1
ATOM 2680 C C . THR A 1 326 ? -18.918 25.864 21.879 1.00 89.31 326 THR A C 1
ATOM 2682 O O . THR A 1 326 ? -18.812 25.131 22.865 1.00 89.31 326 THR A O 1
ATOM 2685 N N . GLY A 1 327 ? -20.076 26.457 21.565 1.00 88.44 327 GLY A N 1
ATOM 2686 C CA . GLY A 1 327 ? -21.297 26.308 22.370 1.00 88.44 327 GLY A CA 1
ATOM 2687 C C . GLY A 1 327 ? -21.707 24.845 22.584 1.00 88.44 327 GLY A C 1
ATOM 2688 O O . GLY A 1 327 ? -21.975 24.440 23.712 1.00 88.44 327 GLY A O 1
ATOM 2689 N N . LEU A 1 328 ? -21.633 24.017 21.536 1.00 89.19 328 LEU A N 1
ATOM 2690 C CA . LEU A 1 328 ? -21.923 22.578 21.618 1.00 89.19 328 LEU A CA 1
ATOM 2691 C C . LEU A 1 328 ? -20.923 21.828 22.509 1.00 89.19 328 LEU A C 1
ATOM 2693 O O . LEU A 1 328 ? -21.311 20.960 23.284 1.00 89.19 328 LEU A O 1
ATOM 2697 N N . GLN A 1 329 ? -19.637 22.185 22.445 1.00 90.69 329 GLN A N 1
ATOM 2698 C CA . GLN A 1 329 ? -18.603 21.577 23.288 1.00 90.69 329 GLN A CA 1
ATOM 2699 C C . GLN A 1 329 ? -18.824 21.918 24.771 1.00 90.69 329 GLN A C 1
ATOM 2701 O O . GLN A 1 329 ? -18.698 21.043 25.626 1.00 90.69 329 GLN A O 1
ATOM 2706 N N . LYS A 1 330 ? -19.211 23.165 25.078 1.00 89.31 330 LYS A N 1
ATOM 2707 C CA . LYS A 1 330 ? -19.609 23.592 26.432 1.00 89.31 330 LYS A CA 1
ATOM 2708 C C . LYS A 1 330 ? -20.839 22.829 26.926 1.00 89.31 330 LYS A C 1
ATOM 2710 O O . LYS A 1 330 ? -20.834 22.345 28.054 1.00 89.31 330 LYS A O 1
ATOM 2715 N N . LYS A 1 331 ? -21.849 22.672 26.066 1.00 88.38 331 LYS A N 1
ATOM 2716 C CA . LYS A 1 331 ? -23.084 21.935 26.361 1.00 88.38 331 LYS A CA 1
ATOM 2717 C C . LYS A 1 331 ? -22.811 20.457 26.667 1.00 88.38 331 LYS A C 1
ATOM 2719 O O . LYS A 1 331 ? -23.253 19.958 27.697 1.00 88.38 331 LYS A O 1
ATOM 2724 N N . LEU A 1 332 ? -21.993 19.789 25.847 1.00 89.81 332 LEU A N 1
ATOM 2725 C CA . LEU A 1 332 ? -21.551 18.413 26.105 1.00 89.81 332 LEU A CA 1
ATOM 2726 C C . LEU A 1 332 ? -20.839 18.289 27.456 1.00 89.81 332 LEU A C 1
ATOM 2728 O O . LEU A 1 332 ? -21.110 17.366 28.218 1.00 89.81 332 LEU A O 1
ATOM 2732 N N . LEU A 1 333 ? -19.925 19.214 27.752 1.00 87.81 333 LEU A N 1
ATOM 2733 C CA . LEU A 1 333 ? -19.151 19.186 28.988 1.00 87.81 333 LEU A CA 1
ATOM 2734 C C . LEU A 1 333 ? -20.038 19.356 30.228 1.00 87.81 333 LEU A C 1
ATOM 2736 O O . LEU A 1 333 ? -19.813 18.685 31.232 1.00 87.81 333 LEU A O 1
ATOM 2740 N N . GLY A 1 334 ? -21.074 20.194 30.129 1.00 86.31 334 GLY A N 1
ATOM 2741 C CA . GLY A 1 334 ? -22.110 20.325 31.153 1.00 86.31 334 GLY A CA 1
ATOM 2742 C C . GLY A 1 334 ? -22.842 19.007 31.415 1.00 86.31 334 GLY A C 1
ATOM 2743 O O . GLY A 1 334 ? -22.962 18.604 32.569 1.00 86.31 334 GLY A O 1
ATOM 2744 N N . LEU A 1 335 ? -23.237 18.291 30.356 1.00 85.75 335 LEU A N 1
ATOM 2745 C CA . LEU A 1 335 ? -23.911 16.988 30.463 1.00 85.75 335 LEU A CA 1
ATOM 2746 C C . LEU A 1 335 ? -23.017 15.877 31.036 1.00 85.75 335 LEU A C 1
ATOM 2748 O O . LEU A 1 335 ? -23.508 14.970 31.702 1.00 85.75 335 LEU A O 1
ATOM 2752 N N . MET A 1 336 ? -21.704 15.922 30.789 1.00 84.38 336 MET A N 1
ATOM 2753 C CA . MET A 1 336 ? -20.751 14.946 31.340 1.00 84.38 336 MET A CA 1
ATOM 2754 C C . MET A 1 336 ? -20.456 15.156 32.834 1.00 84.38 336 MET A C 1
ATOM 2756 O O . MET A 1 336 ? -19.981 14.230 33.494 1.00 84.38 336 MET A O 1
ATOM 2760 N N . GLY A 1 337 ? -20.729 16.353 33.359 1.00 80.75 337 GLY A N 1
ATOM 2761 C CA . GLY A 1 337 ? -20.487 16.730 34.749 1.00 80.75 337 GLY A CA 1
ATOM 2762 C C . GLY A 1 337 ? -19.031 17.108 35.064 1.00 80.75 337 GLY A C 1
ATOM 2763 O O . GLY A 1 337 ? -18.081 16.670 34.412 1.00 80.75 337 GLY A O 1
ATOM 2764 N N . ARG A 1 338 ? -18.846 17.917 36.121 1.00 68.12 338 ARG A N 1
ATOM 2765 C CA . ARG A 1 338 ? -17.535 18.452 36.562 1.00 68.12 338 ARG A CA 1
ATOM 2766 C C . ARG A 1 338 ? -16.519 17.383 36.976 1.00 68.12 338 ARG A C 1
ATOM 2768 O O . ARG A 1 338 ? -15.337 17.517 36.663 1.00 68.12 338 ARG A O 1
ATOM 2775 N N . LYS A 1 339 ? -16.988 16.267 37.550 1.00 65.19 339 LYS A N 1
ATOM 2776 C CA . LYS A 1 339 ? -16.153 15.115 37.949 1.00 65.19 339 LYS A CA 1
ATOM 2777 C C . LYS A 1 339 ? -15.290 14.565 36.813 1.00 65.19 339 LYS A C 1
ATOM 2779 O O . LYS A 1 339 ? -14.204 14.043 37.030 1.00 65.19 339 LYS A O 1
ATOM 2784 N N . CYS A 1 340 ? -15.749 14.727 35.575 1.00 60.12 340 CYS A N 1
ATOM 2785 C CA . CYS A 1 340 ? -15.026 14.306 34.388 1.00 60.12 340 CYS A CA 1
ATOM 2786 C C . CYS A 1 340 ? -13.731 15.112 34.117 1.00 60.12 340 CYS A C 1
ATOM 2788 O O . CYS A 1 340 ? -12.864 14.631 33.385 1.00 60.12 340 CYS A O 1
ATOM 2790 N N . LEU A 1 341 ? -13.621 16.338 34.639 1.00 59.91 341 LEU A N 1
ATOM 2791 C CA . LEU A 1 341 ? -12.468 17.237 34.469 1.00 59.91 341 LEU A CA 1
ATOM 2792 C C . LEU A 1 341 ? -11.612 17.341 35.730 1.00 59.91 341 LEU A C 1
ATOM 2794 O O . LEU A 1 341 ? -10.415 17.594 35.638 1.00 59.91 341 LEU A O 1
ATOM 2798 N N . GLU A 1 342 ? -12.244 17.238 36.895 1.00 61.47 342 GLU A N 1
ATOM 2799 C CA . GLU A 1 342 ? -11.600 17.424 38.197 1.00 61.47 342 GLU A CA 1
ATOM 2800 C C . GLU A 1 342 ? -10.992 16.121 38.736 1.00 61.47 342 GLU A C 1
ATOM 2802 O O . GLU A 1 342 ? -10.053 16.182 39.524 1.00 61.47 342 GLU A O 1
ATOM 2807 N N . GLY A 1 343 ? -11.437 14.962 38.231 1.00 57.25 343 GLY A N 1
ATOM 2808 C CA . GLY A 1 343 ? -11.138 13.665 38.839 1.00 57.25 343 GLY A CA 1
ATOM 2809 C C . GLY A 1 343 ? -11.996 13.450 40.089 1.00 57.25 343 GLY A C 1
ATOM 2810 O O . GLY A 1 343 ? -12.515 14.402 40.668 1.00 57.25 343 GLY A O 1
ATOM 2811 N N . ASP A 1 344 ? -12.205 12.198 40.498 1.00 58.12 344 ASP A N 1
ATOM 2812 C CA . ASP A 1 344 ? -12.823 11.946 41.803 1.00 58.12 344 ASP A CA 1
ATOM 2813 C C . ASP A 1 344 ? -11.788 12.249 42.896 1.00 58.12 344 ASP A C 1
ATOM 2815 O O . ASP A 1 344 ? -10.738 11.608 42.947 1.00 58.12 344 ASP A O 1
ATOM 2819 N N . GLU A 1 345 ? -12.099 13.173 43.811 1.00 56.84 345 GLU A N 1
ATOM 2820 C CA . GLU A 1 345 ? -11.277 13.456 45.005 1.00 56.84 345 GLU A CA 1
ATOM 2821 C C . GLU A 1 345 ? -11.022 12.183 45.833 1.00 56.84 345 GLU A C 1
ATOM 2823 O O . GLU A 1 345 ? -9.976 12.012 46.467 1.00 56.84 345 GLU A O 1
ATOM 2828 N N . ASN A 1 346 ? -11.953 11.227 45.757 1.00 55.62 346 ASN A N 1
ATOM 2829 C CA . ASN A 1 346 ? -11.832 9.934 46.412 1.00 55.62 346 ASN A CA 1
ATOM 2830 C C . ASN A 1 346 ? -10.746 9.032 45.818 1.00 55.62 346 ASN A C 1
ATOM 2832 O O . ASN A 1 346 ? -10.243 8.184 46.552 1.00 55.62 346 ASN A O 1
ATOM 2836 N N . ASN A 1 347 ? -10.343 9.262 44.567 1.00 52.81 347 ASN A N 1
ATOM 2837 C CA . ASN A 1 347 ? -9.352 8.475 43.838 1.00 52.81 347 ASN A CA 1
ATOM 2838 C C . ASN A 1 347 ? -8.063 9.274 43.560 1.00 52.81 347 ASN A C 1
ATOM 2840 O O . ASN A 1 347 ? -7.368 9.041 42.570 1.00 52.81 347 ASN A O 1
ATOM 2844 N N . SER A 1 348 ? -7.752 10.251 44.423 1.00 54.03 348 SER A N 1
ATOM 2845 C CA . SER A 1 348 ? -6.491 10.990 44.346 1.00 54.03 348 SER A CA 1
ATOM 2846 C C . SER A 1 348 ? -5.300 10.047 44.543 1.00 54.03 348 SER A C 1
ATOM 2848 O O . SER A 1 348 ? -5.237 9.292 45.517 1.00 54.03 348 SER A O 1
ATOM 2850 N N . ILE A 1 349 ? -4.324 10.138 43.635 1.00 57.06 349 ILE A N 1
ATOM 2851 C CA . ILE A 1 349 ? -3.048 9.400 43.671 1.00 57.06 349 ILE A CA 1
ATOM 2852 C C . ILE A 1 349 ? -2.318 9.593 45.009 1.00 57.06 349 ILE A C 1
ATOM 2854 O O . ILE A 1 349 ? -1.609 8.693 45.462 1.00 57.06 349 ILE A O 1
ATOM 2858 N N . ASP A 1 350 ? -2.535 10.725 45.682 1.00 62.28 350 ASP A N 1
ATOM 2859 C CA . ASP A 1 350 ? -1.913 11.030 46.969 1.00 62.28 350 ASP A CA 1
ATOM 2860 C C . ASP A 1 350 ? -2.306 10.041 48.079 1.00 62.28 350 ASP A C 1
ATOM 2862 O O . ASP A 1 350 ? -1.502 9.788 48.973 1.00 62.28 350 ASP A O 1
ATOM 2866 N N . LYS A 1 351 ? -3.478 9.388 47.995 1.00 62.69 351 LYS A N 1
ATOM 2867 C CA . LYS A 1 351 ? -3.907 8.359 48.968 1.00 62.69 351 LYS A CA 1
ATOM 2868 C C . LYS A 1 351 ? -3.091 7.063 48.907 1.00 62.69 351 LYS A C 1
ATOM 2870 O O . LYS A 1 351 ? -3.124 6.273 49.858 1.00 62.69 351 LYS A O 1
ATOM 2875 N N . TYR A 1 352 ? -2.386 6.838 47.799 1.00 63.25 352 TYR A N 1
ATOM 2876 C CA . TYR A 1 352 ? -1.590 5.634 47.538 1.00 63.25 352 TYR A CA 1
ATOM 2877 C C . TYR A 1 352 ? -0.084 5.919 47.523 1.00 63.25 352 TYR A C 1
ATOM 2879 O O . TYR A 1 352 ? 0.732 5.003 47.413 1.00 63.25 352 TYR A O 1
ATOM 2887 N N . LYS A 1 353 ? 0.311 7.188 47.658 1.00 56.12 353 LYS A N 1
ATOM 2888 C CA . LYS A 1 353 ? 1.710 7.605 47.667 1.00 56.12 353 LYS A CA 1
ATOM 2889 C C . LYS A 1 353 ? 2.363 7.192 48.993 1.00 56.12 353 LYS A C 1
ATOM 2891 O O . LYS A 1 353 ? 2.096 7.785 50.029 1.00 56.12 353 LYS A O 1
ATOM 2896 N N . GLY A 1 354 ? 3.220 6.169 48.951 1.00 63.34 354 GLY A N 1
ATOM 2897 C CA . GLY A 1 354 ? 3.976 5.676 50.113 1.00 63.34 354 GLY A CA 1
ATOM 2898 C C . GLY A 1 354 ? 3.422 4.415 50.787 1.00 63.34 354 GLY A C 1
ATOM 2899 O O . GLY A 1 354 ? 4.041 3.942 51.734 1.00 63.34 354 GLY A O 1
ATOM 2900 N N . LYS A 1 355 ? 2.316 3.842 50.294 1.00 74.31 355 LYS A N 1
ATOM 2901 C CA . LYS A 1 355 ? 1.803 2.541 50.758 1.00 74.31 355 LYS A CA 1
ATOM 2902 C C . LYS A 1 355 ? 2.464 1.393 49.997 1.00 74.31 355 LYS A C 1
ATOM 2904 O O . LYS A 1 355 ? 2.697 1.494 48.790 1.00 74.31 355 LYS A O 1
ATOM 2909 N N . SER A 1 356 ? 2.765 0.299 50.690 1.00 65.62 356 SER A N 1
ATOM 2910 C CA . SER A 1 356 ? 3.237 -0.935 50.054 1.00 65.62 356 SER A CA 1
ATOM 2911 C C . SER A 1 356 ? 2.091 -1.631 49.302 1.00 65.62 356 SER A C 1
ATOM 2913 O O . SER A 1 356 ? 0.923 -1.454 49.640 1.00 65.62 356 SER A O 1
ATOM 2915 N N . LEU A 1 357 ? 2.398 -2.449 48.284 1.00 57.28 357 LEU A N 1
ATOM 2916 C CA . LEU A 1 357 ? 1.384 -3.182 47.495 1.00 57.28 357 LEU A CA 1
ATOM 2917 C C . LEU A 1 357 ? 0.452 -4.068 48.350 1.00 57.28 357 LEU A C 1
ATOM 2919 O O . LEU A 1 357 ? -0.629 -4.419 47.895 1.00 57.28 357 LEU A O 1
ATOM 2923 N N . SER A 1 358 ? 0.869 -4.427 49.565 1.00 61.66 358 SER A N 1
ATOM 2924 C CA . SER A 1 358 ? 0.098 -5.200 50.544 1.00 61.66 358 SER A CA 1
ATOM 2925 C C . SER A 1 358 ? -0.877 -4.374 51.395 1.00 61.66 358 SER A C 1
ATOM 2927 O O . SER A 1 358 ? -1.745 -4.962 52.024 1.00 61.66 358 SER A O 1
ATOM 2929 N N . GLU A 1 359 ? -0.749 -3.044 51.427 1.00 62.81 359 GLU A N 1
ATOM 2930 C CA . GLU A 1 359 ? -1.582 -2.126 52.236 1.00 62.81 359 GLU A CA 1
ATOM 2931 C C . GLU A 1 359 ? -2.673 -1.419 51.417 1.00 62.81 359 GLU A C 1
ATOM 2933 O O . GLU A 1 359 ? -3.385 -0.549 51.922 1.00 62.81 359 GLU A O 1
ATOM 2938 N N . ILE A 1 360 ? -2.785 -1.743 50.130 1.00 64.56 360 ILE A N 1
ATOM 2939 C CA . ILE A 1 360 ? -3.837 -1.215 49.266 1.00 64.56 360 ILE A CA 1
ATOM 2940 C C . ILE A 1 360 ? -5.051 -2.133 49.416 1.00 64.56 360 ILE A C 1
ATOM 2942 O O . ILE A 1 360 ? -5.138 -3.173 48.765 1.00 64.56 360 ILE A O 1
ATOM 2946 N N . GLU A 1 361 ? -5.983 -1.749 50.285 1.00 55.56 361 GLU A N 1
ATOM 2947 C CA . GLU A 1 361 ? -7.323 -2.336 50.315 1.00 55.56 361 GLU A CA 1
ATOM 2948 C C . GLU A 1 361 ? -8.059 -1.908 49.041 1.00 55.56 361 GLU A C 1
ATOM 2950 O O . GLU A 1 361 ? -8.357 -0.732 48.834 1.00 55.56 361 GLU A O 1
ATOM 2955 N N . VAL A 1 362 ? -8.278 -2.858 48.132 1.00 53.41 362 VAL A N 1
ATOM 2956 C CA . VAL A 1 362 ? -9.090 -2.632 46.936 1.00 53.41 362 VAL A CA 1
ATOM 2957 C C . VAL A 1 362 ? -10.546 -2.810 47.347 1.00 53.41 362 VAL A C 1
ATOM 2959 O O . VAL A 1 362 ? -10.971 -3.927 47.626 1.00 53.41 362 VAL A O 1
ATOM 2962 N N . GLU A 1 363 ? -11.305 -1.719 47.398 1.00 49.81 363 GLU A N 1
ATOM 2963 C CA . GLU A 1 363 ? -12.762 -1.778 47.537 1.00 49.81 363 GLU A CA 1
ATOM 2964 C C . GLU A 1 363 ? -13.365 -2.500 46.313 1.00 49.81 363 GLU A C 1
ATOM 2966 O O . GLU A 1 363 ? -13.108 -2.129 45.161 1.00 49.81 363 GLU A O 1
ATOM 2971 N N . ASP A 1 364 ? -14.174 -3.539 46.563 1.00 43.19 364 ASP A N 1
ATOM 2972 C CA . ASP A 1 364 ? -14.779 -4.427 45.550 1.00 43.19 364 ASP A CA 1
ATOM 2973 C C . ASP A 1 364 ? -15.673 -3.696 44.519 1.00 43.19 364 ASP A C 1
ATOM 2975 O O . ASP A 1 364 ? -15.967 -4.233 43.446 1.00 43.19 364 ASP A O 1
ATOM 2979 N N . ASP A 1 365 ? -16.050 -2.442 44.782 1.00 41.62 365 ASP A N 1
ATOM 2980 C CA . ASP A 1 365 ? -16.886 -1.617 43.902 1.00 41.62 365 ASP A CA 1
ATOM 2981 C C . ASP A 1 365 ? -16.173 -1.150 42.614 1.00 41.62 365 ASP A C 1
ATOM 2983 O O . ASP A 1 365 ? -16.828 -0.770 41.639 1.00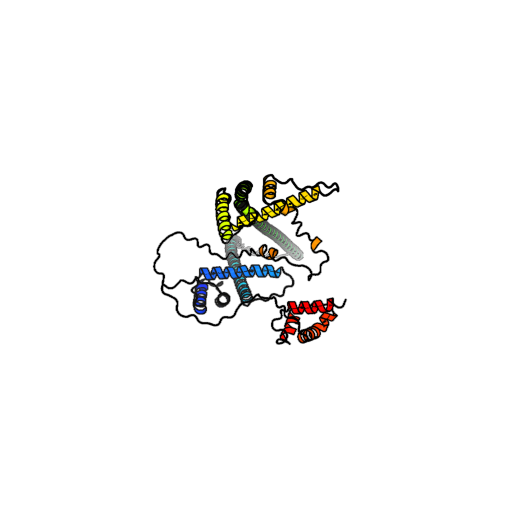 41.62 365 ASP A O 1
ATOM 2987 N N . ILE A 1 366 ? -14.836 -1.219 42.543 1.00 39.53 366 ILE A N 1
ATOM 2988 C CA . ILE A 1 366 ? -14.073 -0.809 41.346 1.00 39.53 366 ILE A CA 1
ATOM 2989 C C . ILE A 1 366 ? -14.093 -1.902 40.255 1.00 39.53 366 ILE A C 1
ATOM 2991 O O . ILE A 1 366 ? -14.012 -1.599 39.061 1.00 39.53 366 ILE A O 1
ATOM 2995 N N . LEU A 1 367 ? -14.298 -3.173 40.622 1.00 38.62 367 LEU A N 1
ATOM 2996 C CA . LEU A 1 367 ? -14.261 -4.309 39.686 1.00 38.62 367 LEU A CA 1
ATOM 2997 C C . LEU A 1 367 ? -15.476 -4.396 38.744 1.00 38.62 367 LEU A C 1
ATOM 2999 O O . LEU A 1 367 ? -15.439 -5.151 37.765 1.00 38.62 367 LEU A O 1
ATOM 3003 N N . GLN A 1 368 ? -16.532 -3.614 38.989 1.00 38.94 368 GLN A N 1
ATOM 3004 C CA . GLN A 1 368 ? -17.727 -3.598 38.138 1.00 38.94 368 GLN A CA 1
ATOM 3005 C C . GLN A 1 368 ? -17.641 -2.604 36.968 1.00 38.94 368 GLN A C 1
ATOM 3007 O O . GLN A 1 368 ? -18.379 -2.754 35.996 1.00 38.94 368 GLN A O 1
ATOM 3012 N N . ASN A 1 369 ? -16.741 -1.613 37.007 1.00 38.69 369 ASN A N 1
ATOM 3013 C CA . ASN A 1 369 ? -16.763 -0.498 36.048 1.00 38.69 369 ASN A CA 1
ATOM 3014 C C . ASN A 1 369 ? -15.798 -0.661 34.853 1.00 38.69 369 ASN A C 1
ATOM 3016 O O . ASN A 1 369 ? -15.940 0.039 33.853 1.00 38.69 369 ASN A O 1
ATOM 3020 N N . GLU A 1 370 ? -14.850 -1.604 34.911 1.00 34.94 370 GLU A N 1
ATOM 3021 C CA . GLU A 1 370 ? -13.905 -1.876 33.808 1.00 34.94 370 GLU A CA 1
ATOM 3022 C C . GLU A 1 370 ? -14.216 -3.163 33.018 1.00 34.94 370 GLU A C 1
ATOM 3024 O O . GLU A 1 370 ? -13.600 -3.421 31.987 1.00 34.94 370 GLU A O 1
ATOM 3029 N N . ASN A 1 371 ? -15.225 -3.937 33.438 1.00 33.12 371 ASN A N 1
ATOM 3030 C CA . ASN A 1 371 ? -15.641 -5.189 32.790 1.00 33.12 371 ASN A CA 1
ATOM 3031 C C . ASN A 1 371 ? -16.880 -5.062 31.886 1.00 33.12 371 ASN A C 1
ATOM 3033 O O . ASN A 1 371 ? -17.534 -6.062 31.587 1.00 33.12 371 ASN A O 1
ATOM 3037 N N . ALA A 1 372 ? -17.167 -3.876 31.343 1.00 38.00 372 ALA A N 1
ATOM 3038 C CA . ALA A 1 372 ? -17.968 -3.780 30.120 1.00 38.00 372 ALA A CA 1
ATOM 3039 C C . ALA A 1 372 ? -17.098 -4.177 28.908 1.00 38.00 372 ALA A C 1
ATOM 3041 O O . ALA A 1 372 ? -16.787 -3.371 28.033 1.00 38.00 372 ALA A O 1
ATOM 3042 N N . SER A 1 373 ? -16.656 -5.437 28.908 1.00 33.09 373 SER A N 1
ATOM 3043 C CA . SER A 1 373 ? -16.101 -6.122 27.748 1.00 33.09 373 SER A CA 1
ATOM 3044 C C . SER A 1 373 ? -17.223 -6.264 26.726 1.00 33.09 373 SER A C 1
ATOM 3046 O O . SER A 1 373 ? -18.130 -7.082 26.884 1.00 33.09 373 SER A O 1
ATOM 3048 N N . ASP A 1 374 ? -17.176 -5.417 25.704 1.00 37.56 374 ASP A N 1
ATOM 3049 C CA . ASP A 1 374 ? -18.021 -5.473 24.517 1.00 37.56 374 ASP A CA 1
ATOM 3050 C C . ASP A 1 374 ? -17.613 -6.695 23.680 1.00 37.56 374 ASP A C 1
ATOM 3052 O O . ASP A 1 374 ? -16.830 -6.622 22.736 1.00 37.56 374 ASP A O 1
ATOM 3056 N N . SER A 1 375 ? -18.072 -7.862 24.126 1.00 37.53 375 SER A N 1
ATOM 3057 C CA . SER A 1 375 ? -18.061 -9.109 23.370 1.00 37.53 375 SER A CA 1
ATOM 3058 C C . SER A 1 375 ? -19.442 -9.296 22.744 1.00 37.53 375 SER A C 1
ATOM 3060 O O . SER A 1 375 ? -20.168 -10.217 23.115 1.00 37.53 375 SER A O 1
ATOM 3062 N N . ASP A 1 376 ? -19.819 -8.418 21.816 1.00 33.66 376 ASP A N 1
ATOM 3063 C CA . ASP A 1 376 ? -20.984 -8.640 20.959 1.00 33.66 376 ASP A CA 1
ATOM 3064 C C . ASP A 1 376 ? -20.567 -9.540 19.784 1.00 33.66 376 ASP A C 1
ATOM 3066 O O . ASP A 1 376 ? -20.028 -9.116 18.763 1.00 33.66 376 ASP A O 1
ATOM 3070 N N . SER A 1 377 ? -20.791 -10.837 19.987 1.00 38.72 377 SER A N 1
ATOM 3071 C CA . SER A 1 377 ? -20.946 -11.831 18.933 1.00 38.72 377 SER A CA 1
ATOM 3072 C C . SER A 1 377 ? -22.440 -12.025 18.725 1.00 38.72 377 SER A C 1
ATOM 3074 O O . SER A 1 377 ? -23.002 -12.930 19.333 1.00 38.72 377 SER A O 1
ATOM 3076 N N . GLU A 1 378 ? -23.073 -11.232 17.863 1.00 34.88 378 GLU A N 1
ATOM 3077 C CA . GLU A 1 378 ? -24.360 -11.609 17.275 1.00 34.88 378 GLU A CA 1
ATOM 3078 C C . GLU A 1 378 ? -24.408 -11.246 15.788 1.00 34.88 378 GLU A C 1
ATOM 3080 O O . GLU A 1 378 ? -24.076 -10.138 15.369 1.00 34.88 378 GLU A O 1
ATOM 3085 N N . ASN A 1 379 ? -24.782 -12.264 15.010 1.00 35.66 379 ASN A N 1
ATOM 3086 C CA . ASN A 1 379 ? -25.238 -12.208 13.630 1.00 35.66 379 ASN A CA 1
ATOM 3087 C C . ASN A 1 379 ? -26.307 -11.122 13.461 1.00 35.66 379 ASN A C 1
ATOM 3089 O O . ASN A 1 379 ? -27.346 -11.196 14.111 1.00 35.66 379 ASN A O 1
ATOM 3093 N N . GLU A 1 380 ? -26.138 -10.231 12.487 1.00 31.03 380 GLU A N 1
ATOM 3094 C CA . GLU A 1 380 ? -27.294 -9.680 11.782 1.00 31.03 380 GLU A CA 1
ATOM 3095 C C . GLU A 1 380 ? -27.567 -10.563 10.562 1.00 31.03 380 GLU A C 1
ATOM 3097 O O . GLU A 1 380 ? -26.914 -10.467 9.521 1.00 31.03 380 GLU A O 1
ATOM 3102 N N . GLU A 1 381 ? -28.534 -11.467 10.722 1.00 33.03 381 GLU A N 1
ATOM 3103 C CA . GLU A 1 381 ? -29.291 -11.998 9.597 1.00 33.03 381 GLU A CA 1
ATOM 3104 C C . GLU A 1 381 ? -30.204 -10.883 9.092 1.00 33.03 381 GLU A C 1
ATOM 3106 O O . GLU A 1 381 ? -31.175 -10.493 9.737 1.00 33.03 381 GLU A O 1
ATOM 3111 N N . ASN A 1 382 ? -29.863 -10.351 7.926 1.00 31.61 382 ASN A N 1
ATOM 3112 C CA . ASN A 1 382 ? -30.771 -9.549 7.132 1.00 31.61 382 ASN A CA 1
ATOM 3113 C C . ASN A 1 382 ? -31.561 -10.517 6.242 1.00 31.61 382 ASN A C 1
ATOM 3115 O O . ASN A 1 382 ? -30.987 -11.117 5.330 1.00 31.61 382 ASN A O 1
ATOM 3119 N N . LEU A 1 383 ? -32.848 -10.716 6.528 1.00 30.09 383 LEU A N 1
ATOM 3120 C CA . LEU A 1 383 ? -33.727 -11.519 5.682 1.00 30.09 383 LEU A CA 1
ATOM 3121 C C . LEU A 1 383 ? -35.098 -10.855 5.580 1.00 30.09 383 LEU A C 1
ATOM 3123 O O . LEU A 1 383 ? -35.907 -10.890 6.502 1.00 30.09 383 LEU A O 1
ATOM 3127 N N . ASN A 1 384 ? -35.338 -10.268 4.410 1.00 28.75 384 ASN A N 1
ATOM 3128 C CA . ASN A 1 384 ? -36.678 -10.054 3.894 1.00 28.75 384 ASN A CA 1
ATOM 3129 C C . ASN A 1 384 ? -37.092 -11.272 3.056 1.00 28.75 384 ASN A C 1
ATOM 3131 O O . ASN A 1 384 ? -36.302 -11.791 2.266 1.00 28.75 384 ASN A O 1
ATOM 3135 N N . SER A 1 385 ? -38.373 -11.616 3.197 1.00 29.58 385 SER A N 1
ATOM 3136 C CA . SER A 1 385 ? -39.223 -12.543 2.428 1.00 29.58 385 SER A CA 1
ATOM 3137 C C . SER A 1 385 ? -39.195 -14.053 2.758 1.00 29.58 385 SER A C 1
ATOM 3139 O O . SER A 1 385 ? -38.444 -14.836 2.194 1.00 29.58 385 SER A O 1
ATOM 3141 N N . GLU A 1 386 ? -40.097 -14.407 3.686 1.00 29.44 386 GLU A N 1
ATOM 3142 C CA . GLU A 1 386 ? -41.320 -15.209 3.456 1.00 29.44 386 GLU A CA 1
ATOM 3143 C C . GLU A 1 386 ? -41.281 -16.748 3.227 1.00 29.44 386 GLU A C 1
ATOM 3145 O O . GLU A 1 386 ? -40.844 -17.243 2.194 1.00 29.44 386 GLU A O 1
ATOM 3150 N N . VAL A 1 387 ? -41.966 -17.437 4.171 1.00 27.55 387 VAL A N 1
ATOM 3151 C CA . VAL A 1 387 ? -42.627 -18.775 4.140 1.00 27.55 387 VAL A CA 1
ATOM 3152 C C . VAL A 1 387 ? -41.671 -19.991 4.254 1.00 27.55 387 VAL A C 1
ATOM 3154 O O . VAL A 1 387 ? -40.690 -20.081 3.536 1.00 27.55 387 VAL A O 1
ATOM 3157 N N . ASN A 1 388 ? -41.818 -21.000 5.128 1.00 27.70 388 ASN A N 1
ATOM 3158 C CA . ASN A 1 388 ? -42.958 -21.565 5.854 1.00 27.70 388 ASN A CA 1
ATOM 3159 C C . ASN A 1 388 ? -42.518 -22.136 7.224 1.00 27.70 388 ASN A C 1
ATOM 3161 O O . ASN A 1 388 ? -41.405 -22.645 7.360 1.00 27.70 388 ASN A O 1
ATOM 3165 N N . MET A 1 389 ? -43.414 -22.099 8.208 1.00 31.02 389 MET A N 1
ATOM 3166 C CA . MET A 1 389 ? -43.239 -22.592 9.573 1.00 31.02 389 MET A CA 1
ATOM 3167 C C . MET A 1 389 ? -44.024 -23.895 9.718 1.00 31.02 389 MET A C 1
ATOM 3169 O O . MET A 1 389 ? -45.236 -23.831 9.829 1.00 31.02 389 MET A O 1
ATOM 3173 N N . GLU A 1 390 ? -43.366 -25.054 9.775 1.00 28.20 390 GLU A N 1
ATOM 3174 C CA . GLU A 1 390 ? -43.972 -26.227 10.411 1.00 28.20 390 GLU A CA 1
ATOM 3175 C C . GLU A 1 390 ? -42.923 -27.267 10.827 1.00 28.20 390 GLU A C 1
ATOM 3177 O O . GLU A 1 390 ? -42.103 -27.724 10.037 1.00 28.20 390 GLU A O 1
ATOM 3182 N N . GLU A 1 391 ? -43.030 -27.628 12.106 1.00 26.89 391 GLU A N 1
ATOM 3183 C CA . GLU A 1 391 ? -42.598 -28.876 12.741 1.00 26.89 391 GLU A CA 1
ATOM 3184 C C . GLU A 1 391 ? -41.361 -28.813 13.655 1.00 26.89 391 GLU A C 1
ATOM 3186 O O . GLU A 1 391 ? -40.231 -29.193 13.349 1.00 26.89 391 GLU A O 1
ATOM 3191 N N . TYR A 1 392 ? -41.654 -28.336 14.866 1.00 26.61 392 TYR A N 1
ATOM 3192 C CA . TYR A 1 392 ? -40.898 -28.558 16.090 1.00 26.61 392 TYR A CA 1
ATOM 3193 C C . TYR A 1 392 ? -41.448 -29.820 16.787 1.00 26.61 392 TYR A C 1
ATOM 3195 O O . TYR A 1 392 ? -42.654 -30.049 16.782 1.00 26.61 392 TYR A O 1
ATOM 3203 N N . VAL A 1 393 ? -40.562 -30.522 17.505 1.00 29.58 393 VAL A N 1
ATOM 3204 C CA . VAL A 1 393 ? -40.800 -31.561 18.537 1.00 29.58 393 VAL A CA 1
ATOM 3205 C C . VAL A 1 393 ? -40.672 -33.030 18.101 1.00 29.58 393 VAL A C 1
ATOM 3207 O O . VAL A 1 393 ? -41.647 -33.695 17.786 1.00 29.58 393 VAL A O 1
ATOM 3210 N N . GLN A 1 394 ? -39.474 -33.583 18.324 1.00 29.61 394 GLN A N 1
ATOM 3211 C CA . GLN A 1 394 ? -39.229 -34.811 19.109 1.00 29.61 394 GLN A CA 1
ATOM 3212 C C . GLN A 1 394 ? -37.761 -34.758 19.573 1.00 29.61 394 GLN A C 1
ATOM 3214 O O . GLN A 1 394 ? -36.834 -34.821 18.778 1.00 29.61 394 GLN A O 1
ATOM 3219 N N . ARG A 1 395 ? -37.516 -34.221 20.771 1.00 25.77 395 ARG A N 1
ATOM 3220 C CA . ARG A 1 395 ? -37.425 -34.915 22.069 1.00 25.77 395 ARG A CA 1
ATOM 3221 C C . ARG A 1 395 ? -36.091 -35.662 22.226 1.00 25.77 395 ARG A C 1
ATOM 3223 O O . ARG A 1 395 ? -35.830 -36.679 21.603 1.00 25.77 395 ARG A O 1
ATOM 3230 N N . ASN A 1 396 ? -35.282 -35.072 23.105 1.00 30.23 396 ASN A N 1
ATOM 3231 C CA . ASN A 1 396 ? -34.061 -35.583 23.712 1.00 30.23 396 ASN A CA 1
ATOM 3232 C C . ASN A 1 396 ? -34.187 -37.039 24.160 1.00 30.23 396 ASN A C 1
ATOM 3234 O O . ASN A 1 396 ? -35.157 -37.354 24.841 1.00 30.23 396 ASN A O 1
ATOM 3238 N N . GLU A 1 397 ? -33.125 -37.825 23.981 1.00 26.38 397 GLU A N 1
ATOM 3239 C CA . GLU A 1 397 ? -32.759 -38.854 24.951 1.00 26.38 397 GLU A CA 1
ATOM 3240 C C . GLU A 1 397 ? -31.241 -39.103 24.971 1.00 26.38 397 GLU A C 1
ATOM 3242 O O . GLU A 1 397 ? -30.581 -39.213 23.940 1.00 26.38 397 GLU A O 1
ATOM 3247 N N . THR A 1 398 ? -30.718 -39.230 26.194 1.00 28.44 398 THR A N 1
ATOM 3248 C CA . THR A 1 398 ? -29.369 -39.680 26.596 1.00 28.44 398 THR A CA 1
ATOM 3249 C C . THR A 1 398 ? -28.237 -38.644 26.719 1.00 28.44 398 THR A C 1
ATOM 3251 O O . THR A 1 398 ? -27.325 -38.518 25.906 1.00 28.44 398 THR A O 1
ATOM 3254 N N . LYS A 1 399 ? -28.254 -37.971 27.878 1.00 27.67 399 LYS A N 1
ATOM 3255 C CA . LYS A 1 399 ? -27.056 -37.595 28.648 1.00 27.67 399 LYS A CA 1
ATOM 3256 C C . LYS A 1 399 ? -26.232 -38.845 28.980 1.00 27.67 399 LYS A C 1
ATOM 3258 O O . LYS A 1 399 ? -26.829 -39.844 29.363 1.00 27.67 399 LYS A O 1
ATOM 3263 N N . GLN A 1 400 ? -24.905 -38.715 28.992 1.00 28.44 400 GLN A N 1
ATOM 3264 C CA . GLN A 1 400 ? -23.995 -38.941 30.137 1.00 28.44 400 GLN A CA 1
ATOM 3265 C C . GLN A 1 400 ? -22.566 -39.190 29.606 1.00 28.44 400 GLN A C 1
ATOM 3267 O O . GLN A 1 400 ? -22.406 -39.826 28.578 1.00 28.44 400 GLN A O 1
ATOM 3272 N N . ASN A 1 401 ? -21.452 -38.814 30.229 1.00 25.84 401 ASN A N 1
ATOM 3273 C CA . ASN A 1 401 ? -21.094 -37.885 31.299 1.00 25.84 401 ASN A CA 1
ATOM 3274 C C . ASN A 1 401 ? -19.573 -38.087 31.472 1.00 25.84 401 ASN A C 1
ATOM 3276 O O . ASN A 1 401 ? -19.192 -39.160 31.915 1.00 25.84 401 ASN A O 1
ATOM 3280 N N . ILE A 1 402 ? -18.717 -37.110 31.160 1.00 25.53 402 ILE A N 1
ATOM 3281 C CA . ILE A 1 402 ? -17.500 -36.846 31.952 1.00 25.53 402 ILE A CA 1
ATOM 3282 C C . ILE A 1 402 ? -17.339 -35.329 31.973 1.00 25.53 402 ILE A C 1
ATOM 3284 O O . ILE A 1 402 ? -16.885 -34.707 31.014 1.00 25.53 402 ILE A O 1
ATOM 3288 N N . GLY A 1 403 ? -17.792 -34.727 33.068 1.00 29.64 403 GLY A N 1
ATOM 3289 C CA . GLY A 1 403 ? -17.510 -33.340 33.385 1.00 29.64 403 GLY A CA 1
ATOM 3290 C C . GLY A 1 403 ? -16.090 -33.172 33.917 1.00 29.64 403 GLY A C 1
ATOM 3291 O O . GLY A 1 403 ? -15.564 -34.035 34.612 1.00 29.64 403 GLY A O 1
ATOM 3292 N N . SER A 1 404 ? -15.508 -32.006 33.661 1.00 25.56 404 SER A N 1
ATOM 3293 C CA . SER A 1 404 ? -14.566 -31.392 34.594 1.00 25.56 404 SER A CA 1
ATOM 3294 C C . SER A 1 404 ? -14.480 -29.892 34.328 1.00 25.56 404 SER A C 1
ATOM 3296 O O . SER A 1 404 ? -14.372 -29.442 33.187 1.00 25.56 404 SER A O 1
ATOM 3298 N N . ALA A 1 405 ? -14.589 -29.146 35.422 1.00 40.03 405 ALA A N 1
ATOM 3299 C CA . ALA A 1 405 ? -14.617 -27.700 35.541 1.00 40.03 405 ALA A CA 1
ATOM 3300 C C . ALA A 1 405 ? -13.504 -26.972 34.764 1.00 40.03 405 ALA A C 1
ATOM 3302 O O . ALA A 1 405 ? -12.366 -27.432 34.702 1.00 40.03 405 ALA A O 1
ATOM 3303 N N . LYS A 1 406 ? -13.796 -25.765 34.264 1.00 34.69 406 LYS A N 1
ATOM 3304 C CA . LYS A 1 406 ? -12.760 -24.781 33.920 1.00 34.69 406 LYS A CA 1
ATOM 3305 C C . LYS A 1 406 ? -12.850 -23.601 34.873 1.00 34.69 406 LYS A C 1
ATOM 3307 O O . LYS A 1 406 ? -13.646 -22.686 34.693 1.00 34.69 406 LYS A O 1
ATOM 3312 N N . GLY A 1 407 ? -12.011 -23.688 35.902 1.00 34.28 407 GLY A N 1
ATOM 3313 C CA . GLY A 1 407 ? -11.676 -22.594 36.794 1.00 34.28 407 GLY A CA 1
ATOM 3314 C C . GLY A 1 407 ? -10.920 -21.467 36.086 1.00 34.28 407 GLY A C 1
ATOM 3315 O O . GLY A 1 407 ? -10.474 -21.585 34.940 1.00 34.28 407 GLY A O 1
ATOM 3316 N N . LYS A 1 408 ? -10.791 -20.362 36.821 1.00 39.41 408 LYS A N 1
ATOM 3317 C CA . LYS A 1 408 ? -9.973 -19.190 36.502 1.00 39.41 408 LYS A CA 1
ATOM 3318 C C . LYS A 1 408 ? -8.590 -19.632 35.999 1.00 39.41 408 LYS A C 1
ATOM 3320 O O . LYS A 1 408 ? -7.880 -20.355 36.692 1.00 39.41 408 LYS A O 1
ATOM 3325 N N . LYS A 1 409 ? -8.188 -19.188 34.803 1.00 41.66 409 LYS A N 1
ATOM 3326 C CA . LYS A 1 409 ? -6.801 -19.331 34.338 1.00 41.66 409 LYS A CA 1
ATOM 3327 C C . LYS A 1 409 ? -5.926 -18.343 35.106 1.00 41.66 409 LYS A C 1
ATOM 3329 O O . LYS A 1 409 ? -5.738 -17.211 34.672 1.00 41.66 409 LYS A O 1
ATOM 3334 N N . GLU A 1 410 ? -5.390 -18.774 36.241 1.00 41.53 410 GLU A N 1
ATOM 3335 C CA . GLU A 1 410 ? -4.193 -18.153 36.802 1.00 41.53 410 GLU A CA 1
ATOM 3336 C C . GLU A 1 410 ? -3.056 -18.268 35.781 1.00 41.53 410 GLU A C 1
ATOM 3338 O O . GLU A 1 410 ? -2.751 -19.348 35.267 1.00 41.53 410 GLU A O 1
ATOM 3343 N N . ASN A 1 411 ? -2.428 -17.136 35.462 1.00 46.78 411 ASN A N 1
ATOM 3344 C CA . ASN A 1 411 ? -1.224 -17.076 34.641 1.00 46.78 411 ASN A CA 1
ATOM 3345 C C . ASN A 1 411 ? -0.041 -17.679 35.418 1.00 46.78 411 ASN A C 1
ATOM 3347 O O . ASN A 1 411 ? 0.821 -16.962 35.928 1.00 46.78 411 ASN A O 1
ATOM 3351 N N . ASN A 1 412 ? 0.013 -19.007 35.489 1.00 50.75 412 ASN A N 1
ATOM 3352 C CA . ASN A 1 412 ? 1.118 -19.760 36.069 1.00 50.75 412 ASN A CA 1
ATOM 3353 C C . ASN A 1 412 ? 2.368 -19.631 35.185 1.00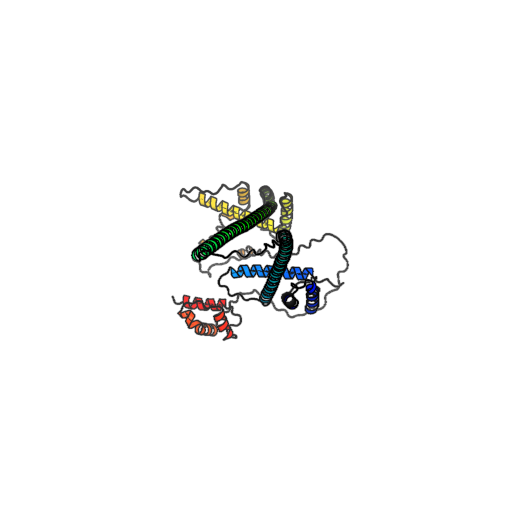 50.75 412 ASN A C 1
ATOM 3355 O O . ASN A 1 412 ? 2.668 -20.479 34.345 1.00 50.75 412 ASN A O 1
ATOM 3359 N N . LYS A 1 413 ? 3.126 -18.540 35.362 1.00 70.94 413 LYS A N 1
ATOM 3360 C CA . LYS A 1 413 ? 4.476 -18.400 34.797 1.00 70.94 413 LYS A CA 1
ATOM 3361 C C . LYS A 1 413 ? 5.365 -19.497 35.404 1.00 70.94 413 LYS A C 1
ATOM 3363 O O . LYS A 1 413 ? 5.734 -19.408 36.573 1.00 70.94 413 LYS A O 1
ATOM 3368 N N . LYS A 1 414 ? 5.717 -20.524 34.615 1.00 81.19 414 LYS A N 1
ATOM 3369 C CA . LYS A 1 414 ? 6.602 -21.640 35.016 1.00 81.19 414 LYS A CA 1
ATOM 3370 C C . LYS A 1 414 ? 7.912 -21.093 35.606 1.00 81.19 414 LYS A C 1
ATOM 3372 O O . LYS A 1 414 ? 8.728 -20.514 34.879 1.00 81.19 414 LYS A O 1
ATOM 3377 N N . LYS A 1 415 ? 8.121 -21.274 36.916 1.00 90.25 415 LYS A N 1
ATOM 3378 C CA . LYS A 1 415 ? 9.365 -20.896 37.614 1.00 90.25 415 LYS A CA 1
ATOM 3379 C C . LYS A 1 415 ? 10.556 -21.656 37.017 1.00 90.25 415 LYS A C 1
ATOM 3381 O O . LYS A 1 415 ? 10.384 -22.766 36.528 1.00 90.25 415 LYS A O 1
ATOM 3386 N N . TRP A 1 416 ? 11.737 -21.040 36.994 1.00 93.75 416 TRP A N 1
ATOM 3387 C CA . TRP A 1 416 ? 12.973 -21.663 36.500 1.00 93.75 416 TRP A CA 1
ATOM 3388 C C . TRP A 1 416 ? 13.488 -22.705 37.497 1.00 93.75 416 TRP A C 1
ATOM 3390 O O . TRP A 1 416 ? 13.761 -22.340 38.643 1.00 93.75 416 TRP A O 1
ATOM 3400 N N . SER A 1 417 ? 13.644 -23.953 37.055 1.00 94.94 417 SER A N 1
ATOM 3401 C CA . SER A 1 417 ? 14.333 -25.004 37.815 1.00 94.94 417 SER A CA 1
ATOM 3402 C C . SER A 1 417 ? 15.844 -24.765 37.823 1.00 94.94 417 SER A C 1
ATOM 3404 O O . SER A 1 417 ? 16.376 -24.060 36.962 1.00 94.94 417 SER A O 1
ATOM 3406 N N . ASP A 1 418 ? 16.549 -25.333 38.797 1.00 94.19 418 ASP A N 1
ATOM 3407 C CA . ASP A 1 418 ? 17.997 -25.139 38.910 1.00 94.19 418 ASP A CA 1
ATOM 3408 C C . ASP A 1 418 ? 18.772 -25.863 37.802 1.00 94.19 418 ASP A C 1
ATOM 3410 O O . ASP A 1 418 ? 19.762 -25.331 37.303 1.00 94.19 418 ASP A O 1
ATOM 3414 N N . GLU A 1 419 ? 18.257 -26.991 37.313 1.00 95.12 419 GLU A N 1
ATOM 3415 C CA . GLU A 1 419 ? 18.796 -27.705 36.150 1.00 95.12 419 GLU A CA 1
ATOM 3416 C C . GLU A 1 419 ? 18.712 -26.861 34.868 1.00 95.12 419 GLU A C 1
ATOM 3418 O O . GLU A 1 419 ? 19.705 -26.717 34.152 1.00 95.12 419 GLU A O 1
ATOM 3423 N N . GLU A 1 420 ? 17.566 -26.215 34.611 1.00 96.06 420 GLU A N 1
ATOM 3424 C CA . GLU A 1 420 ? 17.398 -25.305 33.467 1.00 96.06 420 GLU A CA 1
ATOM 3425 C C . GLU A 1 420 ? 18.354 -24.106 33.562 1.00 96.06 420 GLU A C 1
ATOM 3427 O O . GLU A 1 420 ? 18.925 -23.682 32.550 1.00 96.06 420 GLU A O 1
ATOM 3432 N N . LYS A 1 421 ? 18.559 -23.556 34.769 1.00 97.00 421 LYS A N 1
ATOM 3433 C CA . LYS A 1 421 ? 19.506 -22.452 34.991 1.00 97.00 421 LYS A CA 1
ATOM 3434 C C . LYS A 1 421 ? 20.937 -22.898 34.709 1.00 97.00 421 LYS A C 1
ATOM 3436 O O . LYS A 1 421 ? 21.626 -22.222 33.950 1.00 97.00 421 LYS A O 1
ATOM 3441 N N . MET A 1 422 ? 21.370 -24.031 35.265 1.00 95.94 422 MET A N 1
ATOM 3442 C CA . MET A 1 422 ? 22.726 -24.556 35.070 1.00 95.94 422 MET A CA 1
ATOM 3443 C C . MET A 1 422 ? 23.009 -24.878 33.602 1.00 95.94 422 MET A C 1
ATOM 3445 O O . MET A 1 422 ? 24.045 -24.468 33.079 1.00 95.94 422 MET A O 1
ATOM 3449 N N . ALA A 1 423 ? 22.078 -25.545 32.912 1.00 95.75 423 ALA A N 1
ATOM 3450 C CA . ALA A 1 423 ? 22.219 -25.861 31.492 1.00 95.75 423 ALA A CA 1
ATOM 3451 C C . ALA A 1 423 ? 22.322 -24.584 30.640 1.00 95.75 423 ALA A C 1
ATOM 3453 O O . ALA A 1 423 ? 23.203 -24.467 29.784 1.00 95.75 423 ALA A O 1
ATOM 3454 N N . THR A 1 424 ? 21.481 -23.583 30.927 1.00 96.56 424 THR A N 1
ATOM 3455 C CA . THR A 1 424 ? 21.502 -22.293 30.219 1.00 96.56 424 THR A CA 1
ATOM 3456 C C . THR A 1 424 ? 22.789 -21.510 30.494 1.00 96.56 424 THR A C 1
ATOM 3458 O O . THR A 1 424 ? 23.394 -20.978 29.564 1.00 96.56 424 THR A O 1
ATOM 3461 N N . GLU A 1 425 ? 23.243 -21.447 31.749 1.00 96.19 425 GLU A N 1
ATOM 3462 C CA . GLU A 1 425 ? 24.473 -20.741 32.134 1.00 96.19 425 GLU A CA 1
ATOM 3463 C C . GLU A 1 425 ? 25.732 -21.412 31.577 1.00 96.19 425 GLU A C 1
ATOM 3465 O O . GLU A 1 425 ? 26.644 -20.717 31.123 1.00 96.19 425 GLU A O 1
ATOM 3470 N N . SER A 1 426 ? 25.775 -22.746 31.571 1.00 96.50 426 SER A N 1
ATOM 3471 C CA . SER A 1 426 ? 26.886 -23.517 31.009 1.00 96.50 426 SER A CA 1
ATOM 3472 C C . SER A 1 426 ? 27.002 -23.291 29.500 1.00 96.50 426 SER A C 1
ATOM 3474 O O . SER A 1 426 ? 28.067 -22.912 29.006 1.00 96.50 426 SER A O 1
ATOM 3476 N N . PHE A 1 427 ? 25.886 -23.407 28.774 1.00 97.25 427 PHE A N 1
ATOM 3477 C CA . PHE A 1 427 ? 25.854 -23.238 27.321 1.00 97.25 427 PHE A CA 1
ATOM 3478 C C . PHE A 1 427 ? 26.143 -21.794 26.880 1.00 97.25 427 PHE A C 1
ATOM 3480 O O . PHE A 1 427 ? 26.885 -21.562 25.925 1.00 97.25 427 PHE A O 1
ATOM 3487 N N . PHE A 1 428 ? 25.621 -20.800 27.606 1.00 97.31 428 PHE A N 1
ATOM 3488 C CA . PHE A 1 428 ? 25.801 -19.378 27.293 1.00 97.31 428 PHE A CA 1
ATOM 3489 C C . PHE A 1 428 ? 26.909 -18.689 28.101 1.00 97.31 428 PHE A C 1
ATOM 3491 O O . PHE A 1 428 ? 26.971 -17.458 28.138 1.00 97.31 428 PHE A O 1
ATOM 3498 N N . LYS A 1 429 ? 27.851 -19.439 28.688 1.00 96.75 429 LYS A N 1
ATOM 3499 C CA . LYS A 1 429 ? 28.947 -18.893 29.512 1.00 96.75 429 LYS A CA 1
ATOM 3500 C C . LYS A 1 429 ? 29.726 -17.774 28.811 1.00 96.75 429 LYS A C 1
ATOM 3502 O O . LYS A 1 429 ? 30.048 -16.759 29.429 1.00 96.75 429 LYS A O 1
ATOM 3507 N N . ASN A 1 430 ? 29.991 -17.924 27.512 1.00 94.31 430 ASN A N 1
ATOM 3508 C CA . ASN A 1 430 ? 30.694 -16.913 26.714 1.00 94.31 430 ASN A CA 1
ATOM 3509 C C . ASN A 1 430 ? 29.834 -15.672 26.429 1.00 94.31 430 ASN A C 1
ATOM 3511 O O . ASN A 1 430 ? 30.353 -14.560 26.483 1.00 94.31 430 ASN A O 1
ATOM 3515 N N . HIS A 1 431 ? 28.531 -15.845 26.195 1.00 94.44 431 HIS A N 1
ATOM 3516 C CA . HIS A 1 431 ? 27.580 -14.746 25.996 1.00 94.44 431 HIS A CA 1
ATOM 3517 C C . HIS A 1 431 ? 27.419 -13.910 27.266 1.00 94.44 431 HIS A C 1
ATOM 3519 O O . HIS A 1 431 ? 27.488 -12.685 27.213 1.00 94.44 431 HIS A O 1
ATOM 3525 N N . ILE A 1 432 ? 27.316 -14.574 28.421 1.00 95.00 432 ILE A N 1
ATOM 3526 C CA . ILE A 1 432 ? 27.231 -13.922 29.732 1.00 95.00 432 ILE A CA 1
ATOM 3527 C C . ILE A 1 432 ? 28.519 -13.142 30.033 1.00 95.00 432 ILE A C 1
ATOM 3529 O O . ILE A 1 432 ? 28.450 -12.010 30.503 1.00 95.00 432 ILE A O 1
ATOM 3533 N N . LYS A 1 433 ? 29.698 -13.705 29.727 1.00 94.25 433 LYS A N 1
ATOM 3534 C CA . LYS A 1 433 ? 30.990 -13.017 29.906 1.00 94.25 433 LYS A CA 1
ATOM 3535 C C . LYS A 1 433 ? 31.156 -11.809 28.980 1.00 94.25 433 LYS A C 1
ATOM 3537 O O . LYS A 1 433 ? 31.607 -10.764 29.432 1.00 94.25 433 LYS A O 1
ATOM 3542 N N . LYS A 1 434 ? 30.800 -11.953 27.699 1.00 94.56 434 LYS A N 1
ATOM 3543 C CA . LYS A 1 434 ? 30.957 -10.905 26.675 1.00 94.56 434 LYS A CA 1
ATOM 3544 C C . LYS A 1 434 ? 29.787 -9.914 26.620 1.00 94.56 434 LYS A C 1
ATOM 3546 O O . LYS A 1 434 ? 29.841 -8.980 25.832 1.00 94.56 434 LYS A O 1
ATOM 3551 N N . LYS A 1 435 ? 28.745 -10.110 27.440 1.00 93.38 435 LYS A N 1
ATOM 3552 C CA . LYS A 1 435 ? 27.502 -9.314 27.455 1.00 93.38 435 LYS A CA 1
ATOM 3553 C C . LYS A 1 435 ? 26.800 -9.261 26.092 1.00 93.38 435 LYS A C 1
ATOM 3555 O O . LYS A 1 435 ? 26.240 -8.241 25.704 1.00 93.38 435 LYS A O 1
ATOM 3560 N N . ILE A 1 436 ? 26.830 -10.374 25.364 1.00 93.12 436 ILE A N 1
ATOM 3561 C CA . ILE A 1 436 ? 26.178 -10.504 24.058 1.00 93.12 436 ILE A CA 1
ATOM 3562 C C . ILE A 1 436 ? 24.838 -11.206 24.271 1.00 93.12 436 ILE A C 1
ATOM 3564 O O . ILE A 1 436 ? 24.776 -12.241 24.936 1.00 93.12 436 ILE A O 1
ATOM 3568 N N . ALA A 1 437 ? 23.762 -10.652 23.713 1.00 93.50 437 ALA A N 1
ATOM 3569 C CA . ALA A 1 437 ? 22.456 -11.297 23.755 1.00 93.50 437 ALA A CA 1
ATOM 3570 C C . ALA A 1 437 ? 22.467 -12.556 22.863 1.00 93.50 437 ALA A C 1
ATOM 3572 O O . ALA A 1 437 ? 22.846 -12.450 21.694 1.00 93.50 437 ALA A O 1
ATOM 3573 N N . PRO A 1 438 ? 22.047 -13.727 23.375 1.00 95.31 438 PRO A N 1
ATOM 3574 C CA . PRO A 1 438 ? 22.071 -14.961 22.600 1.00 95.31 438 PRO A CA 1
ATOM 3575 C C . PRO A 1 438 ? 21.093 -14.886 21.424 1.00 95.31 438 PRO A C 1
ATOM 3577 O O . PRO A 1 438 ? 19.981 -14.349 21.545 1.00 95.31 438 PRO A O 1
ATOM 3580 N N . LYS A 1 439 ? 21.504 -15.434 20.278 1.00 95.75 439 LYS A N 1
ATOM 3581 C CA . LYS A 1 439 ? 20.668 -15.505 19.074 1.00 95.75 439 LYS A CA 1
ATOM 3582 C C . LYS A 1 439 ? 19.694 -16.681 19.167 1.00 95.75 439 LYS A C 1
ATOM 3584 O O . LYS A 1 439 ? 19.956 -17.678 19.837 1.00 95.75 439 LYS A O 1
ATOM 3589 N N . LYS A 1 440 ? 18.566 -16.598 18.450 1.00 92.81 440 LYS A N 1
ATOM 3590 C CA . LYS A 1 440 ? 17.524 -17.641 18.462 1.00 92.81 440 LYS A CA 1
ATOM 3591 C C . LYS A 1 440 ? 18.077 -19.015 18.074 1.00 92.81 440 LYS A C 1
ATOM 3593 O O . LYS A 1 440 ? 17.774 -19.983 18.760 1.00 92.81 440 LYS A O 1
ATOM 3598 N N . GLY A 1 441 ? 18.927 -19.099 17.047 1.00 94.94 441 GLY A N 1
ATOM 3599 C CA . GLY A 1 441 ? 19.552 -20.361 16.631 1.00 94.94 441 GLY A CA 1
ATOM 3600 C C . GLY A 1 441 ? 20.374 -21.033 17.738 1.00 94.94 441 GLY A C 1
ATOM 3601 O O . GLY A 1 441 ? 20.309 -22.247 17.912 1.00 94.94 441 GLY A O 1
ATOM 3602 N N . GLU A 1 442 ? 21.077 -20.249 18.556 1.00 93.75 442 GLU A N 1
ATOM 3603 C CA . GLU A 1 442 ? 21.856 -20.762 19.687 1.00 93.75 442 GLU A CA 1
ATOM 3604 C C . GLU A 1 442 ? 20.941 -21.231 20.823 1.00 93.75 442 GLU A C 1
ATOM 3606 O O . GLU A 1 442 ? 21.176 -22.280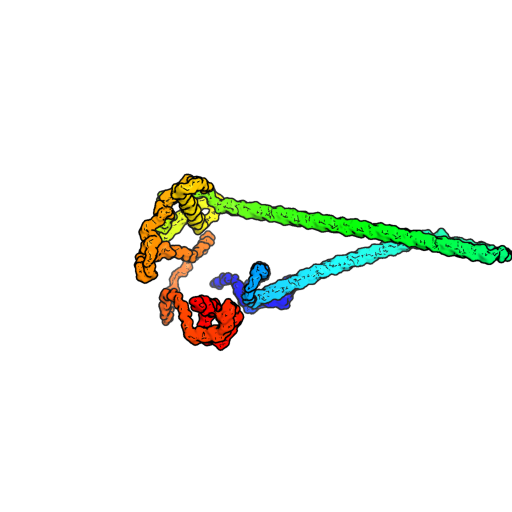 21.417 1.00 93.75 442 GLU A O 1
ATOM 3611 N N . VAL A 1 443 ? 19.853 -20.499 21.090 1.00 95.81 443 VAL A N 1
ATOM 3612 C CA . VAL A 1 443 ? 18.847 -20.898 22.088 1.00 95.81 443 VAL A CA 1
ATOM 3613 C C . VAL A 1 443 ? 18.126 -22.171 21.651 1.00 95.81 443 VAL A C 1
ATOM 3615 O O . VAL A 1 443 ? 17.949 -23.079 22.454 1.00 95.81 443 VAL A O 1
ATOM 3618 N N . LEU A 1 444 ? 17.764 -22.289 20.373 1.00 94.62 444 LEU A N 1
ATOM 3619 C CA . LEU A 1 444 ? 17.174 -23.511 19.828 1.00 94.62 444 LEU A CA 1
ATOM 3620 C C . LEU A 1 444 ? 18.161 -24.681 19.856 1.00 94.62 444 LEU A C 1
ATOM 3622 O O . LEU A 1 444 ? 17.739 -25.811 20.076 1.00 94.62 444 LEU A O 1
ATOM 3626 N N . LYS A 1 445 ? 19.467 -24.434 19.696 1.00 96.31 445 LYS A N 1
ATOM 3627 C CA . LYS A 1 445 ? 20.499 -25.464 19.877 1.00 96.31 445 LYS A CA 1
ATOM 3628 C C . LYS A 1 445 ? 20.536 -25.968 21.323 1.00 96.31 445 LYS A C 1
ATOM 3630 O O . LYS A 1 445 ? 20.543 -27.179 21.518 1.00 96.31 445 LYS A O 1
ATOM 3635 N N . LEU A 1 446 ? 20.470 -25.077 22.319 1.00 96.06 446 LEU A N 1
ATOM 3636 C CA . LEU A 1 446 ? 20.327 -25.462 23.731 1.00 96.06 446 LEU A CA 1
ATOM 3637 C C . LEU A 1 446 ? 19.056 -26.294 23.964 1.00 96.06 446 LEU A C 1
ATOM 3639 O O . LEU A 1 446 ? 19.130 -27.358 24.575 1.00 96.06 446 LEU A O 1
ATOM 3643 N N . VAL A 1 447 ? 17.909 -25.836 23.448 1.00 95.62 447 VAL A N 1
ATOM 3644 C CA . VAL A 1 447 ? 16.623 -26.539 23.593 1.00 95.62 447 VAL A CA 1
ATOM 3645 C C . VAL A 1 447 ? 16.675 -27.918 22.935 1.00 95.62 447 VAL A C 1
ATOM 3647 O O . VAL A 1 447 ? 16.207 -28.873 23.530 1.00 95.62 447 VAL A O 1
ATOM 3650 N N . ARG A 1 448 ? 17.295 -28.067 21.758 1.00 95.38 448 ARG A N 1
ATOM 3651 C CA . ARG A 1 448 ? 17.456 -29.378 21.100 1.00 95.38 448 ARG A CA 1
ATOM 3652 C C . ARG A 1 448 ? 18.343 -30.331 21.898 1.00 95.38 448 ARG A C 1
ATOM 3654 O O . ARG A 1 448 ? 18.011 -31.504 22.008 1.00 95.38 448 ARG A O 1
ATOM 3661 N N . MET A 1 449 ? 19.449 -29.841 22.459 1.00 93.94 449 MET A N 1
ATOM 3662 C CA . MET A 1 449 ? 20.355 -30.673 23.265 1.00 93.94 449 MET A CA 1
ATOM 3663 C C . MET A 1 449 ? 19.736 -31.100 24.600 1.00 93.94 449 MET A C 1
ATOM 3665 O O . MET A 1 449 ? 20.067 -32.160 25.117 1.00 93.94 449 MET A O 1
ATOM 3669 N N . HIS A 1 450 ? 18.826 -30.291 25.143 1.00 93.38 450 HIS A N 1
ATOM 3670 C CA . HIS A 1 450 ? 18.147 -30.542 26.411 1.00 93.38 450 HIS A CA 1
ATOM 3671 C C . HIS A 1 450 ? 16.622 -30.485 26.244 1.00 93.38 450 HIS A C 1
ATOM 3673 O O . HIS A 1 450 ? 15.931 -29.772 26.976 1.00 93.38 450 HIS A O 1
ATOM 3679 N N . SER A 1 451 ? 16.090 -31.231 25.267 1.00 91.56 451 SER A N 1
ATOM 3680 C CA . SER A 1 451 ? 14.672 -31.148 24.876 1.00 91.56 451 SER A CA 1
ATOM 3681 C C . SER A 1 451 ? 13.711 -31.475 26.016 1.00 91.56 451 SER A C 1
ATOM 3683 O O . SER A 1 451 ? 12.628 -30.904 26.078 1.00 91.56 451 SER A O 1
ATOM 3685 N N . THR A 1 452 ? 14.106 -32.356 26.934 1.00 92.31 452 THR A N 1
ATOM 3686 C CA . THR A 1 452 ? 13.306 -32.736 28.105 1.00 92.31 452 THR A CA 1
ATOM 3687 C C . THR A 1 452 ? 13.284 -31.654 29.187 1.00 92.31 452 THR A C 1
ATOM 3689 O O . THR A 1 452 ? 12.277 -31.499 29.871 1.00 92.31 452 THR A O 1
ATOM 3692 N N . LEU A 1 453 ? 14.359 -30.868 29.329 1.00 93.38 453 LEU A N 1
ATOM 3693 C CA . LEU A 1 453 ? 14.461 -29.822 30.355 1.00 93.38 453 LEU A CA 1
ATOM 3694 C C . LEU A 1 453 ? 13.694 -28.555 29.966 1.00 93.38 453 LEU A C 1
ATOM 3696 O O . LEU A 1 453 ? 13.070 -27.924 30.814 1.00 93.38 453 LEU A O 1
ATOM 3700 N N . PHE A 1 454 ? 13.717 -28.179 28.684 1.00 94.19 454 PHE A N 1
ATOM 3701 C CA . PHE A 1 454 ? 13.127 -26.923 28.205 1.00 94.19 454 PHE A CA 1
ATOM 3702 C C . PHE A 1 454 ? 11.733 -27.076 27.587 1.00 94.19 454 PHE A C 1
ATOM 3704 O O . PHE A 1 454 ? 11.246 -26.135 26.954 1.00 94.19 454 PHE A O 1
ATOM 3711 N N . ASP A 1 455 ? 11.064 -28.212 27.795 1.00 88.94 455 ASP A N 1
ATOM 3712 C CA . ASP A 1 455 ? 9.731 -28.429 27.240 1.00 88.94 455 ASP A CA 1
ATOM 3713 C C . ASP A 1 455 ? 8.722 -27.375 27.743 1.00 88.94 455 ASP A C 1
ATOM 3715 O O . ASP A 1 455 ? 8.677 -26.991 28.926 1.00 88.94 455 ASP A O 1
ATOM 3719 N N . GLY A 1 456 ? 7.963 -26.830 26.792 1.00 88.50 456 GLY A N 1
ATOM 3720 C CA . GLY A 1 456 ? 7.029 -25.724 26.996 1.00 88.50 456 GLY A CA 1
ATOM 3721 C C . GLY A 1 456 ? 7.661 -24.347 27.259 1.00 88.50 456 GLY A C 1
ATOM 3722 O O . GLY A 1 456 ? 6.921 -23.383 27.484 1.00 88.50 456 GLY A O 1
ATOM 3723 N N . ARG A 1 457 ? 8.997 -24.190 27.231 1.00 91.94 457 ARG A N 1
ATOM 3724 C CA . ARG A 1 457 ? 9.633 -22.863 27.334 1.00 91.94 457 ARG A CA 1
ATOM 3725 C C . ARG A 1 457 ? 9.832 -22.223 25.968 1.00 91.94 457 ARG A C 1
ATOM 3727 O O . ARG A 1 457 ? 10.472 -22.767 25.076 1.00 91.94 457 ARG A O 1
ATOM 3734 N N . LYS A 1 458 ? 9.350 -20.987 25.841 1.00 94.25 458 LYS A N 1
ATOM 3735 C CA . LYS A 1 458 ? 9.617 -20.150 24.669 1.00 94.25 458 LYS A CA 1
ATOM 3736 C C . LYS A 1 458 ? 11.054 -19.620 24.710 1.00 94.25 458 LYS A C 1
ATOM 3738 O O . LYS A 1 458 ? 11.544 -19.233 25.775 1.00 94.25 458 LYS A O 1
ATOM 3743 N N . TRP A 1 459 ? 11.714 -19.562 23.556 1.00 94.38 459 TRP A N 1
ATOM 3744 C CA . TRP A 1 459 ? 13.110 -19.125 23.438 1.00 94.38 459 TRP A CA 1
ATOM 3745 C C . TRP A 1 459 ? 13.325 -17.684 23.943 1.00 94.38 459 TRP A C 1
ATOM 3747 O O . TRP A 1 459 ? 14.388 -17.374 24.479 1.00 94.38 459 TRP A O 1
ATOM 3757 N N . GLU A 1 460 ? 12.304 -16.823 23.869 1.00 94.06 460 GLU A N 1
ATOM 3758 C CA . GLU A 1 460 ? 12.322 -15.463 24.417 1.00 94.06 460 GLU A CA 1
ATOM 3759 C C . GLU A 1 460 ? 12.512 -15.471 25.938 1.00 94.06 460 GLU A C 1
ATOM 3761 O O . GLU A 1 460 ? 13.240 -14.637 26.471 1.00 94.06 460 GLU A O 1
ATOM 3766 N N . SER A 1 461 ? 11.916 -16.438 26.646 1.00 93.94 461 SER A N 1
ATOM 3767 C CA . SER A 1 461 ? 12.086 -16.575 28.097 1.00 93.94 461 SER A CA 1
ATOM 3768 C C . SER A 1 461 ? 13.533 -16.920 28.454 1.00 93.94 461 SER A C 1
ATOM 3770 O O . SER A 1 461 ? 14.085 -16.346 29.393 1.00 93.94 461 SER A O 1
ATOM 3772 N N . ILE A 1 462 ? 14.165 -17.797 27.668 1.00 94.81 462 ILE A N 1
ATOM 3773 C CA . ILE A 1 462 ? 15.566 -18.203 27.842 1.00 94.81 462 ILE A CA 1
ATOM 3774 C C . ILE A 1 462 ? 16.509 -17.042 27.514 1.00 94.81 462 ILE A C 1
ATOM 3776 O O . ILE A 1 462 ? 17.431 -16.759 28.277 1.00 94.81 462 ILE A O 1
ATOM 3780 N N . LYS A 1 463 ? 16.235 -16.299 26.436 1.00 95.75 463 LYS A N 1
ATOM 3781 C CA . LYS A 1 463 ? 16.976 -15.080 26.092 1.00 95.75 463 LYS A CA 1
ATOM 3782 C C . LYS A 1 463 ? 16.914 -14.053 27.223 1.00 95.75 463 LYS A C 1
ATOM 3784 O O . LYS A 1 463 ? 17.955 -13.558 27.644 1.00 95.75 463 LYS A O 1
ATOM 3789 N N . VAL A 1 464 ? 15.718 -13.765 27.742 1.00 95.50 464 VAL A N 1
ATOM 3790 C CA . VAL A 1 464 ? 15.528 -12.830 28.864 1.00 95.50 464 VAL A CA 1
ATOM 3791 C C . VAL A 1 464 ? 16.290 -13.298 30.104 1.00 95.50 464 VAL A C 1
ATOM 3793 O O . VAL A 1 464 ? 16.914 -12.478 30.773 1.00 95.50 464 VAL A O 1
ATOM 3796 N N . PHE A 1 465 ? 16.309 -14.602 30.393 1.00 95.44 465 PHE A N 1
ATOM 3797 C CA . PHE A 1 465 ? 17.099 -15.150 31.496 1.00 95.44 465 PHE A CA 1
ATOM 3798 C C . PHE A 1 465 ? 18.603 -14.881 31.329 1.00 95.44 465 PHE A C 1
ATOM 3800 O O . PHE A 1 465 ? 19.229 -14.356 32.251 1.00 95.44 465 PHE A O 1
ATOM 3807 N N . VAL A 1 466 ? 19.168 -15.156 30.147 1.00 95.00 466 VAL A N 1
ATOM 3808 C CA . VAL A 1 466 ? 20.587 -14.887 29.850 1.00 95.00 466 VAL A CA 1
ATOM 3809 C C . VAL A 1 466 ? 20.895 -13.389 29.944 1.00 95.00 466 VAL A C 1
ATOM 3811 O O . VAL A 1 466 ? 21.887 -13.011 30.570 1.00 95.00 466 VAL A O 1
ATOM 3814 N N . CYS A 1 467 ? 20.020 -12.534 29.403 1.00 93.94 467 CYS A N 1
ATOM 3815 C CA . CYS A 1 467 ? 20.154 -11.079 29.477 1.00 93.94 467 CYS A CA 1
ATOM 3816 C C . CYS A 1 467 ? 20.152 -10.556 30.919 1.00 93.94 467 CYS A C 1
ATOM 3818 O O . CYS A 1 467 ? 21.026 -9.783 31.315 1.00 93.94 467 CYS A O 1
ATOM 3820 N N . ASN A 1 468 ? 19.222 -11.043 31.740 1.00 93.69 468 ASN A N 1
ATOM 3821 C CA . ASN A 1 468 ? 19.135 -10.677 33.151 1.00 93.69 468 ASN A CA 1
ATOM 3822 C C . ASN A 1 468 ? 20.370 -11.123 33.947 1.00 93.69 468 ASN A C 1
ATOM 3824 O O . ASN A 1 468 ? 20.693 -10.521 34.972 1.00 93.69 468 ASN A O 1
ATOM 3828 N N . ARG A 1 469 ? 21.079 -12.166 33.498 1.00 91.88 469 ARG A N 1
ATOM 3829 C CA . ARG A 1 469 ? 22.201 -12.736 34.246 1.00 91.88 469 ARG A CA 1
ATOM 3830 C C . ARG A 1 469 ? 23.471 -11.897 34.188 1.00 91.88 469 ARG A C 1
ATOM 3832 O O . ARG A 1 469 ? 24.193 -11.853 35.182 1.00 91.88 469 ARG A O 1
ATOM 3839 N N . TYR A 1 470 ? 23.728 -11.207 33.078 1.00 86.38 470 TYR A N 1
ATOM 3840 C CA . TYR A 1 470 ? 24.820 -10.232 33.006 1.00 86.38 470 TYR A CA 1
ATOM 3841 C C . TYR A 1 470 ? 24.400 -8.818 33.438 1.00 86.38 470 TYR A C 1
ATOM 3843 O O . TYR A 1 470 ? 25.272 -8.028 33.788 1.00 86.38 470 TYR A O 1
ATOM 3851 N N . ALA A 1 471 ? 23.098 -8.502 33.467 1.00 80.81 471 ALA A N 1
ATOM 3852 C CA . ALA A 1 471 ? 22.587 -7.239 34.012 1.00 80.81 471 ALA A CA 1
ATOM 3853 C C . ALA A 1 471 ? 22.652 -7.181 35.553 1.00 80.81 471 ALA A C 1
ATOM 3855 O O . ALA A 1 471 ? 22.896 -6.122 36.113 1.00 80.81 471 ALA A O 1
ATOM 3856 N N . LYS A 1 472 ? 22.495 -8.322 36.243 1.00 66.94 472 LYS A N 1
ATOM 3857 C CA . LYS A 1 472 ? 22.546 -8.432 37.719 1.00 66.94 472 LYS A CA 1
ATOM 3858 C C . LYS A 1 472 ? 23.952 -8.470 38.340 1.00 66.94 472 LYS A C 1
ATOM 3860 O O . LYS A 1 472 ? 24.058 -8.629 39.547 1.00 66.94 472 LYS A O 1
ATOM 3865 N N . LYS A 1 473 ? 25.025 -8.392 37.548 1.00 57.84 473 LYS A N 1
ATOM 3866 C CA . LYS A 1 473 ? 26.413 -8.341 38.057 1.00 57.84 473 LYS A CA 1
ATOM 3867 C C . LYS A 1 473 ? 26.919 -6.897 38.267 1.00 57.84 473 LYS A C 1
ATOM 3869 O O . LYS A 1 473 ? 28.120 -6.670 38.138 1.00 57.84 473 LYS A O 1
ATOM 3874 N N . GLN A 1 474 ? 26.014 -5.947 38.517 1.00 43.34 474 GLN A N 1
ATOM 3875 C CA . GLN A 1 474 ? 26.333 -4.589 38.976 1.00 43.34 474 GLN A CA 1
ATOM 3876 C C . GLN A 1 474 ? 26.236 -4.505 40.491 1.00 43.34 474 GLN A C 1
ATOM 3878 O O . GLN A 1 474 ? 25.315 -5.156 41.037 1.00 43.34 474 GLN A O 1
#

Radius of gyration: 45.11 Å; chains: 1; bounding box: 106×75×143 Å

Foldseek 3Di:
DPDPDDDDDDPVLLLLLLVQCLVQVCLVPVVCLVVSQVSSCVVVVDNDDSVRSVVVLVVLLVVLVVVVVVVVVDPDDDDDDDSSSVSSVVSVVSNVVSVVVVVVVVVVVVVVVVVVVVVVVVVVVVVVVVVVVVVVPPPDPDDPDDDDDDDPPDDVVVVVVVVVVVVVVVVVVVVVVVVVVVVVVVVVVVVVVVVVVVVVVVVVVVVVVVVVVVVVVVVVVVVVVVLLVQLADQDPVLLVLVLVLCVVPLCLLVVDQDDPCRVVVNVVSLVVSQVVSCVVGSDRDDSVRVVVVVVVLLVVLLVLVLLVVVVVPPPPDDDDPRDDDDPSSVSSDVSNDPCSNPPPPVPDPVVVVPDDPVPDDDDPVVVVPPPPPPPDPDDDDDDDDDDDDDDDDDDDDDDDDDDDDDDDPDPPPPDQDPVNVVLLCVQCVVCLVVVNQDDLVSLVVSCVVVVVRQPPPDSVVSSVSSNVNSVVPD

pLDDT: mean 76.02, std 20.87, range [25.53, 97.31]

Organism: NCBI:txid3402493